Protein AF-D2TX65-F1 (afdb_monomer)

Radius of gyration: 30.86 Å; Cα contacts (8 Å, |Δi|>4): 1411; chains: 1; bounding box: 98×57×90 Å

InterPro domains:
  IPR009093 Bacteriophage P22 tailspike, N-terminal [PF09008] (1-24)
  IPR011050 Pectin lyase fold/virulence factor [SSF51126] (142-449)
  IPR012334 Pectin lyase fold [G3DSA:2.160.20.10] (144-389)

Secondary structure (DSSP, 8-state):
-EEE-TTS-EEEE-S-GGG--TTHHHHHHHHHGGGGTS-SSSS-HHHHHS--SSEEEEETT-SS--EE-STTEEEE-TTS-EEEE-SSSSEE---S-GGG-TTEEE----SSS-TTBGGGGT--TT-S--HHHHHHHHHSS-SEEE--TT-EEEESS-EEPPSSEEEEEEEEEEEE-SPPP-TT-TT-GGGGEEEE-----SS-TTSEEEEEEEEEEEE-TTTSEEEEEESEEEEEEEEEEEE--SS-SEEEES-EEEEEEEEEEES-S-BGGGT--HHHHHHHT--SEE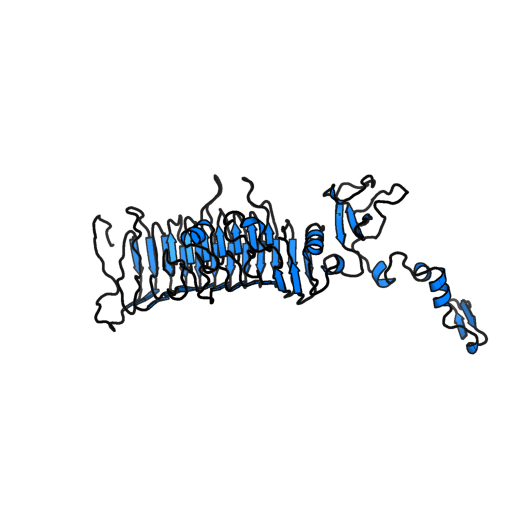EETT-EEEEEEEEEEE---TTB-EEEEEEEE----TTSPPSEEEEEEEEEEESEEEEEEEES-S-EEEES-EEEE-TTS-SS-SS-EEEEEES-SS-EEEES-EEEESSEEEE-TB-EEEEES-EEEE-SS--SB---SSTT---EEEEES-EEEESSS--B--SSEEEEES-EEEE--TTS---S-B----SS-----

Nearest PDB structures (foldseek):
  4yz0-assembly2_B  TM=2.947E-01  e=1.879E-02  Caldicellulosiruptor bescii DSM 6725
  4z03-assembly1_A  TM=2.973E-01  e=3.554E-02  Caldicellulosiruptor bescii DSM 6725
  4yza-assembly2_B  TM=2.815E-01  e=2.962E-02  Caldicellulosiruptor bescii DSM 6725
  4yzq-assembly2_B  TM=2.810E-01  e=5.353E-02  Caldicellulosiruptor bescii DSM 6725
  4z06-assembly2_B  TM=2.932E-01  e=6.422E-02  Caldicellulosiruptor bescii DSM 6725

Organism: NCBI:txid638

pLDDT: mean 83.62, std 15.54, range [31.38, 98.94]

Foldseek 3Di:
DWDADPVRHTPDDDPDVVPDPPCPVVVVCVVPNCVVVDDPQPDHPCLQPVPAQAHAAEELPDPDWDWAADQRYWYAYPVQWTWGAQDDPGGISPDNDCPVPLRIATQANSHSPRSQELVSLVDDAPDQACVVSVQSSQSHPDLEHEYPAQGEHEHAFADAHAASHAYEDNQYEYEHPHDAAPLPCLPPQQRFENYEYDAPPADDQAPHEDEEYDNYEYESVLGGEYYEAHRHEDYEAEQYEYENYQAENYEAASYEQYEYYNYEQELQFHFVVSVQALVSLVVNFREHYEHFAQYANHEAEAYEFDYPDLRGEHAEHYEYEQNYRPPGGGYEHYEHEAYEAELYLEHYEYYQHAEYEYEPYEFEFEPSRHPSNDNNEHYEFELYPYEYEYYQYEYEHQEEHYEAFLGHYEYHLYEYEYRDHYEPYDDDPDPDREYEYEYANYEHEYADDEHEDPRYAYYYHNYHYYYNCVPVHDDSYDDDDPDDDDDHD

Sequence (489 aa):
MAVYDSYGVQQFYFRNILKYDPDQLRQELLSYGDKIVSSSHGGTVYSDYDLSEFIKYAEFLSEEPTTVTLQRQAVKHSDNMWYIWTGALPHKISERSPADDKKWRCVGLLNGFPVRDAQNFGFTDGMEEASPIIIAMMESPFFNMTFPSGSTINIAQTWNLRSDLSINFQGSVIYWKGEQMEILDKSKSATMCIFDTEDYGGGTTGSSRNIHLSNLIINANEYAIGIAMRNVTRFSLINIEINNTQKTGIDISNSHFGDIKNIALTNCAPLTSKGFTSDSIEEHRGDGIIIWYGSTHVAVDNIKVQNADKLRSGRCGIVVDGYAPPNQPDTRIISINNAYAFGYDRPVHTELCGVVIISNSVFEYSSNYDNHKKFKCVAIVWNTLEVTEFINCVFRSDFNFLKPSGGKAIFNGCNITLSHEGEFFTAGNAAGFGGKIEFNNCTLSQRSGNGGMYGADFTFNHCILNSDNDDKKPSVFTIGSESNVHAVR

Solvent-accessible surface area (backbone atoms only — not comparable to full-atom values): 24057 Å² total; per-residue (Å²): 86,72,42,58,50,97,86,69,50,77,75,43,78,37,96,52,62,91,74,54,67,90,55,54,66,55,58,48,37,73,74,60,40,45,58,82,75,42,37,92,79,88,55,52,46,62,55,71,62,48,85,57,87,51,41,91,66,52,50,60,81,51,96,62,88,51,67,47,73,51,66,41,42,20,32,34,44,96,87,62,36,26,28,24,54,71,62,79,74,69,38,69,65,81,57,90,57,60,88,82,41,89,43,43,26,42,53,26,51,75,71,63,48,57,74,46,30,41,57,12,45,70,53,55,76,60,42,84,68,42,38,73,39,50,52,48,56,63,60,19,86,59,44,56,38,37,46,65,72,57,29,43,42,24,25,54,57,56,41,72,57,57,54,52,30,36,39,42,30,49,58,15,37,39,37,54,68,36,78,69,60,58,68,82,57,71,79,66,64,77,77,40,20,50,32,29,32,66,70,81,86,81,82,67,87,33,83,29,35,47,36,35,44,30,31,34,36,39,37,25,71,56,30,24,28,36,40,37,44,28,20,28,31,36,35,34,43,35,45,34,38,38,35,31,12,34,22,28,29,34,41,36,29,32,23,29,51,30,45,36,32,47,35,38,31,36,35,19,16,22,44,42,88,58,69,56,45,47,68,52,29,60,75,65,50,10,20,24,32,39,40,17,45,29,17,30,45,35,39,38,38,40,34,41,30,38,34,85,50,61,57,27,29,13,46,24,21,38,35,40,35,10,57,42,57,92,97,51,60,46,14,24,50,33,39,40,32,43,34,35,19,32,24,15,21,17,9,32,38,38,28,42,14,35,44,32,41,37,29,57,23,41,29,31,22,43,74,85,23,30,75,41,65,79,76,46,19,19,32,37,34,31,44,26,74,31,50,36,38,34,34,47,27,38,38,36,16,42,32,22,38,34,37,47,46,27,10,31,35,38,34,37,49,23,41,39,42,31,52,50,71,16,26,56,32,50,68,56,94,57,88,84,39,55,24,42,40,37,34,34,53,20,39,40,38,33,44,38,51,54,17,38,78,53,62,50,48,58,46,76,43,79,52,48,82,43,59,49,65,87,76,79,62,93,44,66,61,49,90,70,87,86,76,81,94,72,83,90,110

Mean predicted aligned error: 10.95 Å

Structure (mmCIF, N/CA/C/O backbone):
data_AF-D2TX65-F1
#
_entry.id   AF-D2TX65-F1
#
loop_
_atom_site.group_PDB
_atom_site.id
_atom_site.type_symbol
_atom_site.label_atom_id
_atom_site.label_alt_id
_atom_site.label_comp_id
_atom_site.label_asym_id
_atom_site.label_entity_id
_atom_site.label_seq_id
_atom_site.pdbx_PDB_ins_code
_atom_site.Cartn_x
_atom_site.Cartn_y
_atom_site.Cartn_z
_atom_site.occupancy
_atom_site.B_iso_or_equiv
_atom_site.auth_seq_id
_atom_site.auth_comp_id
_atom_site.auth_asym_id
_atom_site.auth_atom_id
_atom_site.pdbx_PDB_model_num
ATOM 1 N N . MET A 1 1 ? 56.472 -23.157 -35.499 1.00 82.06 1 MET A N 1
ATOM 2 C CA . MET A 1 1 ? 55.080 -23.548 -35.198 1.00 82.06 1 MET A CA 1
ATOM 3 C C . MET A 1 1 ? 54.338 -23.665 -36.503 1.00 82.06 1 MET A C 1
ATOM 5 O O . MET A 1 1 ? 54.475 -22.780 -37.332 1.00 82.06 1 MET A O 1
ATOM 9 N N . ALA A 1 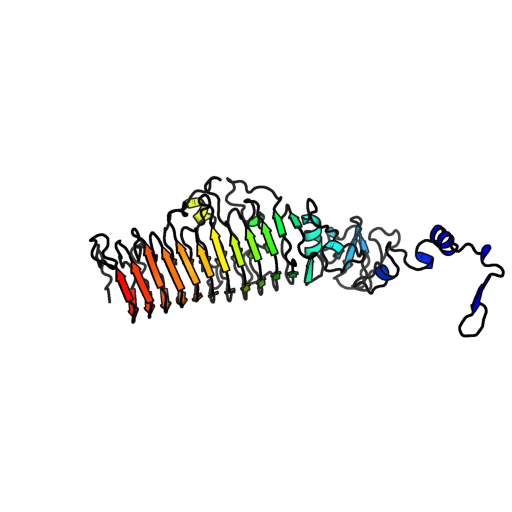2 ? 53.615 -24.755 -36.700 1.00 83.94 2 ALA A N 1
ATOM 10 C CA . ALA A 1 2 ? 52.789 -24.958 -37.876 1.00 83.94 2 ALA A CA 1
ATOM 11 C C . ALA A 1 2 ? 51.399 -25.367 -37.395 1.00 83.94 2 ALA A C 1
ATOM 13 O O . ALA A 1 2 ? 51.304 -26.194 -36.490 1.00 83.94 2 ALA A O 1
ATOM 14 N N . VAL A 1 3 ? 50.358 -24.768 -37.958 1.00 83.31 3 VAL A N 1
ATOM 15 C CA . VAL A 1 3 ? 48.961 -25.087 -37.661 1.00 83.31 3 VAL A CA 1
ATOM 16 C C . VAL A 1 3 ? 48.350 -25.614 -38.944 1.00 83.31 3 VAL A C 1
ATOM 18 O O . VAL A 1 3 ? 48.497 -24.994 -39.997 1.00 83.31 3 VAL A O 1
ATOM 21 N N . TYR A 1 4 ? 47.691 -26.758 -38.849 1.00 90.88 4 TYR A N 1
ATOM 22 C CA . TYR A 1 4 ? 47.015 -27.413 -39.958 1.00 90.88 4 TYR A CA 1
ATOM 23 C C . TYR A 1 4 ? 45.534 -27.523 -39.621 1.00 90.88 4 TYR A C 1
ATOM 25 O O . TYR A 1 4 ? 45.177 -27.626 -38.446 1.00 90.88 4 TYR A O 1
ATOM 33 N N . ASP A 1 5 ? 44.682 -27.492 -40.638 1.00 88.62 5 ASP A N 1
ATOM 34 C CA . ASP A 1 5 ? 43.277 -27.833 -40.452 1.00 88.62 5 ASP A CA 1
ATOM 35 C C . ASP A 1 5 ? 43.076 -29.353 -40.332 1.00 88.62 5 ASP A C 1
ATOM 37 O O . ASP A 1 5 ? 44.011 -30.155 -40.430 1.00 88.62 5 ASP A O 1
ATOM 41 N N . SER A 1 6 ? 41.825 -29.759 -40.122 1.00 77.69 6 SER A N 1
ATOM 42 C CA . SER A 1 6 ? 41.437 -31.166 -40.010 1.00 77.69 6 SER A CA 1
ATOM 43 C C . SER A 1 6 ? 41.655 -31.981 -41.291 1.00 77.69 6 SER A C 1
ATOM 45 O O . SER A 1 6 ? 41.635 -33.208 -41.224 1.00 77.69 6 SER A O 1
ATOM 47 N N . TYR A 1 7 ? 41.877 -31.333 -42.437 1.00 85.12 7 TYR A N 1
ATOM 48 C CA . TYR A 1 7 ? 42.191 -31.975 -43.714 1.00 85.12 7 TYR A CA 1
ATOM 49 C C . TYR A 1 7 ? 43.702 -32.039 -43.982 1.00 85.12 7 TYR A C 1
ATOM 51 O O . TYR A 1 7 ? 44.124 -32.512 -45.037 1.00 85.12 7 TYR A O 1
ATOM 59 N N . GLY A 1 8 ? 44.528 -31.605 -43.025 1.00 84.00 8 GLY A N 1
ATOM 60 C CA . GLY A 1 8 ? 45.984 -31.626 -43.134 1.00 84.00 8 GLY A CA 1
ATOM 61 C C . GLY A 1 8 ? 46.550 -30.511 -44.012 1.00 84.00 8 GLY A C 1
ATOM 62 O O . GLY A 1 8 ? 47.729 -30.562 -44.367 1.00 84.00 8 GLY A O 1
ATOM 63 N N . VAL A 1 9 ? 45.754 -29.494 -44.356 1.00 87.25 9 VAL A N 1
ATOM 64 C CA . VAL A 1 9 ? 46.230 -28.323 -45.099 1.00 87.25 9 VAL A CA 1
ATOM 65 C C . VAL A 1 9 ? 46.847 -27.333 -44.118 1.00 87.25 9 VAL A C 1
ATOM 67 O O . VAL A 1 9 ? 46.276 -27.022 -43.075 1.00 87.25 9 VAL A O 1
ATOM 70 N N . GLN A 1 10 ? 48.047 -26.849 -44.437 1.00 87.38 10 GLN A N 1
ATOM 71 C CA . GLN A 1 10 ? 48.780 -25.917 -43.586 1.00 87.38 10 GLN A CA 1
ATOM 72 C C . GLN A 1 10 ? 48.107 -24.541 -43.601 1.00 87.38 10 GLN A C 1
ATOM 74 O O . GLN A 1 10 ? 48.153 -23.843 -44.610 1.00 87.38 10 GLN A O 1
ATOM 79 N N . GLN A 1 11 ? 47.533 -24.146 -42.469 1.00 83.50 11 GLN A N 1
ATOM 80 C CA . GLN A 1 11 ? 46.872 -22.855 -42.282 1.00 83.50 11 GLN A CA 1
ATOM 81 C C . GLN A 1 11 ? 47.884 -21.770 -41.897 1.00 83.50 11 GLN A C 1
ATOM 83 O O . GLN A 1 11 ? 47.888 -20.682 -42.464 1.00 83.50 11 GLN A O 1
ATOM 88 N N . PHE A 1 12 ? 48.813 -22.092 -40.990 1.00 78.81 12 PHE A N 1
ATOM 89 C CA . PHE A 1 12 ? 49.861 -21.165 -40.557 1.00 78.81 12 PHE A CA 1
ATOM 90 C C . PHE A 1 12 ? 51.209 -21.871 -40.452 1.00 78.81 12 PHE A C 1
ATOM 92 O O . PHE A 1 12 ? 51.285 -23.014 -39.999 1.00 78.81 12 PHE A O 1
ATOM 99 N N . TYR A 1 13 ? 52.293 -21.188 -40.823 1.00 81.19 13 TYR A N 1
ATOM 100 C CA . TYR A 1 13 ? 53.647 -21.705 -40.637 1.00 81.19 13 TYR A CA 1
ATOM 101 C C . TYR A 1 13 ? 54.642 -20.615 -40.269 1.00 81.19 13 TYR A C 1
ATOM 103 O O . TYR A 1 13 ? 55.003 -19.751 -41.063 1.00 81.19 13 TYR A O 1
ATOM 111 N N . PHE A 1 14 ? 55.161 -20.739 -39.056 1.00 78.50 14 PHE A N 1
ATOM 112 C CA . PHE A 1 14 ? 56.190 -19.889 -38.493 1.00 78.50 14 PHE A CA 1
ATOM 113 C C . PHE A 1 14 ? 57.466 -20.706 -38.327 1.00 78.50 14 PHE A C 1
ATOM 115 O O . PHE A 1 14 ? 57.611 -21.490 -37.380 1.00 78.50 14 PHE A O 1
ATOM 122 N N . ARG A 1 15 ? 58.406 -20.516 -39.260 1.00 79.94 15 ARG A N 1
ATOM 123 C CA . ARG A 1 15 ? 59.697 -21.225 -39.291 1.00 79.94 15 ARG A CA 1
ATOM 124 C C . ARG A 1 15 ? 60.544 -20.973 -38.041 1.00 79.94 15 ARG A C 1
ATOM 126 O O . ARG A 1 15 ? 61.275 -21.854 -37.609 1.00 79.94 15 ARG A O 1
ATOM 133 N N . ASN A 1 16 ? 60.438 -19.778 -37.463 1.00 80.94 16 ASN A N 1
ATOM 134 C CA . ASN A 1 16 ? 61.088 -19.405 -36.213 1.00 80.94 16 ASN A CA 1
ATOM 135 C C . ASN A 1 16 ? 60.096 -18.617 -35.356 1.00 80.94 16 ASN A C 1
ATOM 137 O O . ASN A 1 16 ? 59.721 -17.502 -35.712 1.00 80.94 16 ASN A O 1
ATOM 141 N N . ILE A 1 17 ? 59.683 -19.200 -34.232 1.00 73.88 17 ILE A N 1
ATOM 142 C CA . ILE A 1 17 ? 58.656 -18.607 -33.373 1.00 73.88 17 ILE A CA 1
ATOM 143 C C . ILE A 1 17 ? 59.147 -17.363 -32.628 1.00 73.88 17 ILE A C 1
ATOM 145 O O . ILE A 1 17 ? 58.345 -16.534 -32.237 1.00 73.88 17 ILE A O 1
ATOM 149 N N . LEU A 1 18 ? 60.465 -17.183 -32.501 1.00 74.62 18 LEU A N 1
ATOM 150 C CA . LEU A 1 18 ? 61.061 -16.006 -31.860 1.00 74.62 18 LEU A CA 1
ATOM 151 C C . LEU A 1 18 ? 60.944 -14.739 -32.719 1.00 74.62 18 LEU A C 1
ATOM 153 O O . LEU A 1 18 ? 61.246 -13.650 -32.248 1.00 74.62 18 LEU A O 1
ATOM 157 N N . LYS A 1 19 ? 60.559 -14.886 -33.993 1.00 69.06 19 LYS A N 1
ATOM 158 C CA . LYS A 1 19 ? 60.269 -13.777 -34.913 1.00 69.06 19 LYS A CA 1
ATOM 159 C C . LYS A 1 19 ? 58.773 -13.569 -35.138 1.00 69.06 19 LYS A C 1
ATOM 161 O O . LYS A 1 19 ? 58.403 -12.667 -35.881 1.00 69.06 19 LYS A O 1
ATOM 166 N N . TYR A 1 20 ? 57.937 -14.441 -34.579 1.00 65.06 20 TYR A N 1
ATOM 167 C CA . TYR A 1 20 ? 56.497 -14.257 -34.615 1.00 65.06 20 TYR A CA 1
ATOM 168 C C . TYR A 1 20 ? 56.164 -13.135 -33.639 1.00 65.06 20 TYR A C 1
ATOM 170 O O . TYR A 1 20 ? 56.488 -13.252 -32.460 1.00 65.06 20 TYR A O 1
ATOM 178 N N . ASP A 1 21 ? 55.577 -12.051 -34.141 1.00 65.75 21 ASP A N 1
ATOM 179 C CA . ASP A 1 21 ? 54.949 -11.058 -33.279 1.00 65.75 21 ASP A CA 1
ATOM 180 C C . ASP A 1 21 ? 53.641 -11.683 -32.771 1.00 65.75 21 ASP A C 1
ATOM 182 O O . ASP A 1 21 ? 52.718 -11.868 -33.569 1.00 65.75 21 ASP A O 1
ATOM 186 N N . PRO A 1 22 ? 53.543 -12.079 -31.489 1.00 61.16 22 PRO A N 1
ATOM 187 C CA . PRO A 1 22 ? 52.331 -12.700 -30.967 1.00 61.16 22 PRO A CA 1
ATOM 188 C C . PRO A 1 22 ? 51.127 -11.750 -31.011 1.00 61.16 22 PRO A C 1
ATOM 190 O O . PRO A 1 22 ? 49.995 -12.206 -30.873 1.00 61.16 22 PRO A O 1
ATOM 193 N N . ASP A 1 23 ? 51.375 -10.455 -31.228 1.00 60.69 23 ASP A N 1
ATOM 194 C CA . ASP A 1 23 ? 50.412 -9.362 -31.194 1.00 60.69 23 ASP A CA 1
ATOM 195 C C . ASP A 1 23 ? 49.905 -8.963 -32.603 1.00 60.69 23 ASP A C 1
ATOM 197 O O . ASP A 1 23 ? 49.393 -7.863 -32.803 1.00 60.69 23 ASP A O 1
ATOM 201 N N . GLN A 1 24 ? 49.986 -9.847 -33.610 1.00 65.31 24 GLN A N 1
ATOM 202 C CA . GLN A 1 24 ? 49.391 -9.589 -34.939 1.00 65.31 24 GLN A CA 1
ATOM 203 C C . GLN A 1 24 ? 47.880 -9.327 -34.863 1.00 65.31 24 GLN A C 1
ATOM 205 O O . GLN A 1 24 ? 47.385 -8.391 -35.490 1.00 65.31 24 GLN A O 1
ATOM 210 N N . LEU A 1 25 ? 47.172 -10.069 -34.003 1.00 67.62 25 LEU A N 1
ATOM 211 C CA . LEU A 1 25 ? 45.754 -9.832 -33.724 1.00 67.62 25 LEU A CA 1
ATOM 212 C C . LEU A 1 25 ? 45.519 -8.410 -33.190 1.00 67.62 25 LEU A C 1
ATOM 214 O O . LEU A 1 25 ? 44.524 -7.783 -33.533 1.00 67.62 25 LEU A O 1
ATOM 218 N N . ARG A 1 26 ? 46.451 -7.862 -32.398 1.00 60.91 26 ARG A N 1
ATOM 219 C CA . ARG A 1 26 ? 46.374 -6.489 -31.884 1.00 60.91 26 ARG A CA 1
ATOM 220 C C . ARG A 1 26 ? 46.546 -5.454 -32.993 1.00 60.91 26 ARG A C 1
ATOM 222 O O . ARG A 1 26 ? 45.834 -4.457 -32.975 1.00 60.91 26 ARG A O 1
ATOM 229 N N . GLN A 1 27 ? 47.444 -5.667 -33.957 1.00 67.31 27 GLN A N 1
ATOM 230 C CA . GLN A 1 27 ? 47.603 -4.750 -35.097 1.00 67.31 27 GLN A CA 1
ATOM 231 C C . GLN A 1 27 ? 46.394 -4.775 -36.045 1.00 67.31 27 GLN A C 1
ATOM 233 O O . GLN A 1 27 ? 45.978 -3.727 -36.546 1.00 67.31 27 GLN A O 1
ATOM 238 N N . GLU A 1 28 ? 45.792 -5.946 -36.251 1.00 65.94 28 GLU A N 1
ATOM 239 C CA . GLU A 1 28 ? 44.572 -6.085 -37.050 1.00 65.94 28 GLU A CA 1
ATOM 240 C C . GLU A 1 28 ? 43.346 -5.496 -36.327 1.00 65.94 28 GLU A C 1
ATOM 242 O O . GLU A 1 28 ? 42.582 -4.754 -36.947 1.00 65.94 28 GLU A O 1
ATOM 247 N N . LEU A 1 29 ? 43.209 -5.709 -35.009 1.00 59.72 29 LEU A N 1
ATOM 248 C CA . LEU A 1 29 ? 42.201 -5.046 -34.164 1.00 59.72 29 LEU A CA 1
ATOM 249 C C . LEU A 1 29 ? 42.363 -3.517 -34.176 1.00 59.72 29 LEU A C 1
ATOM 251 O O . LEU A 1 29 ? 41.371 -2.799 -34.250 1.00 59.72 29 LEU A O 1
ATOM 255 N N . LEU A 1 30 ? 43.600 -3.007 -34.143 1.00 54.06 30 LEU A N 1
ATOM 256 C CA . LEU A 1 30 ? 43.894 -1.568 -34.227 1.00 54.06 30 LEU A CA 1
ATOM 257 C C . LEU A 1 30 ? 43.495 -0.953 -35.578 1.00 54.06 30 LEU A C 1
ATOM 259 O O . LEU A 1 30 ? 43.205 0.240 -35.633 1.00 54.06 30 LEU A O 1
ATOM 263 N N . SER A 1 31 ? 43.491 -1.746 -36.654 1.00 64.62 31 SER A N 1
ATOM 264 C CA . SER A 1 31 ? 43.233 -1.269 -38.020 1.00 64.62 31 SER A CA 1
ATOM 265 C C . SER A 1 31 ? 41.769 -1.414 -38.448 1.00 64.62 31 SER A C 1
ATOM 267 O O . SER A 1 31 ? 41.261 -0.573 -39.187 1.00 64.62 31 SER A O 1
ATOM 269 N N . TYR A 1 32 ? 41.087 -2.468 -37.996 1.00 57.66 32 TYR A N 1
ATOM 270 C CA . TYR A 1 32 ? 39.744 -2.836 -38.463 1.00 57.66 32 TYR A CA 1
ATOM 271 C C . TYR A 1 32 ? 38.703 -2.957 -37.334 1.00 57.66 32 TYR A C 1
ATOM 273 O O . TYR A 1 32 ? 37.518 -3.124 -37.624 1.00 57.66 32 TYR A O 1
ATOM 281 N N . GLY A 1 33 ? 39.111 -2.814 -36.069 1.00 59.31 33 GLY A N 1
ATOM 282 C CA . GLY A 1 33 ? 38.231 -2.861 -34.901 1.00 59.31 33 GLY A CA 1
ATOM 283 C C . GLY A 1 33 ? 37.735 -4.266 -34.556 1.00 59.31 33 GLY A C 1
ATOM 284 O O . GLY A 1 33 ? 38.278 -5.278 -34.999 1.00 59.31 33 GLY A O 1
ATOM 285 N N . ASP A 1 34 ? 36.658 -4.326 -33.775 1.00 58.28 34 ASP A N 1
ATOM 286 C CA . ASP A 1 34 ? 35.966 -5.558 -33.400 1.00 58.28 34 ASP A CA 1
ATOM 287 C C . ASP A 1 34 ? 35.375 -6.300 -34.611 1.00 58.28 34 ASP A C 1
ATOM 289 O O . ASP A 1 34 ? 35.171 -7.499 -34.524 1.00 58.28 34 ASP A O 1
ATOM 293 N N . LYS A 1 35 ? 35.252 -5.680 -35.794 1.00 60.44 35 LYS A N 1
ATOM 294 C CA . LYS A 1 35 ? 34.781 -6.324 -37.042 1.00 60.44 35 LYS A CA 1
ATOM 295 C C . LYS A 1 35 ? 35.526 -7.596 -37.440 1.00 60.44 35 LYS A C 1
ATOM 297 O O . LYS A 1 35 ? 34.930 -8.452 -38.088 1.00 60.44 35 LYS A O 1
ATOM 302 N N . ILE A 1 36 ? 36.804 -7.731 -37.079 1.00 60.56 36 ILE A N 1
ATOM 303 C CA . ILE A 1 36 ? 37.612 -8.903 -37.468 1.00 60.56 36 ILE A CA 1
ATOM 304 C C . ILE A 1 36 ? 37.348 -10.113 -36.571 1.00 60.56 36 ILE A C 1
ATOM 306 O O . ILE A 1 36 ? 37.575 -11.249 -36.976 1.00 60.56 36 ILE A O 1
ATOM 310 N N . VAL A 1 37 ? 36.869 -9.858 -35.352 1.00 58.62 37 VAL A N 1
ATOM 311 C CA . VAL A 1 37 ? 36.468 -10.874 -34.375 1.00 58.62 37 VAL A CA 1
ATOM 312 C C . VAL A 1 37 ? 34.950 -10.871 -34.140 1.00 58.62 37 VAL A C 1
ATOM 314 O O . VAL A 1 37 ? 34.476 -11.725 -33.406 1.00 58.62 37 VAL A O 1
ATOM 317 N N . SER A 1 38 ? 34.200 -9.995 -34.833 1.00 54.31 38 SER A N 1
ATOM 318 C CA . SER A 1 38 ? 32.887 -9.414 -34.465 1.00 54.31 38 SER A CA 1
ATOM 319 C C . SER A 1 38 ? 32.931 -8.622 -33.134 1.00 54.31 38 SER A C 1
ATOM 321 O O . SER A 1 38 ? 33.622 -9.002 -32.205 1.00 54.31 38 SER A O 1
ATOM 323 N N . SER A 1 39 ? 32.322 -7.451 -32.933 1.00 53.16 39 SER A N 1
ATOM 324 C CA . SER A 1 39 ? 31.080 -6.846 -33.417 1.00 53.16 39 SER A CA 1
ATOM 325 C C . SER A 1 39 ? 31.339 -5.519 -34.163 1.00 53.16 39 SER A C 1
ATOM 327 O O . SER A 1 39 ? 32.385 -5.335 -34.760 1.00 53.16 39 SER A O 1
ATOM 329 N N . SER A 1 40 ? 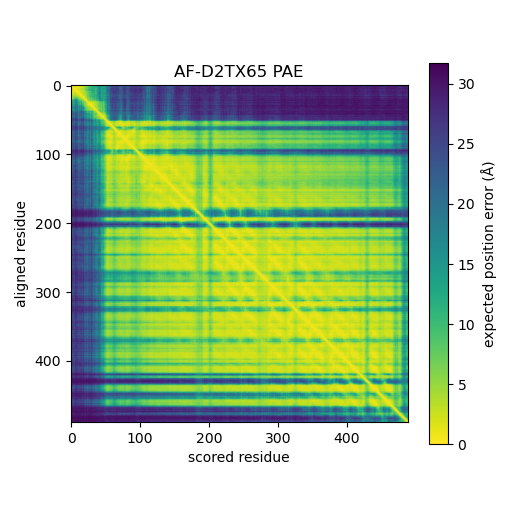30.367 -4.623 -34.277 1.00 57.00 40 SER A N 1
ATOM 330 C CA . SER A 1 40 ? 30.522 -3.231 -34.741 1.00 57.00 40 SER A CA 1
ATOM 331 C C . SER A 1 40 ? 29.682 -2.275 -33.894 1.00 57.00 40 SER A C 1
ATOM 333 O O . SER A 1 40 ? 29.424 -1.141 -34.291 1.00 57.00 40 SER A O 1
ATOM 335 N N . HIS A 1 41 ? 29.197 -2.768 -32.753 1.00 51.59 41 HIS A N 1
ATOM 336 C CA . HIS A 1 41 ? 28.098 -2.186 -31.983 1.00 51.59 41 HIS A CA 1
ATOM 337 C C . HIS A 1 41 ? 28.474 -1.936 -30.515 1.00 51.59 41 HIS A C 1
ATOM 339 O O . HIS A 1 41 ? 27.592 -1.704 -29.681 1.00 51.59 41 HIS A O 1
ATOM 345 N N . GLY A 1 42 ? 29.781 -1.941 -30.225 1.00 51.81 42 GLY A N 1
ATOM 346 C CA . GLY A 1 42 ? 30.357 -1.426 -28.985 1.00 51.81 42 GLY A CA 1
ATOM 347 C C . GLY A 1 42 ? 30.452 -2.413 -27.817 1.00 51.81 42 GLY A C 1
ATOM 348 O O . GLY A 1 42 ? 30.763 -1.965 -26.716 1.00 51.81 42 GLY A O 1
ATOM 349 N N . GLY A 1 43 ? 30.199 -3.713 -28.018 1.00 52.25 43 GLY A N 1
ATOM 350 C CA . GLY A 1 43 ? 30.343 -4.764 -27.001 1.00 52.25 43 GLY A CA 1
ATOM 351 C C . GLY A 1 43 ? 31.375 -5.848 -27.358 1.00 52.25 43 GLY A C 1
ATOM 352 O O . GLY A 1 43 ? 32.055 -5.796 -28.377 1.00 52.25 43 GLY A O 1
ATOM 353 N N . THR A 1 44 ? 31.502 -6.867 -26.503 1.00 57.25 44 THR A N 1
ATOM 354 C CA . THR A 1 44 ? 32.189 -8.128 -26.847 1.00 57.25 44 THR A CA 1
ATOM 355 C C . THR A 1 44 ? 31.357 -8.947 -27.845 1.00 57.25 44 THR A C 1
ATOM 357 O O . THR A 1 44 ? 30.132 -8.827 -27.852 1.00 57.25 44 THR A O 1
ATOM 360 N N . VAL A 1 45 ? 31.982 -9.850 -28.620 1.00 56.12 45 VAL A N 1
ATOM 361 C CA . VAL A 1 45 ? 31.270 -10.857 -29.449 1.00 56.12 45 VAL A CA 1
ATOM 362 C C . VAL A 1 45 ? 30.165 -11.534 -28.653 1.00 56.12 45 VAL A C 1
ATOM 364 O O . VAL A 1 45 ? 29.048 -11.678 -29.124 1.00 56.12 45 VAL A O 1
ATOM 367 N N . TYR A 1 46 ? 30.477 -11.933 -27.423 1.00 48.66 46 TYR A N 1
ATOM 368 C CA . TYR A 1 46 ? 29.520 -12.594 -26.558 1.00 48.66 46 TYR A CA 1
ATOM 369 C C . TYR A 1 46 ? 28.362 -11.655 -26.200 1.00 48.66 46 TYR A C 1
ATOM 371 O O . TYR A 1 46 ? 27.221 -12.023 -26.376 1.00 48.66 46 TYR A O 1
ATOM 379 N N . SER A 1 47 ? 28.605 -10.411 -25.795 1.00 52.41 47 SER A N 1
ATOM 380 C CA . SER A 1 47 ? 27.525 -9.479 -25.422 1.00 52.41 47 SER A CA 1
ATOM 381 C C . SER A 1 47 ? 26.705 -8.933 -26.598 1.00 52.41 47 SER A C 1
ATOM 383 O O . SER A 1 47 ? 25.585 -8.486 -26.380 1.00 52.41 47 SER A O 1
ATOM 385 N N . ASP A 1 48 ? 27.248 -8.931 -27.819 1.00 54.47 48 ASP A N 1
ATOM 386 C CA . ASP A 1 48 ? 26.518 -8.499 -29.019 1.00 54.47 48 ASP A CA 1
ATOM 387 C C . ASP A 1 48 ? 25.826 -9.665 -29.765 1.00 54.47 48 ASP A C 1
ATOM 389 O O . ASP A 1 48 ? 24.958 -9.402 -30.598 1.00 54.47 48 ASP A O 1
ATOM 393 N N . TYR A 1 49 ? 26.170 -10.932 -29.469 1.00 51.88 49 TYR A N 1
ATOM 394 C CA . TYR A 1 49 ? 25.585 -12.137 -30.096 1.00 51.88 49 TYR A CA 1
ATOM 395 C C . TYR A 1 49 ? 25.005 -13.177 -29.123 1.00 51.88 49 TYR A C 1
ATOM 397 O O . TYR A 1 49 ? 24.383 -14.141 -29.579 1.00 51.88 49 TYR A O 1
ATOM 405 N N . ASP A 1 50 ? 25.152 -13.014 -27.807 1.00 50.81 50 ASP A N 1
ATOM 406 C CA . ASP A 1 50 ? 24.218 -13.621 -26.858 1.00 50.81 50 ASP A CA 1
ATOM 407 C C . ASP A 1 50 ? 22.851 -13.070 -27.252 1.00 50.81 50 ASP A C 1
ATOM 409 O O . ASP A 1 50 ? 22.734 -11.867 -27.471 1.00 50.81 50 ASP A O 1
ATOM 413 N N . LEU A 1 51 ? 21.883 -13.953 -27.504 1.00 53.00 51 LEU A N 1
ATOM 414 C CA . LEU A 1 51 ? 20.644 -13.664 -28.234 1.00 53.00 51 LEU A CA 1
ATOM 415 C C . LEU A 1 51 ? 19.839 -12.566 -27.526 1.00 53.00 51 LEU A C 1
ATOM 417 O O . LEU A 1 51 ? 18.863 -12.854 -26.830 1.00 53.00 51 LEU A O 1
ATOM 421 N N . SER A 1 52 ? 20.219 -11.303 -27.709 1.00 64.25 52 SER A N 1
ATOM 422 C CA . SER A 1 52 ? 19.514 -10.182 -27.132 1.00 64.25 52 SER A CA 1
ATOM 423 C C . SER A 1 52 ? 18.100 -10.232 -27.686 1.00 64.25 52 SER A C 1
ATOM 425 O O . SER A 1 52 ? 17.856 -10.494 -28.873 1.00 64.25 52 SER A O 1
ATOM 427 N N . GLU A 1 53 ? 17.124 -10.031 -26.805 1.00 81.38 53 GLU A N 1
ATOM 428 C CA . GLU A 1 53 ? 15.709 -10.052 -27.178 1.00 81.38 53 GLU A CA 1
ATOM 429 C C . GLU A 1 53 ? 15.439 -9.086 -28.351 1.00 81.38 53 GLU A C 1
ATOM 431 O O . GLU A 1 53 ? 14.551 -9.337 -29.162 1.00 81.38 53 GLU A O 1
ATOM 436 N N . PHE A 1 54 ? 16.297 -8.076 -28.541 1.00 89.50 54 PHE A N 1
ATOM 437 C CA . PHE A 1 54 ? 16.252 -7.111 -29.636 1.00 89.50 54 PHE A CA 1
ATOM 438 C C . PHE A 1 54 ? 17.536 -7.067 -30.456 1.00 89.50 54 PHE A C 1
ATOM 440 O O . PHE A 1 54 ? 18.626 -7.283 -29.940 1.00 89.50 54 PHE A O 1
ATOM 447 N N . ILE A 1 55 ? 17.397 -6.744 -31.736 1.00 87.94 55 ILE A N 1
ATOM 448 C CA . ILE A 1 55 ? 18.476 -6.610 -32.711 1.00 87.94 55 ILE A CA 1
ATOM 449 C C . ILE A 1 55 ? 18.750 -5.118 -32.885 1.00 87.94 55 ILE A C 1
ATOM 451 O O . ILE A 1 55 ? 17.860 -4.388 -33.324 1.00 87.94 55 ILE A O 1
ATOM 455 N N . LYS A 1 56 ? 19.972 -4.672 -32.582 1.00 90.56 56 LYS A N 1
ATOM 456 C CA . LYS A 1 56 ? 20.450 -3.323 -32.920 1.00 90.56 56 LYS A CA 1
ATOM 457 C C . LYS A 1 56 ? 20.408 -3.170 -34.446 1.00 90.56 56 LYS A C 1
ATOM 459 O O . LYS A 1 56 ? 21.181 -3.824 -35.139 1.00 90.56 56 LYS A O 1
ATOM 464 N N . TYR A 1 57 ? 19.452 -2.403 -34.972 1.00 89.44 57 TYR A N 1
ATOM 465 C CA . TYR A 1 57 ? 19.124 -2.419 -36.402 1.00 89.44 57 TYR A CA 1
ATOM 466 C C . TYR A 1 57 ? 19.504 -1.132 -37.136 1.00 89.44 57 TYR A C 1
ATOM 468 O O . TYR A 1 57 ? 20.128 -1.200 -38.191 1.00 89.44 57 TYR A O 1
ATOM 476 N N . ALA A 1 58 ? 19.104 0.025 -36.610 1.00 89.25 58 ALA A N 1
ATOM 477 C CA . ALA A 1 58 ? 19.254 1.308 -37.297 1.00 89.25 58 ALA A CA 1
ATOM 478 C C . ALA A 1 58 ? 19.283 2.483 -36.312 1.00 89.25 58 ALA A C 1
ATOM 480 O O . ALA A 1 58 ? 19.177 2.279 -35.105 1.00 89.25 58 ALA A O 1
ATOM 481 N N . GLU A 1 59 ? 19.368 3.710 -36.828 1.00 88.69 59 GLU A N 1
ATOM 482 C CA . GLU A 1 59 ? 19.247 4.953 -36.059 1.00 88.69 59 GLU A CA 1
ATOM 483 C C . GLU A 1 59 ? 18.152 5.844 -36.672 1.00 88.69 59 GLU A C 1
ATOM 485 O O . GLU A 1 59 ? 17.975 5.849 -37.889 1.00 88.69 59 GLU A O 1
ATOM 490 N N . PHE A 1 60 ? 17.422 6.615 -35.856 1.00 84.12 60 PHE A N 1
ATOM 491 C CA . PHE A 1 60 ? 16.334 7.492 -36.337 1.00 84.12 60 PHE A CA 1
ATOM 492 C C . PHE A 1 60 ? 16.803 8.584 -37.318 1.00 84.12 60 PHE A C 1
ATOM 494 O O . PHE A 1 60 ? 16.002 9.104 -38.091 1.00 84.12 60 PHE A O 1
ATOM 501 N N . LEU A 1 61 ? 18.091 8.938 -37.294 1.00 70.50 61 LEU A N 1
ATOM 502 C CA . LEU A 1 61 ? 18.690 10.016 -38.088 1.00 70.50 61 LEU A CA 1
ATOM 503 C C . LEU A 1 61 ? 19.612 9.500 -39.208 1.00 70.50 61 LEU A C 1
ATOM 505 O O . LEU A 1 61 ? 20.504 10.228 -39.643 1.00 70.50 61 LEU A O 1
ATOM 509 N N . SER A 1 62 ? 19.430 8.261 -39.681 1.00 66.31 62 SER A N 1
ATOM 510 C CA . SER A 1 62 ? 20.211 7.758 -40.817 1.00 66.31 62 SER A CA 1
ATOM 511 C C . SER A 1 62 ? 19.888 8.530 -42.103 1.00 66.31 62 SER A C 1
ATOM 513 O O . SER A 1 62 ? 18.723 8.796 -42.393 1.00 66.31 62 SER A O 1
ATOM 515 N N . GLU A 1 63 ? 20.912 8.853 -42.902 1.00 67.19 63 GLU A N 1
ATOM 516 C CA . GLU A 1 63 ? 20.752 9.548 -44.196 1.00 67.19 63 GLU A CA 1
ATOM 517 C C . GLU A 1 63 ? 19.872 8.760 -45.184 1.00 67.19 63 GLU A C 1
ATOM 519 O O . GLU A 1 63 ? 19.209 9.345 -46.040 1.00 67.19 63 GLU A O 1
ATOM 524 N N . GLU A 1 64 ? 19.807 7.436 -45.017 1.00 69.00 64 GLU A N 1
ATOM 525 C CA . GLU A 1 64 ? 18.986 6.538 -45.821 1.00 69.00 64 GLU A CA 1
ATOM 526 C C . GLU A 1 64 ? 17.654 6.194 -45.126 1.00 69.00 64 GLU A C 1
ATOM 528 O O . GLU A 1 64 ? 17.635 5.882 -43.928 1.00 69.00 64 GLU A O 1
ATOM 533 N N . PRO A 1 65 ? 16.520 6.199 -45.856 1.00 70.38 65 PRO A N 1
ATOM 534 C CA . PRO A 1 65 ? 15.222 5.836 -45.305 1.00 70.38 65 PRO A CA 1
ATOM 535 C C . PRO A 1 65 ? 15.195 4.357 -44.908 1.00 70.38 65 PRO A C 1
ATOM 537 O O . PRO A 1 65 ? 15.223 3.465 -45.756 1.00 70.38 65 PRO A O 1
ATOM 540 N N . THR A 1 66 ? 15.052 4.099 -43.611 1.00 84.88 66 THR A N 1
ATOM 541 C CA . THR A 1 66 ? 15.049 2.741 -43.059 1.00 84.88 66 THR A CA 1
ATOM 542 C C . THR A 1 66 ? 13.625 2.250 -42.767 1.00 84.88 66 THR A C 1
ATOM 544 O O . THR A 1 66 ? 12.736 3.025 -42.411 1.00 84.88 66 THR A O 1
ATOM 547 N N . THR A 1 67 ? 13.379 0.948 -42.949 1.00 90.44 67 THR A N 1
ATOM 548 C CA . THR A 1 67 ? 12.074 0.313 -42.700 1.00 90.44 67 THR A CA 1
ATOM 549 C C . THR A 1 67 ? 12.214 -0.812 -41.685 1.00 90.44 67 THR A C 1
ATOM 551 O O . THR A 1 67 ? 12.913 -1.791 -41.928 1.00 90.44 67 THR A O 1
ATOM 554 N N . VAL A 1 68 ? 11.502 -0.702 -40.568 1.00 91.94 68 VAL A N 1
ATOM 555 C CA . VAL A 1 68 ? 11.367 -1.778 -39.587 1.00 91.94 68 VAL A CA 1
ATOM 556 C C . VAL A 1 68 ? 10.410 -2.831 -40.142 1.00 91.94 68 VAL A C 1
ATOM 558 O O . VAL A 1 68 ? 9.283 -2.531 -40.532 1.00 91.94 68 VAL A O 1
ATOM 561 N N . THR A 1 69 ? 10.859 -4.080 -40.191 1.00 94.38 69 THR A N 1
ATOM 562 C CA . THR A 1 69 ? 10.113 -5.229 -40.738 1.00 94.38 69 THR A CA 1
ATOM 563 C C . THR A 1 69 ? 9.833 -6.304 -39.690 1.00 94.38 69 THR A C 1
ATOM 565 O O . THR A 1 69 ? 8.942 -7.127 -39.886 1.00 94.38 69 THR A O 1
ATOM 568 N N . LEU A 1 70 ? 10.545 -6.275 -38.559 1.00 92.25 70 LEU A N 1
ATOM 569 C CA . LEU A 1 70 ? 10.390 -7.202 -37.440 1.00 92.25 70 LEU A CA 1
ATOM 570 C C . LEU A 1 70 ? 10.231 -6.424 -36.130 1.00 92.25 70 LEU A C 1
ATOM 572 O O . LEU A 1 70 ? 10.951 -5.460 -35.897 1.00 92.25 70 LEU A O 1
ATOM 576 N N . GLN A 1 71 ? 9.372 -6.898 -35.223 1.00 89.94 71 GLN A N 1
ATOM 577 C CA . GLN A 1 71 ? 9.158 -6.256 -33.911 1.00 89.94 71 GLN A CA 1
ATOM 578 C C . GLN A 1 71 ? 10.419 -6.230 -33.033 1.00 89.94 71 GLN A C 1
ATOM 580 O O . GLN A 1 71 ? 10.522 -5.429 -32.113 1.00 89.94 71 GLN A O 1
ATOM 585 N N . ARG A 1 72 ? 11.386 -7.112 -33.314 1.00 90.69 72 ARG A N 1
ATOM 586 C CA . ARG A 1 72 ? 12.648 -7.204 -32.572 1.00 90.69 72 ARG A CA 1
ATOM 587 C C . ARG A 1 72 ? 13.727 -6.248 -33.083 1.00 90.69 72 ARG A C 1
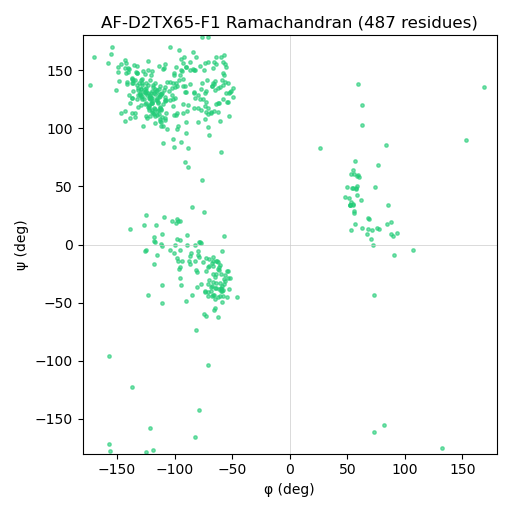ATOM 589 O O . ARG A 1 72 ? 14.784 -6.178 -32.471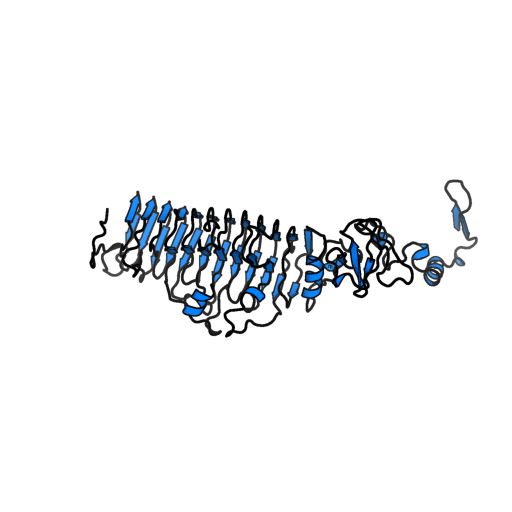 1.00 90.69 72 ARG A O 1
ATOM 596 N N . GLN A 1 73 ? 13.511 -5.554 -34.199 1.00 92.81 73 GLN A N 1
ATOM 597 C CA . GLN A 1 73 ? 14.465 -4.569 -34.708 1.00 92.81 73 GLN A CA 1
ATOM 598 C C . GLN A 1 73 ? 14.355 -3.287 -33.887 1.00 92.81 73 GLN A C 1
ATOM 600 O O . GLN A 1 73 ? 13.318 -2.625 -33.895 1.00 92.81 73 GLN A O 1
ATOM 605 N N . ALA A 1 74 ? 15.434 -2.957 -33.185 1.00 92.81 74 ALA A N 1
ATOM 606 C CA . ALA A 1 74 ? 15.526 -1.766 -32.371 1.00 92.81 74 ALA A CA 1
ATOM 607 C C . ALA A 1 74 ? 16.273 -0.653 -33.110 1.00 92.81 74 ALA A C 1
ATOM 609 O O . ALA A 1 74 ? 17.289 -0.887 -33.771 1.00 92.81 74 ALA A O 1
ATOM 610 N N . VAL A 1 75 ? 15.769 0.566 -32.972 1.00 92.19 75 VAL A N 1
ATOM 611 C CA . VAL A 1 75 ? 16.287 1.774 -33.610 1.00 92.19 75 VAL A CA 1
ATOM 612 C C . VAL A 1 75 ? 16.837 2.697 -32.529 1.00 92.19 75 VAL A C 1
ATOM 614 O O . VAL A 1 75 ? 16.143 2.990 -31.556 1.00 92.19 75 VAL A O 1
ATOM 617 N N . LYS A 1 76 ? 18.084 3.139 -32.681 1.00 91.44 76 LYS A N 1
ATOM 618 C CA . LYS A 1 76 ? 18.746 4.040 -31.742 1.00 91.44 76 LYS A CA 1
ATOM 619 C C . LYS A 1 76 ? 18.258 5.472 -31.931 1.00 91.44 76 LYS A C 1
ATOM 621 O O . LYS A 1 76 ? 18.192 5.971 -33.058 1.00 91.44 76 LYS A O 1
ATOM 626 N N . HIS A 1 77 ? 17.941 6.133 -30.828 1.00 88.69 77 HIS A N 1
ATOM 627 C CA . HIS A 1 77 ? 17.562 7.539 -30.790 1.00 88.69 77 HIS A CA 1
ATOM 628 C C . HIS A 1 77 ? 18.715 8.415 -30.260 1.00 88.69 77 HIS A C 1
ATOM 630 O O . HIS A 1 77 ? 19.738 7.915 -29.787 1.00 88.69 77 HIS A O 1
ATOM 636 N N . SER A 1 78 ? 18.582 9.742 -30.366 1.00 86.75 78 SER A N 1
ATOM 637 C CA . SER A 1 78 ? 19.626 10.702 -29.978 1.00 86.75 78 SER A CA 1
ATOM 638 C C . SER A 1 78 ? 19.901 10.761 -28.471 1.00 86.75 78 SER A C 1
ATOM 640 O O . SER A 1 78 ? 20.934 11.282 -28.063 1.00 86.75 78 SER A O 1
ATOM 642 N N . ASP A 1 79 ? 19.006 10.221 -27.643 1.00 86.62 79 ASP A N 1
ATOM 643 C CA . ASP A 1 79 ? 19.216 10.014 -26.200 1.00 86.62 79 ASP A CA 1
ATOM 644 C C . ASP A 1 79 ? 20.097 8.790 -25.878 1.00 86.62 79 ASP A C 1
ATOM 646 O O . ASP A 1 79 ? 20.363 8.511 -24.712 1.00 86.62 79 ASP A O 1
ATOM 650 N N . ASN A 1 80 ? 20.595 8.093 -26.907 1.00 88.56 80 ASN A N 1
ATOM 651 C CA . ASN A 1 80 ? 21.358 6.843 -26.847 1.00 88.56 80 ASN A CA 1
ATOM 652 C C . ASN A 1 80 ? 20.567 5.595 -26.434 1.00 88.56 80 ASN A C 1
ATOM 654 O O . ASN A 1 80 ? 21.165 4.521 -26.336 1.00 88.56 80 ASN A O 1
ATOM 658 N N . MET A 1 81 ? 19.251 5.698 -26.260 1.00 91.75 81 MET A N 1
ATOM 659 C CA . MET A 1 81 ? 18.381 4.557 -26.006 1.00 91.75 81 MET A CA 1
ATOM 660 C C . MET A 1 81 ? 17.916 3.916 -27.316 1.00 91.75 81 MET A C 1
ATOM 662 O O . MET A 1 81 ? 17.897 4.527 -28.389 1.00 91.75 81 MET A O 1
ATOM 666 N N . TRP A 1 82 ? 17.538 2.648 -27.223 1.00 93.25 82 TRP A N 1
ATOM 667 C CA . TRP A 1 82 ? 17.017 1.850 -28.321 1.00 93.25 82 TRP A CA 1
ATOM 668 C C . TRP A 1 82 ? 15.505 1.699 -28.196 1.00 93.25 82 TRP A C 1
ATOM 670 O O . TRP A 1 82 ? 14.983 1.482 -27.105 1.00 93.25 82 TRP A O 1
ATOM 680 N N . TYR A 1 83 ? 14.802 1.769 -29.325 1.00 93.19 83 TYR A N 1
ATOM 681 C CA . TYR A 1 83 ? 13.341 1.728 -29.384 1.00 93.19 83 TYR A CA 1
ATOM 682 C C . TYR A 1 83 ? 12.851 0.677 -30.370 1.00 93.19 83 TYR A C 1
ATOM 684 O O . TYR A 1 83 ? 13.416 0.527 -31.450 1.00 93.19 83 TYR A O 1
ATOM 692 N N . ILE A 1 84 ? 11.762 -0.012 -30.035 1.00 93.25 84 ILE A N 1
ATOM 693 C CA . ILE A 1 84 ? 11.085 -0.950 -30.939 1.00 93.25 84 ILE A CA 1
ATOM 694 C C . ILE A 1 84 ? 9.730 -0.420 -31.388 1.00 93.25 84 ILE A C 1
ATOM 696 O O . ILE A 1 84 ? 9.055 0.297 -30.647 1.00 93.25 84 ILE A O 1
ATOM 700 N N . TRP A 1 85 ? 9.308 -0.828 -32.583 1.00 92.50 85 TRP A N 1
ATOM 701 C CA . TRP A 1 85 ? 7.981 -0.521 -33.102 1.00 92.50 85 TRP A CA 1
ATOM 702 C C . TRP A 1 85 ? 6.965 -1.583 -32.676 1.00 92.50 85 TRP A C 1
ATOM 704 O O . TRP A 1 85 ? 7.081 -2.755 -33.039 1.00 92.50 85 TRP A O 1
ATOM 714 N N . THR A 1 86 ? 5.933 -1.162 -31.945 1.00 91.12 86 THR A N 1
ATOM 715 C CA . THR A 1 86 ? 4.837 -2.040 -31.488 1.00 91.12 86 THR A CA 1
ATOM 716 C C . THR A 1 86 ? 3.571 -1.947 -32.346 1.00 91.12 86 THR A C 1
ATOM 718 O O . THR A 1 86 ? 2.592 -2.646 -32.090 1.00 91.12 86 THR A O 1
ATOM 721 N N . GLY A 1 87 ? 3.575 -1.099 -33.379 1.00 90.50 87 GLY A N 1
ATOM 722 C CA . GLY A 1 87 ? 2.468 -0.975 -34.326 1.00 90.50 87 GLY A CA 1
ATOM 723 C C . GLY A 1 87 ? 2.476 -2.033 -35.436 1.00 90.50 87 GLY A C 1
ATOM 724 O O . GLY A 1 87 ? 3.198 -3.029 -35.397 1.00 90.50 87 GLY A O 1
ATOM 725 N N . ALA A 1 88 ? 1.671 -1.788 -36.475 1.00 93.00 88 ALA A N 1
ATOM 726 C CA . ALA A 1 88 ? 1.631 -2.635 -37.665 1.00 93.00 88 ALA A CA 1
ATOM 727 C C . ALA A 1 88 ? 2.953 -2.562 -38.447 1.00 93.00 88 ALA A C 1
ATOM 729 O O . ALA A 1 88 ? 3.518 -1.481 -38.611 1.00 93.00 88 ALA A O 1
ATOM 730 N N . LEU A 1 89 ? 3.422 -3.710 -38.934 1.00 93.69 89 LEU A N 1
ATOM 731 C CA . LEU A 1 89 ? 4.640 -3.847 -39.734 1.00 93.69 89 LEU A CA 1
ATOM 732 C C . LEU A 1 89 ? 4.297 -4.177 -41.199 1.00 93.69 89 LEU A C 1
ATOM 734 O O . LEU A 1 89 ? 3.273 -4.823 -41.438 1.00 93.69 89 LEU A O 1
ATOM 738 N N . PRO A 1 90 ? 5.150 -3.800 -42.172 1.00 94.38 90 PRO A N 1
ATOM 739 C CA . PRO A 1 90 ? 6.390 -3.035 -42.009 1.00 94.38 90 PRO A CA 1
ATOM 740 C C . PRO A 1 90 ? 6.125 -1.547 -41.723 1.00 94.38 90 PRO A C 1
ATOM 742 O O . PRO A 1 90 ? 5.129 -0.990 -42.176 1.00 94.38 90 PRO A O 1
ATOM 745 N N . HIS A 1 91 ? 7.026 -0.898 -40.987 1.00 90.75 91 HIS A N 1
ATOM 746 C CA . HIS A 1 91 ? 6.928 0.517 -40.637 1.00 90.75 91 HIS A CA 1
ATOM 747 C C . HIS A 1 91 ? 8.141 1.288 -41.153 1.00 90.75 91 HIS A C 1
ATOM 749 O O . HIS A 1 91 ? 9.285 0.976 -40.820 1.00 90.75 91 HIS A O 1
ATOM 755 N N . LYS A 1 92 ? 7.890 2.299 -41.987 1.00 88.75 92 LYS A N 1
ATOM 756 C CA . LYS A 1 92 ? 8.932 3.188 -42.495 1.00 88.75 92 LYS A CA 1
ATOM 757 C C . LYS A 1 92 ? 9.225 4.255 -41.448 1.00 88.75 92 LYS A C 1
ATOM 759 O O . LYS A 1 92 ? 8.312 4.971 -41.053 1.00 88.75 92 LYS A O 1
ATOM 764 N N . ILE A 1 93 ? 10.489 4.391 -41.061 1.00 85.50 93 ILE A N 1
ATOM 765 C CA . ILE A 1 93 ? 10.924 5.417 -40.114 1.00 85.50 93 ILE A CA 1
ATOM 766 C C . ILE A 1 93 ? 10.847 6.766 -40.839 1.00 85.50 93 ILE A C 1
ATOM 768 O O . ILE A 1 93 ? 11.669 7.073 -41.701 1.00 85.50 93 ILE A O 1
ATOM 772 N N . SER A 1 94 ? 9.792 7.530 -40.565 1.00 73.19 94 SER A N 1
ATOM 773 C CA . SER A 1 94 ? 9.579 8.880 -41.114 1.00 73.19 94 SER A CA 1
ATOM 774 C C . SER A 1 94 ? 9.592 9.973 -40.047 1.00 73.19 94 SER A C 1
ATOM 776 O O . SER A 1 94 ? 9.554 11.158 -40.374 1.00 73.19 94 SER A O 1
ATOM 778 N N . GLU A 1 95 ? 9.607 9.576 -38.780 1.00 65.94 95 GLU A N 1
ATOM 779 C CA . GLU A 1 95 ? 9.547 10.458 -37.621 1.00 65.94 95 GLU A CA 1
ATOM 780 C C . GLU A 1 95 ? 10.958 10.812 -37.158 1.00 65.94 95 GLU A C 1
ATOM 782 O O . GLU A 1 95 ? 11.864 9.982 -37.195 1.00 65.94 95 GLU A O 1
ATOM 787 N N . ARG A 1 96 ? 11.149 12.060 -36.718 1.00 62.75 96 ARG A N 1
ATOM 788 C CA . ARG A 1 96 ? 12.435 12.517 -36.168 1.00 62.75 96 ARG A CA 1
ATOM 789 C C . ARG A 1 96 ? 12.622 12.149 -34.696 1.00 62.75 96 ARG A C 1
ATOM 791 O O . ARG A 1 96 ? 13.734 12.281 -34.202 1.00 62.75 96 ARG A O 1
ATOM 798 N N . SER A 1 97 ? 11.557 11.736 -34.005 1.00 65.94 97 SER A N 1
ATOM 799 C CA . SER A 1 97 ? 11.585 11.432 -32.576 1.00 65.94 97 SER A CA 1
ATOM 800 C C . SER A 1 97 ? 10.542 10.363 -32.223 1.00 65.94 97 SER A C 1
ATOM 802 O O . SER A 1 97 ? 9.386 10.516 -32.616 1.00 65.94 97 SER A O 1
ATOM 804 N N . PRO A 1 98 ? 10.907 9.324 -31.449 1.00 70.88 98 PRO A N 1
ATOM 805 C CA . PRO A 1 98 ? 9.964 8.368 -30.879 1.00 70.88 98 PRO A CA 1
ATOM 806 C C . PRO A 1 98 ? 9.084 8.978 -29.775 1.00 70.88 98 PRO A C 1
ATOM 808 O O . PRO A 1 98 ? 8.107 8.352 -29.380 1.00 70.88 98 PRO A O 1
ATOM 811 N N . ALA A 1 99 ? 9.407 10.176 -29.267 1.00 63.53 99 ALA A N 1
ATOM 812 C CA . ALA A 1 99 ? 8.711 10.782 -28.128 1.00 63.53 99 ALA A CA 1
ATOM 813 C C . ALA A 1 99 ? 7.229 11.107 -28.403 1.00 63.53 99 ALA A C 1
ATOM 815 O O . ALA A 1 99 ? 6.429 11.144 -27.470 1.00 63.53 99 ALA A O 1
ATOM 816 N N . ASP A 1 100 ? 6.858 11.312 -29.670 1.00 67.12 100 ASP A N 1
ATOM 817 C CA . ASP A 1 100 ? 5.503 11.728 -30.048 1.00 67.12 100 ASP A CA 1
ATOM 818 C C . ASP A 1 100 ? 4.587 10.547 -30.432 1.00 67.12 100 ASP A C 1
ATOM 820 O O . ASP A 1 100 ? 3.360 10.683 -30.379 1.00 67.12 100 ASP A O 1
ATOM 824 N N . ASP A 1 101 ? 5.140 9.370 -30.768 1.00 82.44 101 ASP A N 1
ATOM 825 C CA . ASP A 1 101 ? 4.358 8.163 -31.079 1.00 82.44 101 ASP A CA 1
ATOM 826 C C . ASP A 1 101 ? 4.550 7.074 -30.011 1.00 82.44 101 ASP A C 1
ATOM 828 O O . ASP A 1 101 ? 5.548 6.354 -29.966 1.00 82.44 101 ASP A O 1
ATOM 832 N N . LYS A 1 102 ? 3.499 6.873 -29.202 1.00 79.44 102 LYS A N 1
ATOM 833 C CA . LYS A 1 102 ? 3.401 5.845 -28.147 1.00 79.44 102 LYS A CA 1
ATOM 834 C C . LYS A 1 102 ? 3.562 4.396 -28.647 1.00 79.44 102 LYS A C 1
ATOM 836 O O . LYS A 1 102 ? 3.521 3.466 -27.833 1.00 79.44 102 LYS A O 1
ATOM 841 N N . LYS A 1 103 ? 3.664 4.159 -29.958 1.00 88.81 103 LYS A N 1
ATOM 842 C CA . LYS A 1 103 ? 3.994 2.849 -30.541 1.00 88.81 103 LYS A CA 1
ATOM 843 C C . LYS A 1 103 ? 5.490 2.559 -30.532 1.00 88.81 103 LYS A C 1
ATOM 845 O O . LYS A 1 103 ? 5.846 1.377 -30.558 1.00 88.81 103 LYS A O 1
ATOM 850 N N . TRP A 1 104 ? 6.347 3.574 -30.461 1.00 90.81 104 TRP A N 1
ATOM 851 C CA . TRP A 1 104 ? 7.759 3.377 -30.165 1.00 90.81 104 TRP A CA 1
ATOM 852 C C . TRP A 1 104 ? 7.935 3.134 -28.671 1.00 90.81 104 TRP A C 1
ATOM 854 O O . TRP A 1 104 ? 7.462 3.900 -27.835 1.00 90.81 104 TRP A O 1
ATOM 864 N N . ARG A 1 105 ? 8.583 2.024 -28.320 1.00 91.06 105 ARG A N 1
ATOM 865 C CA . ARG A 1 105 ? 8.795 1.623 -26.924 1.00 91.06 105 ARG A CA 1
ATOM 866 C C . ARG A 1 105 ? 10.275 1.465 -26.645 1.00 91.06 105 ARG A C 1
ATOM 868 O O . ARG A 1 105 ? 10.949 0.724 -27.357 1.00 91.06 105 ARG A O 1
ATOM 875 N N . CYS A 1 106 ? 10.758 2.155 -25.616 1.00 92.31 106 CYS A N 1
ATOM 876 C CA . CYS A 1 106 ? 12.148 2.080 -25.187 1.00 92.31 106 CYS A CA 1
ATOM 877 C C . CYS A 1 106 ? 12.472 0.668 -24.678 1.00 92.31 106 CYS A C 1
ATOM 879 O O . CYS A 1 106 ? 11.722 0.098 -23.888 1.00 92.31 106 CYS A O 1
ATOM 881 N N . VAL A 1 107 ? 13.588 0.102 -25.126 1.00 93.81 107 VAL A N 1
ATOM 882 C CA . VAL A 1 107 ? 14.130 -1.190 -24.674 1.00 93.81 107 VAL A CA 1
ATOM 883 C C . VAL A 1 107 ? 15.496 -1.028 -23.994 1.00 93.81 107 VAL A C 1
ATOM 885 O O . VAL A 1 107 ? 16.222 -2.006 -23.822 1.00 93.81 107 VAL A O 1
ATOM 888 N N . GLY A 1 108 ? 15.837 0.200 -23.593 1.00 93.88 108 GLY A N 1
ATOM 889 C CA . GLY A 1 108 ? 17.067 0.559 -22.887 1.00 93.88 108 GLY A CA 1
ATOM 890 C C . GLY A 1 108 ? 18.279 0.746 -23.804 1.00 93.88 108 GLY A C 1
ATOM 891 O O . GLY A 1 108 ? 18.152 1.066 -24.981 1.00 93.88 108 GLY A O 1
ATOM 892 N N . LEU A 1 109 ? 19.471 0.560 -23.248 1.00 93.19 109 LEU A N 1
ATOM 893 C CA . LEU A 1 109 ? 20.777 0.805 -23.860 1.00 93.19 109 LEU A CA 1
ATOM 894 C C . LEU A 1 109 ? 21.293 -0.391 -24.671 1.00 93.19 109 LEU A C 1
ATOM 896 O O . LEU A 1 109 ? 22.213 -0.225 -25.474 1.00 93.19 109 LEU A O 1
ATOM 900 N N . LEU A 1 110 ? 20.727 -1.588 -24.464 1.00 90.69 110 LEU A N 1
ATOM 901 C CA . LEU A 1 110 ? 21.208 -2.851 -25.037 1.00 90.69 110 LEU A CA 1
ATOM 902 C C . LEU A 1 110 ? 22.721 -3.024 -24.799 1.00 90.69 110 LEU A C 1
ATOM 904 O O . LEU A 1 110 ? 23.506 -3.282 -25.718 1.00 90.69 110 LEU A O 1
ATOM 908 N N . ASN A 1 111 ? 23.125 -2.818 -23.545 1.00 87.12 111 ASN A N 1
ATOM 909 C CA . ASN A 1 111 ? 24.513 -2.696 -23.084 1.00 87.12 111 ASN A CA 1
ATOM 910 C C . ASN A 1 111 ? 25.077 -3.993 -22.467 1.00 87.12 111 ASN A C 1
ATOM 912 O O . ASN A 1 111 ? 26.067 -3.953 -21.742 1.00 87.12 111 ASN A O 1
ATOM 916 N N . GLY A 1 112 ? 24.450 -5.139 -22.743 1.00 83.75 112 GLY A N 1
ATOM 917 C CA . GLY A 1 112 ? 24.856 -6.450 -22.225 1.00 83.75 112 GLY A CA 1
ATOM 918 C C . GLY A 1 112 ? 24.195 -6.849 -20.901 1.00 83.75 112 GLY A C 1
ATOM 919 O O . GLY A 1 112 ? 24.297 -8.011 -20.511 1.00 83.75 112 GLY A O 1
ATOM 920 N N . PHE A 1 113 ? 23.472 -5.943 -20.235 1.00 88.44 113 PHE A N 1
ATOM 921 C CA . PHE A 1 113 ? 22.563 -6.320 -19.152 1.00 88.44 113 PHE A CA 1
ATOM 922 C C . PHE A 1 113 ? 21.252 -6.899 -19.710 1.00 88.44 113 PHE A C 1
ATOM 924 O O . PHE A 1 113 ? 20.853 -6.557 -20.829 1.00 88.44 113 PHE A O 1
ATOM 931 N N . PRO A 1 114 ? 20.544 -7.758 -18.950 1.00 89.50 114 PRO A N 1
ATOM 932 C CA . PRO A 1 114 ? 19.222 -8.228 -19.347 1.00 89.50 114 PRO A CA 1
ATOM 933 C C . PRO A 1 114 ? 18.289 -7.052 -19.648 1.00 89.50 114 PRO A C 1
ATOM 935 O O . PRO A 1 114 ? 18.251 -6.078 -18.903 1.00 89.50 114 PRO A O 1
ATOM 938 N N . VAL A 1 115 ? 17.474 -7.159 -20.700 1.00 90.75 115 VAL A N 1
ATOM 939 C CA . VAL A 1 115 ? 16.638 -6.035 -21.173 1.00 90.75 115 VAL A CA 1
ATOM 940 C C . VAL A 1 115 ? 15.617 -5.536 -20.141 1.00 90.75 115 VAL A C 1
ATOM 942 O O . VAL A 1 115 ? 15.138 -4.414 -20.234 1.00 90.75 115 VAL A O 1
ATOM 945 N N . ARG A 1 116 ? 15.313 -6.368 -19.139 1.00 91.56 116 ARG A N 1
ATOM 946 C CA . ARG A 1 116 ? 14.381 -6.108 -18.031 1.00 91.56 116 ARG A CA 1
ATOM 947 C C . ARG A 1 116 ? 15.061 -5.586 -16.762 1.00 91.56 116 ARG A C 1
ATOM 949 O O . ARG A 1 116 ? 14.373 -5.299 -15.785 1.00 91.56 116 ARG A O 1
ATOM 956 N N . ASP A 1 117 ? 16.387 -5.520 -16.758 1.00 92.44 117 ASP A N 1
ATOM 957 C CA . ASP A 1 117 ? 17.184 -5.040 -15.636 1.00 92.44 117 ASP A CA 1
ATOM 958 C C . ASP A 1 117 ? 17.335 -3.518 -15.708 1.00 92.44 117 ASP A C 1
ATOM 960 O O . ASP A 1 117 ? 17.577 -2.962 -16.781 1.00 92.44 117 ASP A O 1
ATOM 964 N N . ALA A 1 118 ? 17.219 -2.831 -14.573 1.00 94.06 118 ALA A N 1
ATOM 965 C CA . ALA A 1 118 ? 17.354 -1.378 -14.511 1.00 94.06 118 ALA A CA 1
ATOM 966 C C . ALA A 1 118 ? 18.714 -0.880 -15.049 1.00 94.06 118 ALA A C 1
ATOM 968 O O . ALA A 1 118 ? 18.786 0.211 -15.618 1.00 94.06 118 ALA A O 1
ATOM 969 N N . GLN A 1 119 ? 19.791 -1.672 -14.947 1.00 93.75 119 GLN A N 1
ATOM 970 C CA . GLN A 1 119 ? 21.114 -1.309 -15.484 1.00 93.75 119 GLN A CA 1
ATOM 971 C C . GLN A 1 119 ? 21.128 -1.238 -17.018 1.00 93.75 119 GLN A C 1
ATOM 973 O O . GLN A 1 119 ? 21.902 -0.471 -17.599 1.00 93.75 119 GLN A O 1
ATOM 978 N N . ASN A 1 120 ? 20.231 -1.965 -17.696 1.00 94.00 120 ASN A N 1
ATOM 979 C CA . ASN A 1 120 ? 20.025 -1.800 -19.135 1.00 94.00 120 ASN A CA 1
ATOM 980 C C . ASN A 1 120 ? 19.425 -0.425 -19.464 1.00 94.00 120 ASN A C 1
ATOM 982 O O . ASN A 1 120 ? 19.554 0.030 -20.588 1.00 94.00 120 ASN A O 1
ATOM 986 N N . PHE A 1 121 ? 18.830 0.283 -18.507 1.00 95.19 121 PHE A N 1
ATOM 987 C CA . PHE A 1 121 ? 18.342 1.649 -18.699 1.00 95.19 121 PHE A CA 1
ATOM 988 C C . PHE A 1 121 ? 19.324 2.715 -18.191 1.00 95.19 121 PHE A C 1
ATOM 990 O O . PHE A 1 121 ? 19.016 3.900 -18.241 1.00 95.19 121 PHE A O 1
ATOM 997 N N . GLY A 1 122 ? 20.514 2.309 -17.735 1.00 93.75 122 GLY A N 1
ATOM 998 C CA . GLY A 1 122 ? 21.542 3.212 -17.213 1.00 93.75 122 GLY A CA 1
ATOM 999 C C . GLY A 1 122 ? 21.501 3.409 -15.698 1.00 93.75 122 GLY A C 1
ATOM 1000 O O . GLY A 1 122 ? 22.205 4.278 -15.192 1.00 93.75 122 GLY A O 1
ATOM 1001 N N . PHE A 1 123 ? 20.707 2.618 -14.965 1.00 96.12 123 PHE A N 1
ATOM 1002 C CA . PHE A 1 123 ? 20.718 2.643 -13.503 1.00 96.12 123 PHE A CA 1
ATOM 1003 C C . PHE A 1 123 ? 22.085 2.228 -12.953 1.00 96.12 123 PHE A C 1
ATOM 1005 O O . PHE A 1 123 ? 22.639 1.202 -13.349 1.00 96.12 123 PHE A O 1
ATOM 1012 N N . THR A 1 124 ? 22.578 2.986 -11.977 1.00 95.31 124 THR A N 1
ATOM 1013 C CA . THR A 1 124 ? 23.711 2.601 -11.134 1.00 95.31 124 THR A CA 1
ATOM 1014 C C . THR A 1 124 ? 23.322 2.755 -9.672 1.00 95.31 124 THR A C 1
ATOM 1016 O O . THR A 1 124 ? 22.694 3.749 -9.303 1.00 95.31 124 THR A O 1
ATOM 1019 N N . ASP A 1 125 ? 23.724 1.793 -8.844 1.00 96.50 125 ASP A N 1
ATOM 1020 C CA . ASP A 1 125 ? 23.453 1.810 -7.407 1.00 96.50 125 ASP A CA 1
ATOM 1021 C C . ASP A 1 125 ? 23.897 3.131 -6.755 1.00 96.50 125 ASP A C 1
ATOM 1023 O O . ASP A 1 125 ? 25.012 3.608 -6.976 1.00 96.50 125 ASP A O 1
ATOM 1027 N N . GLY A 1 126 ? 23.000 3.740 -5.976 1.00 95.94 126 GLY A N 1
ATOM 1028 C CA . GLY A 1 126 ? 23.274 4.970 -5.239 1.00 95.94 126 GLY A CA 1
ATOM 1029 C C . GLY A 1 126 ? 23.398 6.227 -6.101 1.00 95.94 126 GLY A C 1
ATOM 1030 O O . GLY A 1 126 ? 23.830 7.257 -5.581 1.00 95.94 126 GLY A O 1
ATOM 1031 N N . MET A 1 127 ? 23.018 6.183 -7.384 1.00 96.12 127 MET A N 1
ATOM 1032 C CA . MET A 1 127 ? 23.032 7.385 -8.220 1.00 96.12 127 MET A CA 1
ATOM 1033 C C . MET A 1 127 ? 22.161 8.497 -7.640 1.00 96.12 127 MET A C 1
ATOM 1035 O O . MET A 1 127 ? 21.149 8.224 -6.996 1.00 96.12 127 MET A O 1
ATOM 1039 N N . GLU A 1 128 ? 22.563 9.748 -7.865 1.00 94.75 128 GLU A N 1
ATOM 1040 C CA . GLU A 1 128 ? 21.931 10.919 -7.247 1.00 94.75 128 GLU A CA 1
ATOM 1041 C C . GLU A 1 128 ? 20.444 11.029 -7.589 1.00 94.75 128 GLU A C 1
ATOM 1043 O O . GLU A 1 128 ? 19.642 11.323 -6.706 1.00 94.75 128 GLU A O 1
ATOM 1048 N N . GLU A 1 129 ? 20.085 10.735 -8.841 1.00 93.81 129 GLU A N 1
ATOM 1049 C CA . GLU A 1 129 ? 18.707 10.813 -9.300 1.00 93.81 129 GLU A CA 1
ATOM 1050 C C . GLU A 1 129 ? 18.381 9.754 -10.354 1.00 93.81 129 GLU A C 1
ATOM 1052 O O . GLU A 1 129 ? 18.887 9.789 -11.476 1.00 93.81 129 GLU A O 1
ATOM 1057 N N . ALA A 1 130 ? 17.508 8.813 -9.995 1.00 95.50 130 ALA A N 1
ATOM 1058 C CA . ALA A 1 130 ? 17.152 7.668 -10.825 1.00 95.50 130 ALA A CA 1
ATOM 1059 C C . ALA A 1 130 ? 15.813 7.829 -11.567 1.00 95.50 130 ALA A C 1
ATOM 1061 O O . ALA A 1 130 ? 15.490 6.984 -12.405 1.00 95.50 130 ALA A O 1
ATOM 1062 N N . SER A 1 131 ? 15.022 8.884 -11.314 1.00 92.44 131 SER A N 1
ATOM 1063 C CA . SER A 1 131 ? 13.674 8.985 -11.906 1.00 92.44 131 SER A CA 1
ATOM 1064 C C . SER A 1 131 ? 13.653 8.946 -13.438 1.00 92.44 131 SER A C 1
ATOM 1066 O O 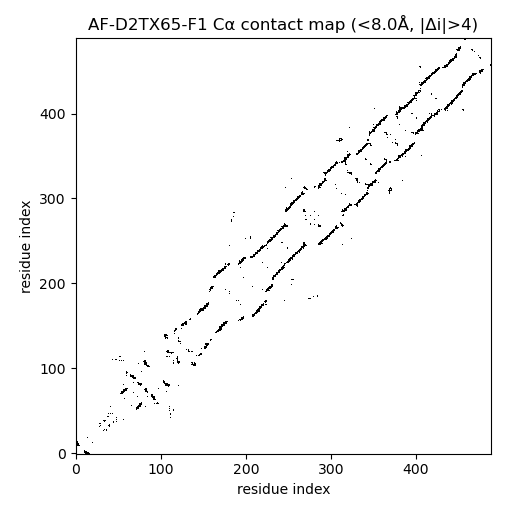. SER A 1 131 ? 12.840 8.190 -13.961 1.00 92.44 131 SER A O 1
ATOM 1068 N N . PRO A 1 132 ? 14.525 9.650 -14.195 1.00 90.44 132 PRO A N 1
ATOM 1069 C CA . PRO A 1 132 ? 14.479 9.603 -15.663 1.00 90.44 132 PRO A CA 1
ATOM 1070 C C . PRO A 1 132 ? 14.667 8.188 -16.231 1.00 90.44 132 PRO A C 1
ATOM 1072 O O . PRO A 1 132 ? 13.987 7.791 -17.176 1.00 90.44 132 PRO A O 1
ATOM 1075 N N . ILE A 1 133 ? 15.556 7.408 -15.614 1.00 91.06 133 ILE A N 1
ATOM 1076 C CA . ILE A 1 133 ? 15.845 6.018 -15.990 1.00 91.06 133 ILE A CA 1
ATOM 1077 C C . ILE A 1 133 ? 14.633 5.139 -15.729 1.00 91.06 133 ILE A C 1
ATOM 1079 O O . ILE A 1 133 ? 14.266 4.303 -16.552 1.00 91.06 133 ILE A O 1
ATOM 1083 N N . ILE A 1 134 ? 13.999 5.341 -14.581 1.00 89.81 134 ILE A N 1
ATOM 1084 C CA . ILE A 1 134 ? 12.904 4.491 -14.144 1.00 89.81 134 ILE A CA 1
ATOM 1085 C C . ILE A 1 134 ? 11.621 4.839 -14.894 1.00 89.81 134 ILE A C 1
ATOM 1087 O O . ILE A 1 134 ? 10.893 3.931 -15.272 1.00 89.81 134 ILE A O 1
ATOM 1091 N N . ILE A 1 135 ? 11.397 6.109 -15.235 1.00 88.50 135 ILE A N 1
ATOM 1092 C CA . ILE A 1 135 ? 10.334 6.524 -16.159 1.00 88.50 135 ILE A CA 1
ATOM 1093 C C . ILE A 1 135 ? 10.523 5.841 -17.522 1.00 88.50 135 ILE A C 1
ATOM 1095 O O . ILE A 1 135 ? 9.599 5.186 -18.003 1.00 88.50 135 ILE A O 1
ATOM 1099 N N . ALA A 1 136 ? 11.730 5.886 -18.099 1.00 88.56 136 ALA A N 1
ATOM 1100 C CA . ALA A 1 136 ? 12.018 5.188 -19.356 1.00 88.56 136 ALA A CA 1
ATOM 1101 C C . ALA A 1 136 ? 11.798 3.666 -19.242 1.00 88.56 136 ALA A C 1
ATOM 1103 O O . ALA A 1 136 ? 11.286 3.027 -20.165 1.00 88.56 136 ALA A O 1
ATOM 1104 N N . MET A 1 137 ? 12.138 3.085 -18.089 1.00 90.31 137 MET A N 1
ATOM 1105 C CA . MET A 1 137 ? 11.885 1.681 -17.781 1.00 90.31 137 MET A CA 1
ATOM 1106 C C . MET A 1 137 ? 10.381 1.381 -17.695 1.00 90.31 137 MET A C 1
ATOM 1108 O O . MET A 1 137 ? 9.933 0.397 -18.280 1.00 90.31 137 MET A O 1
ATOM 1112 N N . MET A 1 138 ? 9.579 2.232 -17.047 1.00 86.75 138 MET A N 1
ATOM 1113 C CA . MET A 1 138 ? 8.121 2.079 -16.944 1.00 86.75 138 MET A CA 1
ATOM 1114 C C . MET A 1 138 ? 7.430 2.168 -18.309 1.00 86.75 138 MET A C 1
ATOM 1116 O O . MET A 1 138 ? 6.447 1.468 -18.552 1.00 86.75 138 MET A O 1
ATOM 1120 N N . GLU A 1 139 ? 7.952 2.973 -19.233 1.00 85.00 139 GLU A N 1
ATOM 1121 C CA . GLU A 1 139 ? 7.413 3.114 -20.592 1.00 85.00 139 GLU A CA 1
ATOM 1122 C C . GLU A 1 139 ? 7.801 1.972 -21.543 1.00 85.00 139 GLU A C 1
ATOM 1124 O O . GLU A 1 139 ? 7.224 1.848 -22.633 1.00 85.00 139 GLU A O 1
ATOM 1129 N N . SER A 1 140 ? 8.744 1.123 -21.123 1.00 89.31 140 SER A N 1
ATOM 1130 C CA . SER A 1 140 ? 9.217 -0.036 -21.879 1.00 89.31 140 SER A CA 1
ATOM 1131 C C . SER A 1 140 ? 8.116 -1.087 -22.088 1.00 89.31 140 SER A C 1
ATOM 1133 O O . SER A 1 140 ? 7.120 -1.101 -21.360 1.00 89.31 140 SER A O 1
ATOM 1135 N N . PRO A 1 141 ? 8.263 -2.015 -23.052 1.00 88.38 141 PRO A N 1
ATOM 1136 C CA . PRO A 1 141 ? 7.250 -3.035 -23.328 1.00 88.38 141 PRO A CA 1
ATOM 1137 C C . PRO A 1 141 ? 7.280 -4.207 -22.327 1.00 88.38 141 PRO A C 1
ATOM 1139 O O . PRO A 1 141 ? 6.533 -5.172 -22.484 1.00 88.38 141 PRO A O 1
ATOM 1142 N N . PHE A 1 142 ? 8.155 -4.176 -21.318 1.00 89.94 142 PHE A N 1
ATOM 1143 C CA . PHE A 1 142 ? 8.407 -5.327 -20.454 1.00 89.94 142 PHE A CA 1
ATOM 1144 C C . PHE A 1 142 ? 7.382 -5.461 -19.335 1.00 89.94 142 PHE A C 1
ATOM 1146 O O . PHE A 1 142 ? 7.140 -4.524 -18.585 1.00 89.94 142 PHE A O 1
ATOM 1153 N N . PHE A 1 143 ? 6.814 -6.654 -19.171 1.00 88.06 143 PHE A N 1
ATOM 1154 C CA . PHE A 1 143 ? 5.935 -6.937 -18.035 1.00 88.06 143 PHE A CA 1
ATOM 1155 C C . PHE A 1 143 ? 6.716 -7.031 -16.720 1.00 88.06 143 PHE A C 1
ATOM 1157 O O . PHE A 1 143 ? 6.304 -6.478 -15.711 1.00 88.06 143 PHE A O 1
ATOM 1164 N N . ASN A 1 144 ? 7.852 -7.732 -16.734 1.00 91.81 144 ASN A N 1
ATOM 1165 C CA . ASN A 1 144 ? 8.679 -7.948 -15.551 1.00 91.81 144 ASN A CA 1
ATOM 1166 C C . ASN A 1 144 ? 9.882 -7.013 -15.554 1.00 91.81 144 ASN A C 1
ATOM 1168 O O . ASN A 1 144 ? 10.530 -6.873 -16.591 1.00 91.81 144 ASN A O 1
ATOM 1172 N N . MET A 1 145 ? 10.204 -6.459 -14.391 1.00 91.88 145 MET A N 1
ATOM 1173 C CA . MET A 1 145 ? 11.312 -5.530 -14.187 1.00 91.88 145 MET A CA 1
ATOM 1174 C C . MET A 1 145 ? 12.086 -5.883 -12.916 1.00 91.88 145 MET A C 1
ATOM 1176 O O . MET A 1 145 ? 11.492 -6.284 -11.910 1.00 91.88 145 MET A O 1
ATOM 1180 N N . THR A 1 146 ? 13.411 -5.746 -12.962 1.00 92.56 146 THR A N 1
ATOM 1181 C CA . THR A 1 146 ? 14.297 -6.053 -11.831 1.00 92.56 146 THR A CA 1
ATOM 1182 C C . THR A 1 146 ? 15.320 -4.955 -11.592 1.00 92.56 146 THR A C 1
ATOM 1184 O O . THR A 1 146 ? 15.802 -4.317 -12.525 1.00 92.56 146 THR A O 1
ATOM 1187 N N . PHE A 1 147 ? 15.682 -4.787 -10.324 1.00 93.62 147 PHE A N 1
ATOM 1188 C CA . PHE A 1 147 ? 16.818 -3.979 -9.892 1.00 93.62 147 PHE A CA 1
ATOM 1189 C C . PHE A 1 147 ? 17.935 -4.899 -9.387 1.00 93.62 147 PHE A C 1
ATOM 1191 O O . PHE A 1 147 ? 17.632 -6.014 -8.940 1.00 93.62 147 PHE A O 1
ATOM 1198 N N . PRO A 1 148 ? 19.203 -4.456 -9.415 1.00 92.56 148 PRO A N 1
ATOM 1199 C CA . PRO A 1 148 ? 20.273 -5.169 -8.733 1.00 92.56 148 PRO A CA 1
ATOM 1200 C C . PRO A 1 148 ? 19.934 -5.338 -7.246 1.00 92.56 148 PRO A C 1
ATOM 1202 O O . PRO A 1 148 ? 19.377 -4.436 -6.615 1.00 92.56 148 PRO A O 1
ATOM 1205 N N . SER A 1 149 ? 20.242 -6.505 -6.686 1.00 94.75 149 SER A N 1
ATOM 1206 C CA . SER A 1 149 ? 19.885 -6.844 -5.305 1.00 94.75 149 SER A CA 1
ATOM 1207 C C . SER A 1 149 ? 20.408 -5.815 -4.301 1.00 94.75 149 SER A C 1
ATOM 1209 O O . SER A 1 149 ? 21.599 -5.518 -4.286 1.00 94.75 149 SER A O 1
ATOM 1211 N N . GLY A 1 150 ? 19.528 -5.340 -3.414 1.00 95.06 150 GLY A N 1
ATOM 1212 C CA . GLY A 1 150 ? 19.890 -4.424 -2.327 1.00 95.06 150 GLY A CA 1
ATOM 1213 C C . GLY A 1 150 ? 20.324 -3.023 -2.769 1.00 95.06 150 GLY A C 1
ATOM 1214 O O . GLY A 1 150 ? 21.029 -2.357 -2.016 1.00 95.06 150 GLY A O 1
ATOM 1215 N N . SER A 1 151 ? 19.925 -2.577 -3.962 1.00 96.81 151 SER A N 1
ATOM 1216 C CA . SER A 1 151 ? 20.308 -1.257 -4.470 1.00 96.81 151 SER A CA 1
ATOM 1217 C C . SER A 1 151 ? 19.695 -0.113 -3.659 1.00 96.81 151 SER A C 1
ATOM 1219 O O . SER A 1 151 ? 18.586 -0.209 -3.136 1.00 96.81 151 SER A O 1
ATOM 1221 N N . THR A 1 152 ? 20.382 1.019 -3.639 1.00 98.12 152 THR A N 1
ATOM 1222 C CA . THR A 1 152 ? 19.879 2.326 -3.228 1.00 98.12 152 THR A CA 1
ATOM 1223 C C . THR A 1 152 ? 19.354 3.076 -4.449 1.00 98.12 152 THR A C 1
ATOM 1225 O O . THR A 1 152 ? 20.093 3.345 -5.396 1.00 98.12 152 THR A O 1
ATOM 1228 N N . ILE A 1 153 ? 18.075 3.444 -4.419 1.00 97.25 153 ILE A N 1
ATOM 1229 C CA . ILE A 1 153 ? 17.367 4.113 -5.510 1.00 97.25 153 ILE A CA 1
ATOM 1230 C C . ILE A 1 153 ? 16.920 5.495 -5.019 1.00 97.25 153 ILE A C 1
ATOM 1232 O O . ILE A 1 153 ? 15.968 5.614 -4.251 1.00 97.25 153 ILE A O 1
ATOM 1236 N N . ASN A 1 154 ? 17.606 6.554 -5.442 1.00 96.62 154 ASN A N 1
ATOM 1237 C CA . ASN A 1 154 ? 17.208 7.928 -5.125 1.00 96.62 154 ASN A CA 1
ATOM 1238 C C . ASN A 1 154 ? 16.263 8.460 -6.206 1.00 96.62 154 ASN A C 1
ATOM 1240 O O . ASN A 1 154 ? 16.567 8.327 -7.390 1.00 96.62 154 ASN A O 1
ATOM 1244 N N . ILE A 1 155 ? 15.133 9.046 -5.808 1.00 93.75 155 ILE A N 1
ATOM 1245 C CA . ILE A 1 155 ? 14.157 9.613 -6.748 1.00 93.75 155 ILE A CA 1
ATOM 1246 C C . ILE A 1 155 ? 13.616 10.955 -6.304 1.00 93.75 155 ILE A C 1
ATOM 1248 O O . ILE A 1 155 ? 13.311 11.143 -5.130 1.00 93.75 155 ILE A O 1
ATOM 1252 N N . ALA A 1 156 ? 13.389 11.844 -7.260 1.00 90.81 156 ALA A N 1
ATOM 1253 C CA . ALA A 1 156 ? 12.735 13.122 -7.041 1.00 90.81 156 ALA A CA 1
ATOM 1254 C C . ALA A 1 156 ? 11.342 13.240 -7.673 1.00 90.81 156 ALA A C 1
ATOM 1256 O O . ALA A 1 156 ? 10.703 14.282 -7.526 1.00 90.81 156 ALA A O 1
ATOM 1257 N N . GLN A 1 157 ? 10.866 12.204 -8.370 1.00 89.00 157 GLN A N 1
ATOM 1258 C CA . GLN A 1 157 ? 9.591 12.231 -9.088 1.00 89.00 157 GLN A CA 1
ATOM 1259 C C . GLN A 1 157 ? 8.746 10.988 -8.805 1.00 89.00 157 GLN A C 1
ATOM 1261 O O . GLN A 1 157 ? 9.267 9.887 -8.627 1.00 89.00 157 GLN A O 1
ATOM 1266 N N . THR A 1 158 ? 7.429 11.186 -8.806 1.00 88.19 158 THR A N 1
ATOM 1267 C CA . THR A 1 158 ? 6.407 10.135 -8.727 1.00 88.19 158 THR A CA 1
ATOM 1268 C C . THR A 1 158 ? 6.551 9.140 -9.872 1.00 88.19 158 THR A C 1
ATOM 1270 O O . THR A 1 158 ? 6.734 9.535 -11.027 1.00 88.19 158 THR A O 1
ATOM 1273 N N . TRP A 1 159 ? 6.415 7.846 -9.580 1.00 89.69 159 TRP A N 1
ATOM 1274 C CA . TRP A 1 159 ? 6.374 6.814 -10.611 1.00 89.69 159 TRP A CA 1
ATOM 1275 C C . TRP A 1 159 ? 4.940 6.406 -10.921 1.00 89.69 159 TRP A C 1
ATOM 1277 O O . TRP A 1 159 ? 4.277 5.745 -10.120 1.00 89.69 159 TRP A O 1
ATOM 1287 N N . ASN A 1 160 ? 4.501 6.756 -12.127 1.00 88.50 160 ASN A N 1
ATOM 1288 C CA . ASN A 1 160 ? 3.204 6.356 -12.654 1.00 88.50 160 ASN A CA 1
ATOM 1289 C C . ASN A 1 160 ? 3.278 4.916 -13.176 1.00 88.50 160 ASN A C 1
ATOM 1291 O O . ASN A 1 160 ? 3.855 4.636 -14.229 1.00 88.50 160 ASN A O 1
ATOM 1295 N N . LEU A 1 161 ? 2.703 3.995 -12.415 1.00 90.50 161 LEU A N 1
ATOM 1296 C CA . LEU A 1 161 ? 2.612 2.584 -12.740 1.00 90.50 161 LEU A CA 1
ATOM 1297 C C . LEU A 1 161 ? 1.570 2.367 -13.838 1.00 90.50 161 LEU A C 1
ATOM 1299 O 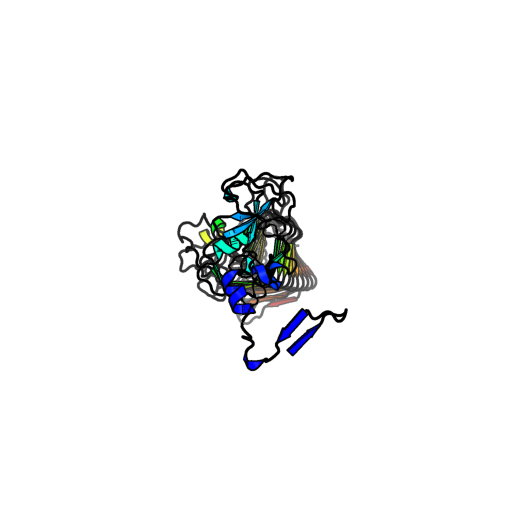O . LEU A 1 161 ? 0.420 2.800 -13.743 1.00 90.50 161 LEU A O 1
ATOM 1303 N N . ARG A 1 162 ? 1.968 1.632 -14.876 1.00 88.62 162 ARG A N 1
ATOM 1304 C CA . ARG A 1 162 ? 1.074 1.210 -15.958 1.00 88.62 162 ARG A CA 1
ATOM 1305 C C . ARG A 1 162 ? 0.532 -0.197 -15.731 1.00 88.62 162 ARG A C 1
ATOM 1307 O O . ARG A 1 162 ? 1.065 -0.968 -14.937 1.00 88.62 162 ARG A O 1
ATOM 1314 N N . SER A 1 163 ? -0.485 -0.551 -16.514 1.00 90.50 163 SER A N 1
ATOM 1315 C CA . SER A 1 163 ? -0.961 -1.932 -16.611 1.00 90.50 163 SER A CA 1
ATOM 1316 C C . SER A 1 163 ? 0.148 -2.901 -16.994 1.00 90.50 163 SER A C 1
ATOM 1318 O O . SER A 1 163 ? 1.060 -2.555 -17.751 1.00 90.50 163 SER A O 1
ATOM 1320 N N . ASP A 1 164 ? -0.040 -4.143 -16.565 1.00 92.00 164 ASP A N 1
ATOM 1321 C CA . ASP A 1 164 ? 0.765 -5.287 -16.944 1.00 92.00 164 ASP A CA 1
ATOM 1322 C C . ASP A 1 164 ? 2.240 -5.051 -16.547 1.00 92.00 164 ASP A C 1
ATOM 1324 O O . ASP A 1 164 ? 3.142 -5.000 -17.390 1.00 92.00 164 ASP A O 1
ATOM 1328 N N . LEU A 1 165 ? 2.451 -4.848 -15.241 1.00 93.00 165 LEU A N 1
ATOM 1329 C CA . LEU A 1 165 ? 3.726 -4.466 -14.641 1.00 93.00 165 LEU A CA 1
ATOM 1330 C C . LEU A 1 165 ? 3.983 -5.256 -13.355 1.00 93.00 165 LEU A C 1
ATOM 1332 O O . LEU A 1 165 ? 3.187 -5.243 -12.422 1.00 93.00 165 LEU A O 1
ATOM 1336 N N . SER A 1 166 ? 5.130 -5.914 -13.286 1.00 95.81 166 SER A N 1
ATOM 1337 C CA . SER A 1 166 ? 5.568 -6.696 -12.141 1.00 95.81 166 SER A CA 1
ATOM 1338 C C . SER A 1 166 ? 7.022 -6.369 -11.828 1.00 95.81 166 SER A C 1
ATOM 1340 O O . SER A 1 166 ? 7.926 -6.666 -12.611 1.00 95.81 166 SER A O 1
ATOM 1342 N N . ILE A 1 167 ? 7.247 -5.741 -10.677 1.00 95.56 167 ILE A N 1
ATOM 1343 C CA . ILE A 1 167 ? 8.564 -5.293 -10.236 1.00 95.56 167 ILE A CA 1
ATOM 1344 C C . ILE A 1 167 ? 8.962 -6.052 -8.976 1.00 95.56 167 ILE A C 1
ATOM 1346 O O . ILE A 1 167 ? 8.273 -6.025 -7.951 1.00 95.56 167 ILE A O 1
ATOM 1350 N N . ASN A 1 168 ? 10.118 -6.703 -9.047 1.00 95.00 168 ASN A N 1
ATOM 1351 C CA . ASN A 1 168 ? 10.805 -7.215 -7.874 1.00 95.00 168 ASN A CA 1
ATOM 1352 C C . ASN A 1 168 ? 12.031 -6.340 -7.611 1.00 95.00 168 ASN A C 1
ATOM 1354 O O . ASN A 1 168 ? 12.985 -6.338 -8.391 1.00 95.00 168 ASN A O 1
ATOM 1358 N N . PHE A 1 169 ? 11.995 -5.614 -6.498 1.00 96.00 169 PHE A N 1
ATOM 1359 C CA . PHE A 1 169 ? 13.062 -4.707 -6.091 1.00 96.00 169 PHE A CA 1
ATOM 1360 C C . PHE A 1 169 ? 14.238 -5.434 -5.434 1.00 96.00 169 PHE A C 1
ATOM 1362 O O . PHE A 1 169 ? 15.251 -4.806 -5.156 1.00 96.00 169 PHE A O 1
ATOM 1369 N N . GLN A 1 170 ? 14.144 -6.748 -5.201 1.00 94.56 170 GLN A N 1
ATOM 1370 C CA . GLN A 1 170 ? 15.225 -7.572 -4.649 1.00 94.56 170 GLN A CA 1
ATOM 1371 C C . GLN A 1 170 ? 15.826 -6.998 -3.351 1.00 94.56 170 GLN A C 1
ATOM 1373 O O . GLN A 1 170 ? 17.040 -6.996 -3.153 1.00 94.56 170 GLN A O 1
ATOM 1378 N N . GLY A 1 171 ? 14.971 -6.467 -2.473 1.00 95.69 171 GLY A N 1
ATOM 1379 C CA . GLY A 1 171 ? 15.379 -5.857 -1.206 1.00 95.69 171 GLY A CA 1
ATOM 1380 C C . GLY A 1 171 ? 15.997 -4.463 -1.345 1.00 95.69 171 GLY A C 1
ATOM 1381 O O . GLY A 1 171 ? 16.628 -3.996 -0.402 1.00 95.69 171 GLY A O 1
ATOM 1382 N N . SER A 1 172 ? 15.852 -3.812 -2.501 1.00 97.50 172 SER A N 1
ATOM 1383 C CA . SER A 1 172 ? 16.329 -2.442 -2.719 1.00 97.50 172 SER A CA 1
ATOM 1384 C C . SER A 1 172 ? 15.575 -1.426 -1.857 1.00 97.50 172 SER A C 1
ATOM 1386 O O . SER A 1 172 ? 14.431 -1.646 -1.444 1.00 97.50 172 SER A O 1
ATOM 1388 N N . VAL A 1 173 ? 16.222 -0.287 -1.623 1.00 98.31 173 VAL A N 1
ATOM 1389 C CA . VAL A 1 173 ? 15.714 0.822 -0.818 1.00 98.31 173 VAL A CA 1
ATOM 1390 C C . VAL A 1 173 ? 15.504 2.043 -1.702 1.00 98.31 173 VAL A C 1
ATOM 1392 O O . VAL A 1 173 ? 16.445 2.540 -2.317 1.00 98.31 173 VAL A O 1
ATOM 1395 N N . ILE A 1 174 ? 14.280 2.561 -1.728 1.00 97.50 174 ILE A N 1
ATOM 1396 C CA . ILE A 1 174 ? 13.947 3.835 -2.363 1.00 97.50 174 ILE A CA 1
ATOM 1397 C C . ILE A 1 174 ? 14.068 4.965 -1.342 1.00 97.50 174 ILE A C 1
ATOM 1399 O O . ILE A 1 174 ? 13.499 4.895 -0.251 1.00 97.50 174 ILE A O 1
ATOM 1403 N N . TYR A 1 175 ? 14.760 6.037 -1.721 1.00 96.75 175 TYR A N 1
ATOM 1404 C CA . TYR A 1 175 ? 14.808 7.294 -0.982 1.00 96.75 175 TYR A CA 1
ATOM 1405 C C . TYR A 1 175 ? 14.152 8.407 -1.789 1.00 96.75 175 TYR A C 1
ATOM 1407 O O . TYR A 1 175 ? 14.610 8.748 -2.880 1.00 96.75 175 TYR A O 1
ATOM 1415 N N . TRP A 1 176 ? 13.128 9.029 -1.210 1.00 93.31 176 TRP A N 1
ATOM 1416 C CA . TRP A 1 176 ? 12.553 10.245 -1.769 1.00 93.31 176 TRP A CA 1
ATOM 1417 C C . TRP A 1 176 ? 13.487 11.444 -1.553 1.00 93.31 176 TRP A C 1
ATOM 1419 O O . TRP A 1 176 ? 13.851 11.788 -0.424 1.00 93.31 176 TRP A O 1
ATOM 1429 N N . LYS A 1 177 ? 13.860 12.081 -2.660 1.00 91.62 177 LYS A N 1
ATOM 1430 C CA . LYS A 1 177 ? 14.655 13.308 -2.801 1.00 91.62 177 LYS A CA 1
ATOM 1431 C C . LYS A 1 177 ? 13.864 14.440 -3.462 1.00 91.62 177 LYS A C 1
ATOM 1433 O O . LYS A 1 177 ? 14.425 15.505 -3.699 1.00 91.62 177 LYS A O 1
ATOM 1438 N N . GLY A 1 178 ? 12.591 14.197 -3.773 1.00 84.31 178 GLY A N 1
ATOM 1439 C CA . GLY A 1 178 ? 11.726 15.167 -4.431 1.00 84.31 178 GLY A CA 1
ATOM 1440 C C . GLY A 1 178 ? 11.347 16.313 -3.511 1.00 84.31 178 GLY A C 1
ATOM 1441 O O . GLY A 1 178 ? 11.727 16.352 -2.336 1.00 84.31 178 GLY A O 1
ATOM 1442 N N . GLU A 1 179 ? 10.579 17.249 -4.059 1.00 80.12 179 GLU A N 1
ATOM 1443 C CA . GLU A 1 179 ? 10.168 18.436 -3.323 1.00 80.12 179 GLU A CA 1
ATOM 1444 C C . GLU A 1 179 ? 9.431 18.078 -2.028 1.00 80.12 179 GLU A C 1
ATOM 1446 O O . GLU A 1 179 ? 8.723 17.069 -1.909 1.00 80.12 179 GLU A O 1
ATOM 1451 N N . GLN A 1 180 ? 9.641 18.926 -1.025 1.00 76.06 180 GLN A N 1
ATOM 1452 C CA . GLN A 1 180 ? 8.903 18.855 0.220 1.00 76.06 180 GLN A CA 1
ATOM 1453 C C . GLN A 1 180 ? 7.438 19.223 -0.043 1.00 76.06 180 GLN A C 1
ATOM 1455 O O . GLN A 1 180 ? 7.167 20.227 -0.698 1.00 76.06 180 GLN A O 1
ATOM 1460 N N . MET A 1 181 ? 6.497 18.462 0.536 1.00 67.44 181 MET A N 1
ATOM 1461 C CA . MET A 1 181 ? 5.079 18.842 0.528 1.00 67.44 181 MET A CA 1
ATOM 1462 C C . MET A 1 181 ? 4.949 20.248 1.100 1.00 67.44 181 MET A C 1
ATOM 1464 O O . MET A 1 181 ? 5.346 20.479 2.250 1.00 67.44 181 MET A O 1
ATOM 1468 N N . GLU A 1 182 ? 4.370 21.177 0.340 1.00 64.00 182 GLU A N 1
ATOM 1469 C CA . GLU A 1 182 ? 3.991 22.456 0.919 1.00 64.00 182 GLU A CA 1
ATOM 1470 C C . GLU A 1 182 ? 2.954 22.205 2.013 1.00 64.00 182 GLU A C 1
ATOM 1472 O O . GLU A 1 182 ? 1.824 21.795 1.768 1.00 64.00 182 GLU A O 1
ATOM 1477 N N . ILE A 1 183 ? 3.360 22.490 3.247 1.00 59.03 183 ILE A N 1
ATOM 1478 C CA . ILE A 1 183 ? 2.573 22.337 4.476 1.00 59.03 183 ILE A CA 1
ATOM 1479 C C . ILE A 1 183 ? 1.190 23.013 4.384 1.00 59.03 183 ILE A C 1
ATOM 1481 O O . ILE A 1 183 ? 0.237 22.600 5.050 1.00 59.03 183 ILE A O 1
ATOM 1485 N N . LEU A 1 184 ? 1.086 24.073 3.578 1.00 55.50 184 LEU A N 1
ATOM 1486 C CA . LEU A 1 184 ? -0.124 24.874 3.408 1.00 55.50 184 LEU A CA 1
ATOM 1487 C C . LEU A 1 184 ? -0.962 24.464 2.187 1.00 55.50 184 LEU A C 1
ATOM 1489 O O . LEU A 1 184 ? -2.163 24.738 2.191 1.00 55.50 184 LEU A O 1
ATOM 1493 N N . ASP A 1 185 ? -0.389 23.776 1.191 1.00 58.28 185 ASP A N 1
ATOM 1494 C CA . ASP A 1 185 ? -1.140 23.240 0.048 1.00 58.28 185 ASP A CA 1
ATOM 1495 C C . ASP A 1 185 ? -1.609 21.816 0.349 1.00 58.28 185 ASP A C 1
ATOM 1497 O O . ASP A 1 185 ? -1.149 20.806 -0.186 1.00 58.28 185 ASP A O 1
ATOM 1501 N N . LYS A 1 186 ? -2.579 21.756 1.258 1.00 56.50 186 LYS A N 1
ATOM 1502 C CA . LYS A 1 186 ? -3.141 20.515 1.790 1.00 56.50 186 LYS A CA 1
ATOM 1503 C C . LYS A 1 186 ? -3.917 19.699 0.737 1.00 56.50 186 LYS A C 1
ATOM 1505 O O . LYS A 1 186 ? -4.276 18.549 0.982 1.00 56.50 186 LYS A O 1
ATOM 1510 N N . SER A 1 187 ? -4.173 20.285 -0.439 1.00 50.97 187 SER A N 1
ATOM 1511 C CA . SER A 1 187 ? -5.039 19.741 -1.492 1.00 50.97 187 SER A CA 1
ATOM 1512 C C . SER A 1 187 ? -4.298 18.955 -2.584 1.00 50.97 187 SER A C 1
ATOM 1514 O O . SER A 1 187 ? -4.855 17.996 -3.116 1.00 50.97 187 SER A O 1
ATOM 1516 N N . LYS A 1 188 ? -3.023 19.263 -2.872 1.00 56.19 188 LYS A N 1
ATOM 1517 C CA . LYS A 1 188 ? -2.234 18.610 -3.943 1.00 56.19 188 LYS A CA 1
ATOM 1518 C C . LYS A 1 188 ? -1.552 17.297 -3.534 1.00 56.19 188 LYS A C 1
ATOM 1520 O O . LYS A 1 188 ? -0.485 16.945 -4.021 1.00 56.19 188 LYS A O 1
ATOM 1525 N N . SER A 1 189 ? -2.171 16.534 -2.638 1.00 55.19 189 SER A N 1
ATOM 1526 C CA . SER A 1 189 ? -1.554 15.314 -2.099 1.00 55.19 189 SER A CA 1
ATOM 1527 C C . SER A 1 189 ? -1.449 14.149 -3.101 1.00 55.19 189 SER A C 1
ATOM 1529 O O . SER A 1 189 ? -0.624 13.268 -2.898 1.00 55.19 189 SER A O 1
ATOM 1531 N N . ALA A 1 190 ? -2.211 14.137 -4.201 1.00 51.00 190 ALA A N 1
ATOM 1532 C CA . ALA A 1 190 ? -2.137 13.055 -5.191 1.00 51.00 190 ALA A CA 1
ATOM 1533 C C . ALA A 1 190 ? -0.797 13.034 -5.957 1.00 51.00 190 ALA A C 1
ATOM 1535 O O . ALA A 1 190 ? -0.243 11.964 -6.186 1.00 51.00 190 ALA A O 1
ATOM 1536 N N . THR A 1 191 ? -0.209 14.202 -6.251 1.00 56.38 191 THR A N 1
ATOM 1537 C CA . THR A 1 191 ? 0.984 14.326 -7.112 1.00 56.38 191 THR A CA 1
ATOM 1538 C C . THR A 1 191 ? 2.306 13.952 -6.441 1.00 56.38 191 THR A C 1
ATOM 1540 O O . THR A 1 191 ? 3.347 14.067 -7.081 1.00 56.38 191 THR A O 1
ATOM 1543 N N . MET A 1 192 ? 2.298 13.518 -5.176 1.00 72.56 192 MET A N 1
ATOM 1544 C CA . MET A 1 192 ? 3.522 13.204 -4.423 1.00 72.56 192 MET A CA 1
ATOM 1545 C C . MET A 1 192 ? 3.558 11.788 -3.842 1.00 72.56 192 MET A C 1
ATOM 1547 O O . MET A 1 192 ? 4.204 11.534 -2.820 1.00 72.56 192 MET A O 1
ATOM 1551 N N . CYS A 1 193 ? 2.819 10.867 -4.453 1.00 86.75 193 CYS A N 1
ATOM 1552 C CA . CYS A 1 193 ? 2.976 9.450 -4.161 1.00 86.75 193 CYS A CA 1
ATOM 1553 C C . CYS A 1 193 ? 4.304 8.969 -4.755 1.00 86.75 193 CYS A C 1
ATOM 1555 O O . CYS A 1 193 ? 4.677 9.371 -5.849 1.00 86.75 193 CYS A O 1
ATOM 1557 N N . ILE A 1 194 ? 5.028 8.097 -4.060 1.00 92.00 194 ILE A N 1
ATOM 1558 C CA . ILE A 1 194 ? 6.241 7.493 -4.630 1.00 92.00 194 ILE A CA 1
ATOM 1559 C C . ILE A 1 194 ? 5.855 6.567 -5.781 1.00 92.00 194 ILE A C 1
ATOM 1561 O O . ILE A 1 194 ? 6.436 6.635 -6.863 1.00 92.00 194 ILE A O 1
ATOM 1565 N N . PHE A 1 195 ? 4.818 5.764 -5.555 1.00 93.38 195 PHE A N 1
ATOM 1566 C CA . PHE A 1 195 ? 4.150 4.987 -6.587 1.00 93.38 195 PHE A CA 1
ATOM 1567 C C . PHE A 1 195 ? 2.718 5.452 -6.725 1.00 93.38 195 PHE A C 1
ATOM 1569 O O . PHE A 1 195 ? 2.008 5.547 -5.722 1.00 93.38 195 PHE A O 1
ATOM 1576 N N . ASP A 1 196 ? 2.301 5.681 -7.960 1.00 91.06 196 ASP A N 1
ATOM 1577 C CA . ASP A 1 196 ? 0.940 6.081 -8.272 1.00 91.06 196 ASP A CA 1
ATOM 1578 C C . ASP A 1 196 ? 0.394 5.307 -9.466 1.00 91.06 196 ASP A C 1
ATOM 1580 O O . ASP A 1 196 ? 1.142 4.860 -10.334 1.00 91.06 196 ASP A O 1
ATOM 1584 N N . THR A 1 197 ? -0.920 5.182 -9.537 1.00 89.69 197 THR A N 1
ATOM 1585 C CA . THR A 1 197 ? -1.638 4.795 -10.751 1.00 89.69 197 THR A CA 1
ATOM 1586 C C . THR A 1 197 ? -2.655 5.876 -11.072 1.00 89.69 197 THR A C 1
ATOM 1588 O O . THR A 1 197 ? -3.056 6.638 -10.199 1.00 89.69 197 THR A O 1
ATOM 1591 N N . GLU A 1 198 ? -3.081 5.950 -12.333 1.00 77.56 198 GLU A N 1
ATOM 1592 C CA . GLU A 1 198 ? -3.997 7.004 -12.774 1.00 77.56 198 GLU A CA 1
ATOM 1593 C C . GLU A 1 198 ? -5.247 7.117 -11.883 1.00 77.56 198 GLU A C 1
ATOM 1595 O O . GLU A 1 198 ? -5.934 6.129 -11.601 1.00 77.56 198 GLU A O 1
ATOM 1600 N N . ASP A 1 199 ? -5.541 8.355 -11.477 1.00 73.44 199 ASP A N 1
ATOM 1601 C CA . ASP A 1 199 ? -6.730 8.707 -10.709 1.00 73.44 199 ASP A CA 1
ATOM 1602 C C . ASP A 1 199 ? -8.025 8.310 -11.432 1.00 73.44 199 ASP A C 1
ATOM 1604 O O . ASP A 1 199 ? -8.115 8.209 -12.661 1.00 73.44 199 ASP A O 1
ATOM 1608 N N . TYR A 1 200 ? -9.092 8.147 -10.651 1.00 63.94 200 TYR A N 1
ATOM 1609 C CA . TYR A 1 200 ? -10.420 7.879 -11.187 1.00 63.94 200 TYR A CA 1
ATOM 1610 C C . TYR A 1 200 ? -10.996 9.117 -11.903 1.00 63.94 200 TYR A C 1
ATOM 1612 O O . TYR A 1 200 ? -11.651 9.964 -11.300 1.00 63.94 200 TYR A O 1
ATOM 1620 N N . GLY A 1 201 ? -10.818 9.192 -13.224 1.00 55.28 201 GLY A N 1
ATOM 1621 C CA . GLY A 1 201 ? -11.404 10.214 -14.105 1.00 55.28 201 GLY A CA 1
ATOM 1622 C C . GLY A 1 201 ? -12.907 10.060 -14.398 1.00 55.28 201 GLY A C 1
ATOM 1623 O O . GLY A 1 201 ? -13.359 10.465 -15.465 1.00 55.28 201 GLY A O 1
ATOM 1624 N N . GLY A 1 202 ? -13.696 9.459 -13.499 1.00 50.56 202 GLY A N 1
ATOM 1625 C CA . GLY A 1 202 ? -15.160 9.456 -13.625 1.00 50.56 202 GLY A CA 1
ATOM 1626 C C . GLY A 1 202 ? -15.804 8.331 -14.446 1.00 50.56 202 GLY A C 1
ATOM 1627 O O . GLY A 1 202 ? -16.971 8.475 -14.805 1.00 50.56 202 GLY A O 1
ATOM 1628 N N . GLY A 1 203 ? -15.136 7.197 -14.696 1.00 50.47 203 GLY A N 1
ATOM 1629 C CA . GLY A 1 203 ? -15.864 5.994 -15.128 1.00 50.47 203 GLY A CA 1
ATOM 1630 C C . GLY A 1 203 ? -15.098 4.986 -15.972 1.00 50.47 203 GLY A C 1
ATOM 1631 O O . GLY A 1 203 ? -15.167 5.035 -17.188 1.00 50.47 203 GLY A O 1
ATOM 1632 N N . THR A 1 204 ? -14.457 4.029 -15.307 1.00 53.06 204 THR A N 1
ATOM 1633 C CA . THR A 1 204 ? -14.578 2.573 -15.524 1.00 53.06 204 THR A CA 1
ATOM 1634 C C . THR A 1 204 ? -13.776 1.901 -14.419 1.00 53.06 204 THR A C 1
ATOM 1636 O O . THR A 1 204 ? -12.670 2.343 -14.116 1.00 53.06 204 THR A O 1
ATOM 1639 N N . THR A 1 205 ? -14.321 0.837 -13.841 1.00 57.75 205 THR A N 1
ATOM 1640 C CA . THR A 1 205 ? -13.626 -0.081 -12.938 1.00 57.75 205 THR A CA 1
ATOM 1641 C C . THR A 1 205 ? -12.345 -0.609 -13.601 1.00 57.75 205 THR A C 1
ATOM 1643 O O . THR A 1 205 ? -12.425 -1.197 -14.679 1.00 57.75 205 THR A O 1
ATOM 1646 N N . GLY A 1 206 ? -11.176 -0.422 -12.979 1.00 57.50 206 GLY A N 1
ATOM 1647 C CA . GLY A 1 206 ? -9.935 -1.087 -13.384 1.00 57.50 206 GLY A CA 1
ATOM 1648 C C . GLY A 1 206 ? -9.275 -0.576 -14.667 1.00 57.50 206 GLY A C 1
ATOM 1649 O O . GLY A 1 206 ? -8.944 -1.400 -15.521 1.00 57.50 206 GLY A O 1
ATOM 1650 N N . SER A 1 207 ? -9.071 0.740 -14.829 1.00 75.56 207 SER A N 1
ATOM 1651 C CA . SER A 1 207 ? -8.306 1.267 -15.981 1.00 75.56 207 SER A CA 1
ATOM 1652 C C . SER A 1 207 ? -6.898 0.671 -16.049 1.00 75.56 207 SER A C 1
ATOM 1654 O O . SER A 1 207 ? -6.397 0.390 -17.140 1.00 75.56 207 SER A O 1
ATOM 1656 N N . SER A 1 208 ? -6.305 0.409 -14.882 1.00 87.88 208 SER A N 1
ATOM 1657 C CA . SER A 1 208 ? -5.060 -0.332 -14.743 1.00 87.88 208 SER A CA 1
ATOM 1658 C C . SER A 1 208 ? -5.307 -1.780 -14.328 1.00 87.88 208 SER A C 1
ATOM 1660 O O . SER A 1 208 ? -6.248 -2.087 -13.595 1.00 87.88 208 SER A O 1
ATOM 1662 N N . ARG A 1 209 ? -4.449 -2.701 -14.774 1.00 91.56 209 ARG A N 1
ATOM 1663 C CA . ARG A 1 209 ? -4.550 -4.122 -14.412 1.00 91.56 209 ARG A CA 1
ATOM 1664 C C . ARG A 1 209 ? -3.204 -4.797 -14.200 1.00 91.56 209 ARG A C 1
ATOM 1666 O O . ARG A 1 209 ? -2.222 -4.389 -14.808 1.00 91.56 209 ARG A O 1
ATOM 1673 N N . ASN A 1 210 ? -3.201 -5.880 -13.426 1.00 94.12 210 ASN A N 1
ATOM 1674 C CA . ASN A 1 210 ? -2.054 -6.775 -13.235 1.00 94.12 210 ASN A CA 1
ATOM 1675 C C . ASN A 1 210 ? -0.782 -6.017 -12.806 1.00 94.12 210 ASN A C 1
ATOM 1677 O O . ASN A 1 210 ? 0.218 -6.016 -13.528 1.00 94.12 210 ASN A O 1
ATOM 1681 N N . ILE A 1 211 ? -0.851 -5.338 -11.656 1.00 96.50 211 ILE A N 1
ATOM 1682 C CA . ILE A 1 211 ? 0.272 -4.572 -11.094 1.00 96.50 211 ILE A CA 1
ATOM 1683 C C . ILE A 1 211 ? 0.808 -5.266 -9.841 1.00 96.50 211 ILE A C 1
ATOM 1685 O O . ILE A 1 211 ? 0.084 -5.442 -8.862 1.00 96.50 211 ILE A O 1
ATOM 1689 N N . HIS A 1 212 ? 2.084 -5.638 -9.848 1.00 97.88 212 HIS A N 1
ATOM 1690 C CA . HIS A 1 212 ? 2.707 -6.411 -8.777 1.00 97.88 212 HIS A CA 1
ATOM 1691 C C . HIS A 1 212 ? 4.003 -5.745 -8.312 1.00 97.88 212 HIS A C 1
ATOM 1693 O O . HIS A 1 212 ? 4.934 -5.588 -9.096 1.00 97.88 212 HIS A O 1
ATOM 1699 N N . LEU A 1 213 ? 4.085 -5.377 -7.034 1.00 98.12 213 LEU A N 1
ATOM 1700 C CA . LEU A 1 213 ? 5.292 -4.815 -6.423 1.00 98.12 213 LEU A CA 1
ATOM 1701 C C . LEU A 1 213 ? 5.762 -5.725 -5.292 1.00 98.12 213 LEU A C 1
ATOM 1703 O O . LEU A 1 213 ? 4.951 -6.184 -4.480 1.00 98.12 213 LEU A O 1
ATOM 1707 N N . SER A 1 214 ? 7.069 -5.993 -5.229 1.00 98.19 214 SER A N 1
ATOM 1708 C CA . SER A 1 214 ? 7.612 -6.854 -4.178 1.00 98.19 214 SER A CA 1
ATOM 1709 C C . SER A 1 214 ? 9.039 -6.545 -3.734 1.00 98.19 214 SER A C 1
ATOM 1711 O O . SER A 1 214 ? 9.861 -6.082 -4.527 1.00 98.19 214 SER A O 1
ATOM 1713 N N . ASN A 1 215 ? 9.328 -6.897 -2.475 1.00 98.12 215 ASN A N 1
ATOM 1714 C CA . ASN A 1 215 ? 10.653 -6.874 -1.840 1.00 98.12 215 ASN A CA 1
ATOM 1715 C C . ASN A 1 215 ? 11.304 -5.487 -1.854 1.00 98.12 215 ASN A C 1
ATOM 1717 O O . ASN A 1 215 ? 12.385 -5.315 -2.418 1.00 98.12 215 ASN A O 1
ATOM 1721 N N . LEU A 1 216 ? 10.629 -4.510 -1.254 1.00 97.44 216 LEU A N 1
ATOM 1722 C CA . LEU A 1 216 ? 10.974 -3.095 -1.351 1.00 97.44 216 LEU A CA 1
ATOM 1723 C C . LEU A 1 216 ? 10.943 -2.411 0.018 1.00 97.44 216 LEU A C 1
ATOM 1725 O O . LEU A 1 216 ? 10.025 -2.632 0.803 1.00 97.44 216 LEU A O 1
ATOM 1729 N N . ILE A 1 217 ? 11.895 -1.511 0.255 1.00 98.50 217 ILE A N 1
ATOM 1730 C CA . ILE A 1 217 ? 11.855 -0.559 1.369 1.00 98.50 217 ILE A CA 1
ATOM 1731 C C . ILE A 1 217 ? 11.708 0.854 0.800 1.00 98.50 217 ILE A C 1
ATOM 1733 O O . ILE A 1 217 ? 12.418 1.227 -0.129 1.00 98.50 217 ILE A O 1
ATOM 1737 N N . ILE A 1 218 ? 10.807 1.655 1.362 1.00 98.06 218 ILE A N 1
ATOM 1738 C CA . ILE A 1 218 ? 10.547 3.035 0.955 1.00 98.06 218 ILE A CA 1
ATOM 1739 C C . ILE A 1 218 ? 10.819 3.980 2.125 1.00 98.06 218 ILE A C 1
ATOM 1741 O O . ILE A 1 218 ? 10.176 3.895 3.168 1.00 98.06 218 ILE A O 1
ATOM 1745 N N . ASN A 1 219 ? 11.708 4.949 1.919 1.00 97.06 219 ASN A N 1
ATOM 1746 C CA . ASN A 1 219 ? 11.958 6.052 2.839 1.00 97.06 219 ASN A CA 1
ATOM 1747 C C . ASN A 1 219 ? 11.434 7.359 2.230 1.00 97.06 219 ASN A C 1
ATOM 1749 O O . ASN A 1 219 ? 12.080 7.968 1.374 1.00 97.06 219 ASN A O 1
ATOM 1753 N N . ALA A 1 220 ? 10.265 7.804 2.696 1.00 92.25 220 ALA A N 1
ATOM 1754 C CA . ALA A 1 220 ? 9.533 8.945 2.133 1.00 92.25 220 ALA A CA 1
ATOM 1755 C C . ALA A 1 220 ? 10.021 10.326 2.613 1.00 92.25 220 ALA A C 1
ATOM 1757 O O . ALA A 1 220 ? 9.488 11.354 2.190 1.00 92.25 220 ALA A O 1
ATOM 1758 N N . ASN A 1 221 ? 11.034 10.346 3.488 1.00 89.19 221 ASN A N 1
ATOM 1759 C CA . ASN A 1 221 ? 11.705 11.551 3.982 1.00 89.19 221 ASN A CA 1
ATOM 1760 C C . ASN A 1 221 ? 10.745 12.620 4.543 1.00 89.19 221 ASN A C 1
ATOM 1762 O O . ASN A 1 221 ? 10.989 13.809 4.398 1.00 89.19 221 ASN A O 1
ATOM 1766 N N . GLU A 1 222 ? 9.639 12.199 5.163 1.00 86.06 222 GLU A N 1
ATOM 1767 C CA . GLU A 1 222 ? 8.604 13.078 5.731 1.00 86.06 222 GLU A CA 1
ATOM 1768 C C . GLU A 1 222 ? 7.870 13.959 4.717 1.00 86.06 222 GLU A C 1
ATOM 1770 O O . GLU A 1 222 ? 7.183 14.894 5.112 1.00 86.06 222 GLU A O 1
ATOM 1775 N N . TYR A 1 223 ? 7.990 13.693 3.418 1.00 80.44 223 TYR A N 1
ATOM 1776 C CA . TYR A 1 223 ? 7.412 14.561 2.391 1.00 80.44 223 TYR A CA 1
ATOM 1777 C C . TYR A 1 223 ? 6.467 13.814 1.472 1.00 80.44 223 TYR A C 1
ATOM 1779 O O . TYR A 1 223 ? 5.376 14.305 1.191 1.00 80.44 223 TYR A O 1
ATOM 1787 N N . ALA A 1 224 ? 6.854 12.617 1.049 1.00 83.06 224 ALA A N 1
ATOM 1788 C CA . ALA A 1 224 ? 6.062 11.853 0.109 1.00 83.06 224 ALA A CA 1
ATOM 1789 C C . ALA A 1 224 ? 4.941 11.052 0.786 1.00 83.06 224 ALA A C 1
ATOM 1791 O O . ALA A 1 224 ? 4.912 10.827 2.005 1.00 83.06 224 ALA A O 1
ATOM 1792 N N . ILE A 1 225 ? 4.023 10.594 -0.054 1.00 87.31 225 ILE A N 1
ATOM 1793 C CA . ILE A 1 225 ? 3.078 9.515 0.231 1.00 87.31 225 ILE A CA 1
ATOM 1794 C C . ILE A 1 225 ? 3.689 8.213 -0.288 1.00 87.31 225 ILE A C 1
ATOM 1796 O O . ILE A 1 225 ? 4.487 8.236 -1.221 1.00 87.31 225 ILE A O 1
ATOM 1800 N N . GLY A 1 226 ? 3.365 7.084 0.344 1.00 92.75 226 GLY A N 1
ATOM 1801 C CA . GLY A 1 226 ? 3.931 5.792 -0.038 1.00 92.75 226 GLY A CA 1
ATOM 1802 C C . GLY A 1 226 ? 3.393 5.292 -1.381 1.00 92.75 226 GLY A C 1
ATOM 1803 O O . GLY A 1 226 ? 3.820 5.740 -2.444 1.00 92.75 226 GLY A O 1
ATOM 1804 N N . ILE A 1 227 ? 2.478 4.329 -1.332 1.00 95.44 227 ILE A N 1
ATOM 1805 C CA . ILE A 1 227 ? 1.942 3.660 -2.523 1.00 95.44 227 ILE A CA 1
ATOM 1806 C C . ILE A 1 227 ? 0.471 4.014 -2.689 1.00 95.44 227 ILE A C 1
ATOM 1808 O O . ILE A 1 227 ? -0.321 3.797 -1.774 1.00 95.44 227 ILE A O 1
ATOM 1812 N N . ALA A 1 228 ? 0.098 4.485 -3.873 1.00 93.00 228 ALA A N 1
ATOM 1813 C CA . ALA A 1 228 ? -1.285 4.649 -4.279 1.00 93.00 228 ALA A CA 1
ATOM 1814 C C . ALA A 1 228 ? -1.634 3.681 -5.418 1.00 93.00 228 ALA A C 1
ATOM 1816 O O . ALA A 1 228 ? -1.068 3.739 -6.505 1.00 93.00 228 ALA A O 1
ATOM 1817 N N . MET A 1 229 ? -2.581 2.781 -5.146 1.00 92.94 229 MET A N 1
ATOM 1818 C CA . MET A 1 229 ? -3.180 1.854 -6.105 1.00 92.94 229 MET A CA 1
ATOM 1819 C C . MET A 1 229 ? -4.626 2.275 -6.354 1.00 92.94 229 MET A C 1
ATOM 1821 O O . MET A 1 229 ? -5.571 1.815 -5.699 1.00 92.94 229 MET A O 1
ATOM 1825 N N . ARG A 1 230 ? -4.781 3.179 -7.313 1.00 89.69 230 ARG A N 1
ATOM 1826 C CA . ARG A 1 230 ? -6.045 3.774 -7.741 1.00 89.69 230 ARG A CA 1
ATOM 1827 C C . ARG A 1 230 ? -6.530 3.136 -9.034 1.00 89.69 230 ARG A C 1
ATOM 1829 O O . ARG A 1 230 ? -5.788 3.046 -10.011 1.00 89.69 230 ARG A O 1
ATOM 1836 N N . ASN A 1 231 ? -7.780 2.695 -9.044 1.00 90.00 231 ASN A N 1
ATOM 1837 C CA . ASN A 1 231 ? -8.428 2.131 -10.222 1.00 90.00 231 ASN A CA 1
ATOM 1838 C C . ASN A 1 231 ? -7.717 0.900 -10.826 1.00 90.00 231 ASN A C 1
ATOM 1840 O O . ASN A 1 231 ? -7.583 0.782 -12.050 1.00 90.00 231 ASN A O 1
ATOM 1844 N N . VAL A 1 232 ? -7.256 -0.028 -9.979 1.00 92.19 232 VAL A N 1
ATOM 1845 C CA . VAL A 1 232 ? -6.474 -1.201 -10.403 1.00 92.19 232 VAL A CA 1
ATOM 1846 C C . VAL A 1 232 ? -7.259 -2.500 -10.240 1.00 92.19 232 VAL A C 1
ATOM 1848 O O . VAL A 1 232 ? -7.776 -2.807 -9.171 1.00 92.19 232 VAL A O 1
ATOM 1851 N N . THR A 1 233 ? -7.301 -3.326 -11.285 1.00 93.56 233 THR A N 1
ATOM 1852 C CA . THR A 1 233 ? -7.837 -4.695 -11.229 1.00 93.56 233 THR A CA 1
ATOM 1853 C C . THR A 1 233 ? -6.715 -5.724 -11.224 1.00 93.56 233 THR A C 1
ATOM 1855 O O . THR A 1 233 ? -5.935 -5.792 -12.168 1.00 93.56 233 THR A O 1
ATOM 1858 N N . ARG A 1 234 ? -6.694 -6.595 -10.211 1.00 95.88 234 ARG A N 1
ATOM 1859 C CA . ARG A 1 234 ? -5.622 -7.560 -9.927 1.00 95.88 234 ARG A CA 1
ATOM 1860 C C . ARG A 1 234 ? -4.307 -6.862 -9.619 1.00 95.88 234 ARG A C 1
ATOM 1862 O O . ARG A 1 234 ? -3.597 -6.407 -10.514 1.00 95.88 234 ARG A O 1
ATOM 1869 N N . PHE A 1 235 ? -3.971 -6.813 -8.341 1.00 97.94 235 PHE A N 1
ATOM 1870 C CA . PHE A 1 235 ? -2.704 -6.258 -7.896 1.00 97.94 235 PHE A CA 1
ATOM 1871 C C . PHE A 1 235 ? -2.144 -7.030 -6.710 1.00 97.94 235 PHE A C 1
ATOM 1873 O O . PHE A 1 235 ? -2.888 -7.699 -5.992 1.00 97.94 235 PHE A O 1
ATOM 1880 N N . SER A 1 236 ? -0.835 -6.927 -6.490 1.00 98.69 236 SER A N 1
ATOM 1881 C CA . SER A 1 236 ? -0.233 -7.423 -5.256 1.00 98.69 236 SER A CA 1
ATOM 1882 C C . SER A 1 236 ? 0.875 -6.527 -4.728 1.00 98.69 236 SER A C 1
ATOM 1884 O O . SER A 1 236 ? 1.721 -6.069 -5.496 1.00 98.69 236 SER A O 1
ATOM 1886 N N . LEU A 1 237 ? 0.905 -6.360 -3.409 1.00 98.81 237 LEU A N 1
ATOM 1887 C CA . LEU A 1 237 ? 1.954 -5.660 -2.669 1.00 98.81 237 LEU A CA 1
ATOM 1888 C C . LEU A 1 237 ? 2.544 -6.649 -1.660 1.00 98.81 237 LEU A C 1
ATOM 1890 O O . LEU A 1 237 ? 1.839 -7.058 -0.742 1.00 98.81 237 LEU A O 1
ATOM 1894 N N . ILE A 1 238 ? 3.790 -7.090 -1.853 1.00 98.81 238 ILE A N 1
ATOM 1895 C CA . ILE A 1 238 ? 4.360 -8.210 -1.080 1.00 98.81 238 ILE A CA 1
ATOM 1896 C C . ILE A 1 238 ? 5.733 -7.851 -0.509 1.00 98.81 238 ILE A C 1
ATOM 1898 O O . ILE A 1 238 ? 6.631 -7.487 -1.262 1.00 98.81 238 ILE A O 1
ATOM 1902 N N . ASN A 1 239 ? 5.938 -8.045 0.796 1.00 98.75 239 ASN A N 1
ATOM 1903 C CA . ASN A 1 239 ? 7.212 -7.764 1.475 1.00 98.75 239 ASN A CA 1
ATOM 1904 C C . ASN A 1 239 ? 7.647 -6.303 1.261 1.00 98.75 239 ASN A C 1
ATOM 1906 O O . ASN A 1 239 ? 8.681 -6.039 0.637 1.00 98.75 239 ASN A O 1
ATOM 1910 N N . ILE A 1 240 ? 6.820 -5.361 1.720 1.00 98.81 240 ILE A N 1
ATOM 1911 C CA . ILE A 1 240 ? 7.070 -3.925 1.556 1.00 98.81 240 ILE A CA 1
ATOM 1912 C C . ILE A 1 240 ? 7.149 -3.242 2.918 1.00 98.81 240 ILE A C 1
ATOM 1914 O O . ILE A 1 240 ? 6.249 -3.378 3.749 1.00 98.81 240 ILE A O 1
ATOM 1918 N N . GLU A 1 241 ? 8.207 -2.464 3.112 1.00 98.69 241 GLU A N 1
ATOM 1919 C CA . GLU A 1 241 ? 8.364 -1.556 4.243 1.00 98.69 241 GLU A CA 1
ATOM 1920 C C . GLU A 1 241 ? 8.248 -0.106 3.765 1.00 98.69 241 GLU A C 1
ATOM 1922 O O . GLU A 1 241 ? 8.865 0.273 2.772 1.00 98.69 241 GLU A O 1
ATOM 1927 N N . ILE A 1 242 ? 7.460 0.716 4.459 1.00 98.31 242 ILE A N 1
ATOM 1928 C CA . ILE A 1 242 ? 7.315 2.145 4.173 1.00 98.31 242 ILE A CA 1
ATOM 1929 C C . ILE A 1 242 ? 7.529 2.931 5.460 1.00 98.31 242 ILE A C 1
ATOM 1931 O O . ILE A 1 242 ? 6.864 2.696 6.471 1.00 98.31 242 ILE A O 1
ATOM 1935 N N . ASN A 1 243 ? 8.440 3.897 5.396 1.00 96.88 243 ASN A N 1
ATOM 1936 C CA . ASN A 1 243 ? 8.882 4.679 6.536 1.00 96.88 243 ASN A CA 1
ATOM 1937 C C . ASN A 1 243 ? 8.682 6.177 6.307 1.00 96.88 243 ASN A C 1
ATOM 1939 O O . ASN A 1 243 ? 9.064 6.726 5.268 1.00 96.88 243 ASN A O 1
ATOM 1943 N N . ASN A 1 244 ? 8.186 6.848 7.349 1.00 93.00 244 ASN A N 1
ATOM 1944 C CA . ASN A 1 244 ? 8.174 8.306 7.486 1.00 93.00 244 ASN A CA 1
ATOM 1945 C C . ASN A 1 244 ? 7.450 9.026 6.337 1.00 93.00 244 ASN A C 1
ATOM 1947 O O . ASN A 1 244 ? 7.981 9.987 5.780 1.00 93.00 244 ASN A O 1
ATOM 1951 N N . THR A 1 245 ? 6.250 8.581 5.960 1.00 90.38 245 THR A N 1
ATOM 1952 C CA . THR A 1 245 ? 5.416 9.341 5.013 1.00 90.38 245 THR A CA 1
ATOM 1953 C C . THR A 1 245 ? 4.829 10.575 5.694 1.00 90.38 245 THR A C 1
ATOM 1955 O O . THR A 1 245 ? 4.689 10.622 6.917 1.00 90.38 245 THR A O 1
ATOM 1958 N N . GLN A 1 246 ? 4.481 11.601 4.918 1.00 83.81 246 GLN A N 1
ATOM 1959 C CA . GLN A 1 246 ? 3.836 12.802 5.469 1.00 83.81 246 GLN A CA 1
ATOM 1960 C C . GLN A 1 246 ? 2.336 12.605 5.717 1.00 83.81 246 GLN A C 1
ATOM 1962 O O . GLN A 1 246 ? 1.672 13.476 6.276 1.00 83.81 246 GLN A O 1
ATOM 1967 N N . LYS A 1 247 ? 1.773 11.490 5.249 1.00 82.06 247 LYS A N 1
ATOM 1968 C CA . LYS A 1 247 ? 0.333 11.269 5.229 1.00 82.06 247 LYS A CA 1
ATOM 1969 C C . LYS A 1 247 ? 0.014 9.781 5.198 1.00 82.06 247 LYS A C 1
ATOM 1971 O O . LYS A 1 247 ? -0.021 9.171 6.255 1.00 82.06 247 LYS A O 1
ATOM 1976 N N . THR A 1 248 ? -0.213 9.224 4.009 1.00 88.44 248 THR A N 1
ATOM 1977 C CA . THR A 1 248 ? -0.694 7.856 3.838 1.00 88.44 248 THR A CA 1
ATOM 1978 C C . THR A 1 248 ? 0.457 6.925 3.501 1.00 88.44 248 THR A C 1
ATOM 1980 O O . THR A 1 248 ? 1.324 7.268 2.693 1.00 88.44 248 THR A O 1
ATOM 1983 N N . GLY A 1 249 ? 0.499 5.758 4.144 1.00 94.44 249 GLY A N 1
ATOM 1984 C CA . GLY A 1 249 ? 1.424 4.690 3.773 1.00 94.44 249 GLY A CA 1
ATOM 1985 C C . GLY A 1 249 ? 0.968 4.008 2.486 1.00 94.44 249 GLY A C 1
ATOM 1986 O O . GLY A 1 249 ? 1.683 4.030 1.487 1.00 94.44 249 GLY A O 1
ATOM 1987 N N . ILE A 1 250 ? -0.242 3.442 2.507 1.00 96.44 250 ILE A N 1
ATOM 1988 C CA . ILE A 1 250 ? -0.847 2.752 1.359 1.00 96.44 250 ILE A CA 1
ATOM 1989 C C . ILE A 1 250 ? -2.290 3.226 1.139 1.00 96.44 250 ILE A C 1
ATOM 1991 O O . ILE A 1 250 ? -3.110 3.199 2.055 1.00 96.44 250 ILE A O 1
ATOM 1995 N N . ASP A 1 251 ? -2.606 3.622 -0.090 1.00 94.25 251 ASP A N 1
ATOM 1996 C CA . ASP A 1 251 ? -3.939 4.019 -0.547 1.00 94.25 251 ASP A CA 1
ATOM 1997 C C . ASP A 1 251 ? -4.435 3.032 -1.610 1.00 94.25 251 ASP A C 1
ATOM 1999 O O . ASP A 1 251 ? -3.852 2.930 -2.687 1.00 94.25 251 ASP A O 1
ATOM 2003 N N . ILE A 1 252 ? -5.500 2.291 -1.304 1.00 94.50 252 ILE A N 1
ATOM 2004 C CA . ILE A 1 252 ? -6.185 1.391 -2.232 1.00 94.50 252 ILE A CA 1
ATOM 2005 C C . ILE A 1 252 ? -7.568 1.977 -2.521 1.00 94.50 252 ILE A C 1
ATOM 2007 O O . ILE A 1 252 ? -8.470 1.889 -1.685 1.00 94.50 252 ILE A O 1
ATOM 2011 N N . SER A 1 253 ? -7.754 2.556 -3.705 1.00 90.69 253 SER A N 1
ATOM 2012 C CA . SER A 1 253 ? -9.007 3.220 -4.083 1.00 90.69 253 SER A CA 1
ATOM 2013 C C . SER A 1 253 ? -9.567 2.678 -5.391 1.00 90.69 253 SER A C 1
ATOM 2015 O O . SER A 1 253 ? -8.849 2.553 -6.382 1.00 90.69 253 SER A O 1
ATOM 2017 N N . ASN A 1 254 ? -10.863 2.346 -5.399 1.00 90.25 254 ASN A N 1
ATOM 2018 C CA . ASN A 1 254 ? -11.555 1.759 -6.554 1.00 90.25 254 ASN A CA 1
ATOM 2019 C C . ASN A 1 254 ? -10.780 0.584 -7.190 1.00 90.25 254 ASN A C 1
ATOM 2021 O O . ASN A 1 254 ? -10.637 0.496 -8.410 1.00 90.25 254 ASN A O 1
ATOM 2025 N N . SER A 1 255 ? -10.200 -0.275 -6.350 1.00 92.56 255 SER A N 1
ATOM 2026 C CA . SER A 1 255 ? -9.295 -1.341 -6.775 1.00 92.56 255 SER A CA 1
ATOM 2027 C C . SER A 1 255 ? -9.828 -2.713 -6.363 1.00 92.56 255 SER A C 1
ATOM 2029 O O . SER A 1 255 ? -10.467 -2.876 -5.321 1.00 92.56 255 SER A O 1
ATOM 2031 N N . HIS A 1 256 ? -9.583 -3.724 -7.199 1.00 93.31 256 HIS A N 1
ATOM 2032 C CA . HIS A 1 256 ? -10.255 -5.019 -7.100 1.00 93.31 256 HIS A CA 1
ATOM 2033 C C . HIS A 1 256 ? -9.291 -6.195 -7.194 1.00 93.31 256 HIS A C 1
ATOM 2035 O O . HIS A 1 256 ? -8.328 -6.148 -7.960 1.00 93.31 256 HIS A O 1
ATOM 2041 N N . PHE A 1 257 ? -9.606 -7.286 -6.490 1.00 96.94 257 PHE A N 1
ATOM 2042 C CA . PHE A 1 257 ? -8.832 -8.537 -6.520 1.00 96.94 257 PHE A CA 1
ATOM 2043 C C . PHE A 1 257 ? -7.368 -8.322 -6.101 1.00 96.94 257 PHE A C 1
ATOM 2045 O O . PHE A 1 257 ? -6.439 -8.683 -6.825 1.00 96.94 257 PHE A O 1
ATOM 2052 N N . GLY A 1 258 ? -7.183 -7.663 -4.958 1.00 98.12 258 GLY A N 1
ATOM 2053 C CA . GLY A 1 258 ? -5.877 -7.295 -4.414 1.00 98.12 258 GLY A CA 1
ATOM 2054 C C . GLY A 1 258 ? -5.352 -8.290 -3.386 1.00 98.12 258 GLY A C 1
ATOM 2055 O O . GLY A 1 258 ? -6.122 -8.771 -2.557 1.00 98.12 258 GLY A O 1
ATOM 2056 N N . ASP A 1 259 ? -4.045 -8.548 -3.405 1.00 98.69 259 ASP A N 1
ATOM 2057 C CA . ASP A 1 259 ? -3.346 -9.362 -2.402 1.00 98.69 259 ASP A CA 1
ATOM 2058 C C . ASP A 1 259 ? -2.189 -8.570 -1.769 1.00 98.69 259 ASP A C 1
ATOM 2060 O O . ASP A 1 259 ? -1.180 -8.282 -2.415 1.00 98.69 259 ASP A O 1
AT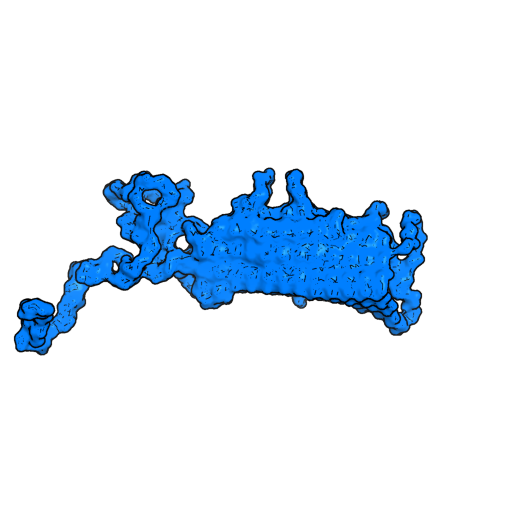OM 2064 N N . ILE A 1 260 ? -2.345 -8.175 -0.508 1.00 98.88 260 ILE A N 1
ATOM 2065 C CA . ILE A 1 260 ? -1.394 -7.345 0.237 1.00 98.88 260 ILE A CA 1
ATOM 2066 C C . ILE A 1 260 ? -0.802 -8.191 1.363 1.00 98.88 260 ILE A C 1
ATOM 2068 O O . ILE A 1 260 ? -1.529 -8.611 2.261 1.00 98.88 260 ILE A O 1
ATOM 2072 N N . LYS A 1 261 ? 0.510 -8.450 1.330 1.00 98.81 261 LYS A N 1
ATOM 2073 C CA . LYS A 1 261 ? 1.167 -9.396 2.241 1.00 98.81 261 LYS A CA 1
ATOM 2074 C C . LYS A 1 261 ? 2.473 -8.878 2.810 1.00 98.81 261 LYS A C 1
ATOM 2076 O O . LYS A 1 261 ? 3.304 -8.356 2.070 1.00 98.81 261 LYS A O 1
ATOM 2081 N N . ASN A 1 262 ? 2.701 -9.136 4.096 1.00 98.81 262 ASN A N 1
ATOM 2082 C CA . ASN A 1 262 ? 3.961 -8.830 4.783 1.00 98.81 262 ASN A CA 1
ATOM 2083 C C . ASN A 1 262 ? 4.337 -7.350 4.635 1.00 98.81 262 ASN A C 1
ATOM 2085 O O . ASN A 1 262 ? 5.332 -6.998 3.997 1.00 98.81 262 ASN A O 1
ATOM 2089 N N . ILE A 1 263 ? 3.497 -6.487 5.196 1.00 98.81 263 ILE A N 1
ATOM 2090 C CA . ILE A 1 263 ? 3.651 -5.037 5.101 1.00 98.81 263 ILE A CA 1
ATOM 2091 C C . ILE A 1 263 ? 4.075 -4.462 6.449 1.00 98.81 263 ILE A C 1
ATOM 2093 O O . ILE A 1 263 ? 3.481 -4.782 7.478 1.00 98.81 263 ILE A O 1
ATOM 2097 N N . ALA A 1 264 ? 5.052 -3.559 6.438 1.00 98.69 264 ALA A N 1
ATOM 2098 C CA . ALA A 1 264 ? 5.430 -2.756 7.595 1.00 98.69 264 ALA A CA 1
ATOM 2099 C C . ALA A 1 264 ? 5.310 -1.263 7.263 1.00 98.69 264 ALA A C 1
ATOM 2101 O O . ALA A 1 264 ? 6.004 -0.756 6.389 1.00 98.69 264 ALA A O 1
ATOM 2102 N N . LEU A 1 265 ? 4.428 -0.551 7.962 1.00 98.31 265 LEU A N 1
ATOM 2103 C CA . LEU A 1 265 ? 4.239 0.892 7.844 1.00 98.31 265 LEU A CA 1
ATOM 2104 C C . LEU A 1 265 ? 4.689 1.546 9.148 1.00 98.31 265 LEU A C 1
ATOM 2106 O O . LEU A 1 265 ? 3.994 1.450 10.164 1.00 98.31 265 LEU A O 1
ATOM 2110 N N . THR A 1 266 ? 5.840 2.213 9.127 1.00 96.56 266 THR A N 1
ATOM 2111 C CA . THR A 1 266 ? 6.391 2.893 10.303 1.00 96.56 266 THR A CA 1
ATOM 2112 C C . THR A 1 266 ? 6.283 4.397 10.128 1.00 96.56 266 THR A C 1
ATOM 2114 O O . THR A 1 266 ? 6.750 4.952 9.132 1.00 96.56 266 THR A O 1
ATOM 2117 N N . ASN A 1 267 ? 5.693 5.079 11.110 1.00 93.94 267 ASN A N 1
ATOM 2118 C CA . ASN A 1 267 ? 5.582 6.537 11.125 1.00 93.94 267 ASN A CA 1
ATOM 2119 C C . ASN A 1 267 ? 4.908 7.097 9.852 1.00 93.94 267 ASN A C 1
ATOM 2121 O O . ASN A 1 267 ? 5.279 8.159 9.354 1.00 93.94 267 ASN A O 1
ATOM 2125 N N . CYS A 1 268 ? 3.933 6.365 9.311 1.00 92.94 268 CYS A N 1
ATOM 2126 C CA . CYS A 1 268 ? 3.169 6.739 8.122 1.00 92.94 268 CYS A CA 1
ATOM 2127 C C . CYS A 1 268 ? 1.952 7.583 8.512 1.00 92.94 268 CYS A C 1
ATOM 2129 O O . CYS A 1 268 ? 0.814 7.129 8.440 1.00 92.94 268 CYS A O 1
ATOM 2131 N N . ALA A 1 269 ? 2.217 8.788 9.011 1.00 88.44 269 ALA A N 1
ATOM 2132 C CA . ALA A 1 269 ? 1.194 9.728 9.445 1.00 88.44 269 ALA A CA 1
ATOM 2133 C C . ALA A 1 269 ? 1.729 11.165 9.453 1.00 88.44 269 ALA A C 1
ATOM 2135 O O . ALA A 1 269 ? 2.937 11.357 9.641 1.00 88.44 269 ALA A O 1
ATOM 2136 N N . PRO A 1 270 ? 0.850 12.179 9.341 1.00 83.94 270 PRO A N 1
ATOM 2137 C CA . PRO A 1 270 ? 1.258 13.575 9.390 1.00 83.94 270 PRO A CA 1
ATOM 2138 C C . PRO A 1 270 ? 1.975 13.969 10.679 1.00 83.94 270 PRO A C 1
ATOM 2140 O O . PRO A 1 270 ? 1.595 13.579 11.786 1.00 83.94 270 PRO A O 1
ATOM 2143 N N . LEU A 1 271 ? 2.994 14.812 10.524 1.00 80.25 271 LEU A N 1
ATOM 2144 C CA . LEU A 1 271 ? 3.663 15.497 11.626 1.00 80.25 271 LEU A CA 1
ATOM 2145 C C . LEU A 1 271 ? 2.840 16.706 12.075 1.00 80.25 271 LEU A C 1
ATOM 2147 O O . LEU A 1 271 ? 2.685 17.676 11.329 1.00 80.25 271 LEU A O 1
ATOM 2151 N N . THR A 1 272 ? 2.371 16.700 13.321 1.00 69.56 272 THR A N 1
ATOM 2152 C CA . THR A 1 272 ? 1.629 17.842 13.882 1.00 69.56 272 THR A CA 1
ATOM 2153 C C . THR A 1 272 ? 2.519 19.075 14.032 1.00 69.56 272 THR A C 1
ATOM 2155 O O . THR A 1 272 ? 2.074 20.198 13.799 1.00 69.56 272 THR A O 1
ATOM 2158 N N . SER A 1 273 ? 3.813 18.872 14.311 1.00 72.12 273 SER A N 1
ATOM 2159 C CA . SER A 1 273 ? 4.838 19.927 14.349 1.00 72.12 273 SER A CA 1
ATOM 2160 C C . SER A 1 273 ? 5.013 20.660 13.015 1.00 72.12 273 SER A C 1
ATOM 2162 O O . SER A 1 273 ? 5.546 21.767 12.984 1.00 72.12 273 SER A O 1
ATOM 2164 N N . LYS A 1 274 ? 4.536 20.072 11.914 1.00 74.00 274 LYS A N 1
ATOM 2165 C CA . LYS A 1 274 ? 4.551 20.660 10.575 1.00 74.00 274 LYS A CA 1
ATOM 2166 C C . LYS A 1 274 ? 3.218 21.332 10.225 1.00 74.00 274 LYS A C 1
ATOM 2168 O O . LYS A 1 274 ? 2.955 21.522 9.054 1.00 74.00 274 LYS A O 1
ATOM 2173 N N . GLY A 1 275 ? 2.367 21.689 11.194 1.00 73.94 275 GLY A N 1
ATOM 2174 C CA . GLY A 1 275 ? 1.177 22.530 10.967 1.00 73.94 275 GLY A CA 1
ATOM 2175 C C . GLY A 1 275 ? -0.120 21.794 10.604 1.00 73.94 275 GLY A C 1
ATOM 2176 O O . GLY A 1 275 ? -1.125 22.445 10.308 1.00 73.94 275 GLY A O 1
ATOM 2177 N N . PHE A 1 276 ? -0.135 20.459 10.657 1.00 76.25 276 PHE A N 1
ATOM 2178 C CA . PHE A 1 276 ? -1.355 19.667 10.482 1.00 76.25 276 PHE A CA 1
ATOM 2179 C C . PHE A 1 276 ? -2.259 19.800 11.716 1.00 76.25 276 PHE A C 1
ATOM 2181 O O . PHE A 1 276 ? -1.912 19.357 12.811 1.00 76.25 276 PHE A O 1
ATOM 2188 N N . THR A 1 277 ? -3.426 20.421 11.536 1.00 78.81 277 THR A N 1
ATOM 2189 C CA . THR A 1 277 ? -4.495 20.495 12.544 1.00 78.81 277 THR A CA 1
ATOM 2190 C C . THR A 1 277 ? -5.327 19.218 12.536 1.00 78.81 277 THR A C 1
ATOM 2192 O O . THR A 1 277 ? -5.360 18.518 11.520 1.00 78.81 277 THR A O 1
ATOM 2195 N N . SER A 1 278 ? -6.070 18.952 13.615 1.00 78.94 278 SER A N 1
ATOM 2196 C CA . SER A 1 278 ? -6.972 17.797 13.663 1.00 78.94 278 SER A CA 1
ATOM 2197 C C . SER A 1 278 ? -7.963 17.781 12.496 1.00 78.94 278 SER A C 1
ATOM 2199 O O . SER A 1 278 ? -8.078 16.782 11.797 1.00 78.94 278 SER A O 1
ATOM 2201 N N . ASP A 1 279 ? -8.583 18.921 12.188 1.00 80.19 279 ASP A N 1
ATOM 2202 C CA . ASP A 1 279 ? -9.510 19.022 11.054 1.00 80.19 279 ASP A CA 1
ATOM 2203 C C . ASP A 1 279 ? -8.836 18.715 9.709 1.00 80.19 279 ASP A C 1
ATOM 2205 O O . ASP A 1 279 ? -9.411 18.031 8.868 1.00 80.19 279 ASP A O 1
ATOM 2209 N N . SER A 1 280 ? -7.587 19.148 9.518 1.00 76.75 280 SER A N 1
ATOM 2210 C CA . SER A 1 280 ? -6.854 18.849 8.283 1.00 76.75 280 SER A CA 1
ATOM 2211 C C . SER A 1 280 ? -6.446 17.378 8.177 1.00 76.75 280 SER A C 1
ATOM 2213 O O . SER A 1 280 ? -6.448 16.812 7.089 1.00 76.75 280 SER A O 1
ATOM 2215 N N . ILE A 1 281 ? -6.129 16.724 9.296 1.00 79.94 281 ILE A N 1
ATOM 2216 C CA . ILE A 1 281 ? -5.810 15.290 9.321 1.00 79.94 281 ILE A CA 1
ATOM 2217 C C . ILE A 1 281 ? -7.048 14.469 8.928 1.00 79.94 281 ILE A C 1
ATOM 2219 O O . ILE A 1 281 ? -6.931 13.490 8.182 1.00 79.94 281 ILE A O 1
ATOM 2223 N N . GLU A 1 282 ? -8.232 14.902 9.365 1.00 82.44 282 GLU A N 1
ATOM 2224 C CA . GLU A 1 282 ? -9.516 14.317 8.972 1.00 82.44 282 GLU A CA 1
ATOM 2225 C C . GLU A 1 282 ? -9.819 14.488 7.496 1.00 82.44 282 GLU A C 1
ATOM 2227 O O . GLU A 1 282 ? -10.122 13.508 6.812 1.00 82.44 282 GLU A O 1
ATOM 2232 N N . GLU A 1 283 ? -9.774 15.734 7.026 1.00 76.81 283 GLU A N 1
ATOM 2233 C CA . GLU A 1 283 ? -10.123 16.102 5.659 1.00 76.81 283 GLU A CA 1
ATOM 2234 C C . GLU A 1 283 ? -9.181 15.426 4.672 1.00 76.81 283 GLU A C 1
ATOM 2236 O O . GLU A 1 283 ? -9.624 14.817 3.699 1.00 76.81 283 GLU A O 1
ATOM 2241 N N . HIS A 1 284 ? -7.883 15.458 4.969 1.00 72.38 284 HIS A N 1
ATOM 2242 C CA . HIS A 1 284 ? -6.894 14.980 4.030 1.00 72.38 284 HIS A CA 1
ATOM 2243 C C . HIS A 1 284 ? -6.622 13.493 4.146 1.00 72.38 284 HIS A C 1
ATOM 2245 O O . HIS A 1 284 ? -6.140 12.979 3.158 1.00 72.38 284 HIS A O 1
ATOM 2251 N N . ARG A 1 285 ? -7.017 12.763 5.201 1.00 76.81 285 ARG A N 1
ATOM 2252 C CA . ARG A 1 285 ? -6.815 11.296 5.345 1.00 76.81 285 ARG A CA 1
ATOM 2253 C C . ARG A 1 285 ? -5.379 10.902 5.721 1.00 76.81 285 ARG A C 1
ATOM 2255 O O . ARG A 1 285 ? -4.652 10.301 4.935 1.00 76.81 285 ARG A O 1
ATOM 2262 N N . GLY A 1 286 ? -4.952 11.233 6.940 1.00 83.19 286 GLY A N 1
ATOM 2263 C CA . GLY A 1 286 ? -3.669 10.782 7.510 1.00 83.19 286 GLY A CA 1
ATOM 2264 C C . GLY A 1 286 ? -3.685 9.321 7.978 1.00 83.19 286 GLY A C 1
ATOM 2265 O O . GLY A 1 286 ? -3.464 9.074 9.163 1.00 83.19 286 GLY A O 1
ATOM 2266 N N . ASP A 1 287 ? -4.032 8.386 7.094 1.00 91.56 287 ASP A N 1
ATOM 2267 C CA . ASP A 1 287 ? -4.232 6.972 7.435 1.00 91.56 287 ASP A CA 1
ATOM 2268 C C . ASP A 1 287 ? -2.979 6.125 7.172 1.00 91.56 287 ASP A C 1
ATOM 2270 O O . ASP A 1 287 ? -2.287 6.354 6.188 1.00 91.56 287 ASP A O 1
ATOM 2274 N N . GLY A 1 288 ? -2.702 5.103 7.984 1.00 95.19 288 GLY A N 1
ATOM 2275 C CA . GLY A 1 288 ? -1.615 4.165 7.688 1.00 95.19 288 GLY A CA 1
ATOM 2276 C C . GLY A 1 288 ? -1.874 3.424 6.372 1.00 95.19 288 GLY A C 1
ATOM 2277 O O . GLY A 1 288 ? -1.140 3.593 5.394 1.00 95.19 288 GLY A O 1
ATOM 2278 N N . ILE A 1 289 ? -2.967 2.660 6.338 1.00 97.12 289 ILE A N 1
ATOM 2279 C CA . ILE A 1 289 ? -3.543 2.075 5.123 1.00 97.12 289 ILE A CA 1
ATOM 2280 C C . ILE A 1 289 ? -5.036 2.399 5.026 1.00 97.12 289 ILE A C 1
ATOM 2282 O O . ILE A 1 289 ? -5.772 2.291 6.011 1.00 97.12 289 ILE A O 1
ATOM 2286 N N . ILE A 1 290 ? -5.486 2.753 3.823 1.00 95.69 290 ILE A N 1
ATOM 2287 C CA . ILE A 1 290 ? -6.899 2.954 3.502 1.00 95.69 290 ILE A CA 1
ATOM 2288 C C . ILE A 1 290 ? -7.310 2.081 2.313 1.00 95.69 290 ILE A C 1
ATOM 2290 O O . ILE A 1 290 ? -6.630 2.050 1.290 1.00 95.69 290 ILE A O 1
ATOM 2294 N N . ILE A 1 291 ? -8.432 1.374 2.456 1.00 96.69 291 ILE A N 1
ATOM 2295 C CA . ILE A 1 291 ? -9.095 0.622 1.388 1.00 96.69 291 ILE A CA 1
ATOM 2296 C C . ILE A 1 291 ? -10.484 1.215 1.203 1.00 96.69 291 ILE A C 1
ATOM 2298 O O . ILE A 1 291 ? -11.309 1.151 2.115 1.00 96.69 291 ILE A O 1
ATOM 2302 N N . TRP A 1 292 ? -10.735 1.833 0.053 1.00 93.56 292 TRP A N 1
ATOM 2303 C CA . TRP A 1 292 ? -11.931 2.651 -0.109 1.00 93.56 292 TRP A CA 1
ATOM 2304 C C . TRP A 1 292 ? -12.388 2.833 -1.556 1.00 93.56 292 TRP A C 1
ATOM 2306 O O . TRP A 1 292 ? -11.884 2.192 -2.483 1.00 93.56 292 TRP A O 1
ATOM 2316 N N . TYR A 1 293 ? -13.365 3.721 -1.741 1.00 90.06 293 TYR A N 1
ATOM 2317 C CA . TYR A 1 293 ? -13.818 4.206 -3.042 1.00 90.06 293 TYR A CA 1
ATOM 2318 C C . TYR A 1 293 ? -14.381 3.109 -3.955 1.00 90.06 293 TYR A C 1
ATOM 2320 O O . TYR A 1 293 ? -14.135 3.118 -5.156 1.00 90.06 293 TYR A O 1
ATOM 2328 N N . GLY A 1 294 ? -15.111 2.145 -3.383 1.00 90.31 294 GLY A N 1
ATOM 2329 C CA . GLY A 1 294 ? -15.695 1.016 -4.117 1.00 90.31 294 GLY A CA 1
ATOM 2330 C C . GLY A 1 294 ? -14.744 -0.166 -4.335 1.00 90.31 294 GLY A C 1
ATOM 2331 O O . GLY A 1 294 ? -14.993 -1.007 -5.196 1.00 90.31 294 GLY A O 1
ATOM 2332 N N . SER A 1 295 ? -13.647 -0.255 -3.576 1.00 93.06 295 SER A N 1
ATOM 2333 C CA . SER A 1 295 ? -12.698 -1.373 -3.683 1.00 93.06 295 SER A CA 1
ATOM 2334 C C . SER A 1 295 ? -13.331 -2.707 -3.267 1.00 93.06 295 SER A C 1
ATOM 2336 O O . SER A 1 295 ? -14.068 -2.776 -2.284 1.00 93.06 295 SER A O 1
ATOM 2338 N N . THR A 1 296 ? -13.029 -3.804 -3.971 1.00 94.94 296 THR A N 1
ATOM 2339 C CA . THR A 1 296 ? -13.625 -5.115 -3.639 1.00 94.94 296 THR A CA 1
ATOM 2340 C C . THR A 1 296 ? -12.664 -6.285 -3.732 1.00 94.94 296 THR A C 1
ATOM 2342 O O . THR A 1 296 ? -11.830 -6.309 -4.633 1.00 94.94 296 THR A O 1
ATOM 2345 N N . HIS A 1 297 ? -12.873 -7.335 -2.936 1.00 97.44 297 HIS A N 1
ATOM 2346 C CA . HIS A 1 297 ? -12.046 -8.549 -2.984 1.00 97.44 297 HIS A CA 1
ATOM 2347 C C . HIS A 1 297 ? -10.565 -8.229 -2.732 1.00 97.44 297 HIS A C 1
ATOM 2349 O O . HIS A 1 297 ? -9.694 -8.614 -3.511 1.00 97.44 297 HIS A O 1
ATOM 2355 N N . VAL A 1 298 ? -10.286 -7.465 -1.676 1.00 98.56 298 VAL A N 1
ATOM 2356 C CA . VAL A 1 298 ? -8.916 -7.139 -1.259 1.00 98.56 298 VAL A CA 1
ATOM 2357 C C . VAL A 1 298 ? -8.601 -7.913 0.013 1.00 98.56 298 VAL A C 1
ATOM 2359 O O . VAL A 1 298 ? -9.320 -7.806 1.008 1.00 98.56 298 VAL A O 1
ATOM 2362 N N . ALA A 1 299 ? -7.524 -8.691 -0.033 1.00 98.88 299 ALA A N 1
ATOM 2363 C CA . ALA A 1 299 ? -6.989 -9.406 1.111 1.00 98.88 299 ALA A CA 1
ATOM 2364 C C . ALA A 1 299 ? -5.726 -8.708 1.623 1.00 98.88 299 ALA A C 1
ATOM 2366 O O . ALA A 1 299 ? -4.831 -8.381 0.846 1.00 98.88 299 ALA A O 1
ATOM 2367 N N . VAL A 1 300 ? -5.659 -8.500 2.936 1.00 98.94 300 VAL A N 1
ATOM 2368 C CA . VAL A 1 300 ? -4.485 -8.010 3.654 1.00 98.94 300 VAL A CA 1
ATOM 2369 C C . VAL A 1 300 ? -4.076 -9.075 4.661 1.00 98.94 300 VAL A C 1
ATOM 2371 O O . VAL A 1 300 ? -4.869 -9.438 5.524 1.00 98.94 300 VAL A O 1
ATOM 2374 N N . ASP A 1 301 ? -2.852 -9.575 4.568 1.00 98.81 301 ASP A N 1
ATOM 2375 C CA . ASP A 1 301 ? -2.322 -10.599 5.466 1.00 98.81 301 ASP A CA 1
ATOM 2376 C C . ASP A 1 301 ? -0.954 -10.181 6.011 1.00 98.81 301 ASP A C 1
ATOM 2378 O O . ASP A 1 301 ? -0.059 -9.794 5.260 1.00 98.81 301 ASP A O 1
ATOM 2382 N N . ASN A 1 302 ? -0.789 -10.260 7.332 1.00 98.81 302 ASN A N 1
ATOM 2383 C CA . ASN A 1 302 ? 0.439 -9.877 8.027 1.00 98.81 302 ASN A CA 1
ATOM 2384 C C . ASN A 1 302 ? 0.857 -8.417 7.750 1.00 98.81 302 ASN A C 1
ATOM 2386 O O . ASN A 1 302 ? 1.828 -8.144 7.038 1.00 98.81 302 ASN A O 1
ATOM 2390 N N . ILE A 1 303 ? 0.113 -7.468 8.323 1.00 98.81 303 ILE A N 1
ATOM 2391 C CA . ILE A 1 303 ? 0.412 -6.032 8.238 1.00 98.81 303 ILE A CA 1
ATOM 2392 C C . ILE A 1 303 ? 0.711 -5.451 9.618 1.00 98.81 303 ILE A C 1
ATOM 2394 O O . ILE A 1 303 ? -0.035 -5.655 10.571 1.00 98.81 303 ILE A O 1
ATOM 2398 N N . LYS A 1 304 ? 1.778 -4.662 9.722 1.00 98.75 304 LYS A N 1
ATOM 2399 C CA . LYS A 1 304 ? 2.116 -3.898 10.920 1.00 98.75 304 LYS A CA 1
ATOM 2400 C C . LYS A 1 304 ? 2.085 -2.406 10.609 1.00 98.75 304 LYS A C 1
ATOM 2402 O O . LYS A 1 304 ? 2.901 -1.929 9.832 1.00 98.75 304 LYS A O 1
ATOM 2407 N N . VAL A 1 305 ? 1.187 -1.666 11.250 1.00 98.06 305 VAL A N 1
ATOM 2408 C CA . VAL A 1 305 ? 1.061 -0.208 11.140 1.00 98.06 305 VAL A CA 1
ATOM 2409 C C . VAL A 1 305 ? 1.411 0.423 12.484 1.00 98.06 305 VAL A C 1
ATOM 2411 O O . VAL A 1 305 ? 0.703 0.244 13.471 1.00 98.06 305 VAL A O 1
ATOM 2414 N N . GLN A 1 306 ? 2.518 1.152 12.566 1.00 95.38 306 GLN A N 1
ATOM 2415 C CA . GLN A 1 306 ? 2.999 1.680 13.839 1.00 95.38 306 GLN A CA 1
ATOM 2416 C C . GLN A 1 306 ? 3.521 3.105 13.703 1.00 95.38 306 GLN A C 1
ATOM 2418 O O . GLN A 1 306 ? 4.508 3.346 13.017 1.00 95.38 306 GLN A O 1
ATOM 2423 N N . ASN A 1 307 ? 2.933 4.030 14.459 1.00 91.81 307 ASN A N 1
ATOM 2424 C CA . ASN A 1 307 ? 3.562 5.316 14.744 1.00 91.81 307 ASN A CA 1
ATOM 2425 C C . ASN A 1 307 ? 4.183 5.261 16.139 1.00 91.81 307 ASN A C 1
ATOM 2427 O O . ASN A 1 307 ? 3.479 5.168 17.142 1.00 91.81 307 ASN A O 1
ATOM 2431 N N . ALA A 1 308 ? 5.513 5.275 16.195 1.00 87.00 308 ALA A N 1
ATOM 2432 C CA . ALA A 1 308 ? 6.260 5.323 17.453 1.00 87.00 308 ALA A CA 1
ATOM 2433 C C . ALA A 1 308 ? 6.700 6.753 17.810 1.00 87.00 308 ALA A C 1
ATOM 2435 O O . ALA A 1 308 ? 7.089 7.020 18.947 1.00 87.00 308 ALA A O 1
ATOM 2436 N N . ASP A 1 309 ? 6.629 7.676 16.851 1.00 87.69 309 ASP A N 1
ATOM 2437 C CA . ASP A 1 309 ? 6.891 9.092 17.068 1.00 87.69 309 ASP A CA 1
ATOM 2438 C C . ASP A 1 309 ? 5.648 9.800 17.626 1.00 87.69 309 ASP A C 1
ATOM 2440 O O . ASP A 1 309 ? 4.620 9.898 16.960 1.00 87.69 309 ASP A O 1
ATOM 2444 N N . LYS A 1 310 ? 5.761 10.343 18.843 1.00 83.69 310 LYS A N 1
ATOM 2445 C CA . LYS A 1 310 ? 4.687 11.087 19.525 1.00 83.69 310 LYS A CA 1
ATOM 2446 C C . LYS A 1 310 ? 4.329 12.409 18.845 1.00 83.69 310 LYS A C 1
ATOM 2448 O O . LYS A 1 310 ? 3.319 13.012 19.197 1.00 83.69 310 LYS A O 1
ATOM 2453 N N . LEU A 1 311 ? 5.160 12.900 17.928 1.00 82.44 311 LEU A N 1
ATOM 2454 C CA . LEU A 1 311 ? 4.880 14.096 17.132 1.00 82.44 311 LEU A CA 1
ATOM 2455 C C . LEU A 1 311 ? 4.073 13.777 15.870 1.00 82.44 311 LEU A C 1
ATOM 2457 O O . LEU A 1 311 ? 3.586 14.693 15.202 1.00 82.44 311 LEU A O 1
ATOM 2461 N N . ARG A 1 312 ? 3.906 12.493 15.543 1.00 84.06 312 ARG A N 1
ATOM 2462 C CA . ARG A 1 312 ? 3.060 12.049 14.440 1.00 84.06 312 ARG A CA 1
ATOM 2463 C C . ARG A 1 312 ? 1.675 11.739 14.953 1.00 84.06 312 ARG A C 1
ATOM 2465 O O . ARG A 1 312 ? 1.512 11.117 15.996 1.00 84.06 312 ARG A O 1
ATOM 2472 N N . SER A 1 313 ? 0.674 12.191 14.211 1.00 74.56 313 SER A N 1
ATOM 2473 C CA . SER A 1 313 ? -0.711 11.902 14.537 1.00 74.56 313 SER A CA 1
ATOM 2474 C C . SER A 1 313 ? -1.482 11.584 13.279 1.00 74.56 313 SER A C 1
ATOM 2476 O O . SER A 1 313 ? -1.752 12.456 12.457 1.00 74.56 313 SER A O 1
ATOM 2478 N N . GLY A 1 314 ? -1.828 10.311 13.138 1.00 84.38 314 GLY A N 1
ATOM 2479 C CA . GLY A 1 314 ? -2.661 9.851 12.043 1.00 84.38 314 GLY A CA 1
ATOM 2480 C C . GLY A 1 314 ? -4.136 9.829 12.424 1.00 84.38 314 GLY A C 1
ATOM 2481 O O . GLY A 1 314 ? -4.497 9.712 13.599 1.00 84.38 314 GLY A O 1
ATOM 2482 N N . ARG A 1 315 ? -4.978 9.904 11.396 1.00 89.81 315 ARG A N 1
ATOM 2483 C CA . ARG A 1 315 ? -6.429 9.759 11.490 1.00 89.81 315 ARG A CA 1
ATOM 2484 C C . ARG A 1 315 ? -6.791 8.335 11.909 1.00 89.81 315 ARG A C 1
ATOM 2486 O O . ARG A 1 315 ? -7.450 8.151 12.932 1.00 89.81 315 ARG A O 1
ATOM 2493 N N . CYS A 1 316 ? -6.335 7.343 11.141 1.00 93.56 316 CYS A N 1
ATOM 2494 C CA . CYS A 1 316 ? -6.558 5.930 11.425 1.00 93.56 316 CYS A CA 1
ATOM 2495 C C . CYS A 1 316 ? -5.357 5.048 11.070 1.00 93.56 316 CYS A C 1
ATOM 2497 O O . CYS A 1 316 ? -4.633 5.336 10.124 1.00 93.56 316 CYS A O 1
ATOM 2499 N N . GLY A 1 317 ? -5.185 3.925 11.767 1.00 96.25 317 GLY A N 1
ATOM 2500 C CA . GLY A 1 317 ? -4.164 2.937 11.402 1.00 96.25 317 GLY A CA 1
ATOM 2501 C C . GLY A 1 317 ? -4.554 2.163 10.142 1.00 96.25 317 GLY A C 1
ATOM 2502 O O . GLY A 1 317 ? -3.871 2.234 9.121 1.00 96.25 317 GLY A O 1
ATOM 2503 N N . ILE A 1 318 ? -5.675 1.445 10.225 1.00 98.19 318 ILE A N 1
ATOM 2504 C CA . ILE A 1 318 ? -6.242 0.626 9.150 1.00 98.19 318 ILE A CA 1
ATOM 2505 C C . ILE A 1 318 ? -7.697 1.039 8.925 1.00 98.19 318 ILE A C 1
ATOM 2507 O O . ILE A 1 318 ? -8.499 1.021 9.862 1.00 98.19 318 ILE A O 1
ATOM 2511 N N . VAL A 1 319 ? -8.039 1.394 7.686 1.00 97.12 319 VAL A N 1
ATOM 2512 C CA . VAL A 1 319 ? -9.383 1.863 7.317 1.00 97.12 319 VAL A CA 1
ATOM 2513 C C . VAL A 1 319 ? -9.970 1.047 6.182 1.00 97.12 319 VAL A C 1
ATOM 2515 O O . VAL A 1 319 ? -9.319 0.848 5.157 1.00 97.12 319 VAL A O 1
ATOM 2518 N N . VAL A 1 320 ? -11.238 0.673 6.341 1.00 97.94 320 VAL A N 1
ATOM 2519 C CA . VAL A 1 320 ? -12.108 0.258 5.241 1.00 97.94 320 VAL A CA 1
ATOM 2520 C C . VAL A 1 320 ? -13.281 1.230 5.159 1.00 97.94 320 VAL A C 1
ATOM 2522 O O . VAL A 1 320 ? -14.107 1.281 6.067 1.00 97.94 320 VAL A O 1
ATOM 2525 N N . ASP A 1 321 ? -13.342 2.014 4.086 1.00 94.56 321 ASP A N 1
ATOM 2526 C CA . ASP A 1 321 ? -14.361 3.051 3.885 1.00 94.56 321 ASP A CA 1
ATOM 2527 C C . ASP A 1 321 ? -15.161 2.749 2.613 1.00 94.56 321 ASP A C 1
ATOM 2529 O O . ASP A 1 321 ? -14.614 2.594 1.522 1.00 94.56 321 ASP A O 1
ATOM 2533 N N . GLY A 1 322 ? -16.471 2.602 2.752 1.00 87.25 322 GLY A N 1
ATOM 2534 C CA . GLY A 1 322 ? -17.382 2.212 1.689 1.00 87.25 322 GLY A CA 1
ATOM 2535 C C . GLY A 1 322 ? -17.963 3.352 0.876 1.00 87.25 322 GLY A C 1
ATOM 2536 O O . GLY A 1 322 ? -18.818 3.080 0.034 1.00 87.25 322 GLY A O 1
ATOM 2537 N N . TYR A 1 323 ? -17.492 4.594 1.055 1.00 85.94 323 TYR A N 1
ATOM 2538 C CA . TYR A 1 323 ? -17.768 5.643 0.077 1.00 85.94 323 TYR A CA 1
ATOM 2539 C C . TYR A 1 323 ? -17.443 5.124 -1.329 1.00 85.94 323 TYR A C 1
ATOM 2541 O O . TYR A 1 323 ? -16.403 4.501 -1.529 1.00 85.94 323 TYR A O 1
ATOM 2549 N N . ALA A 1 324 ? -18.323 5.364 -2.298 1.00 80.50 324 ALA A N 1
ATOM 2550 C CA . ALA A 1 324 ? -18.169 4.883 -3.665 1.00 80.50 324 ALA A CA 1
ATOM 2551 C C . ALA A 1 324 ? -18.614 5.951 -4.676 1.00 80.50 324 ALA A C 1
ATOM 2553 O O . ALA A 1 324 ? -19.489 6.768 -4.365 1.00 80.50 324 ALA A O 1
ATOM 2554 N N . PRO A 1 325 ? -18.046 5.953 -5.898 1.00 70.31 325 PRO A N 1
ATOM 2555 C CA . PRO A 1 325 ? -18.569 6.752 -6.998 1.00 70.31 325 PRO A CA 1
ATOM 2556 C C . PRO A 1 325 ? -20.049 6.448 -7.286 1.00 70.31 325 PRO A C 1
ATOM 2558 O O . PRO A 1 325 ? -20.506 5.324 -7.056 1.00 70.31 325 PRO A O 1
ATOM 2561 N N . PRO A 1 326 ? -20.801 7.390 -7.884 1.00 74.25 326 PRO A N 1
ATOM 2562 C CA . PRO A 1 326 ? -22.151 7.115 -8.364 1.00 74.25 326 PRO A CA 1
ATOM 2563 C C . PRO A 1 326 ? -22.199 5.858 -9.249 1.00 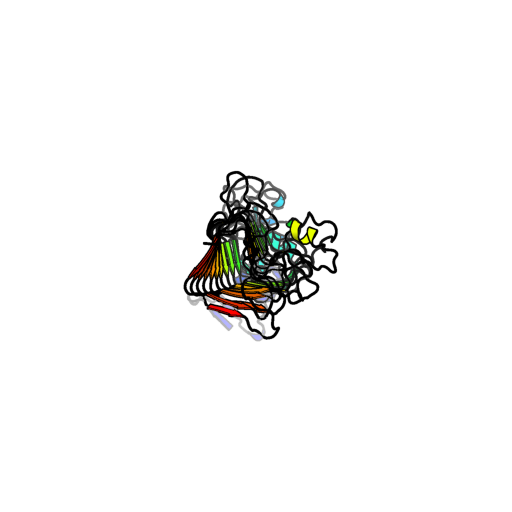74.25 326 PRO A C 1
ATOM 2565 O O . PRO A 1 326 ? -21.408 5.722 -10.182 1.00 74.25 326 PRO A O 1
ATOM 2568 N N . ASN A 1 327 ? -23.160 4.969 -8.984 1.00 72.62 327 ASN A N 1
ATOM 2569 C CA . ASN A 1 327 ? -23.385 3.698 -9.693 1.00 72.62 327 ASN A CA 1
ATOM 2570 C C . ASN A 1 327 ? -22.301 2.614 -9.521 1.00 72.62 327 ASN A C 1
ATOM 2572 O O . ASN A 1 327 ? -22.366 1.601 -10.216 1.00 72.62 327 ASN A O 1
ATOM 2576 N N . GLN A 1 328 ? -21.335 2.789 -8.619 1.00 72.00 328 GLN A N 1
ATOM 2577 C CA . GLN A 1 328 ? -20.398 1.731 -8.228 1.00 72.00 328 GLN A CA 1
ATOM 2578 C C . GLN A 1 328 ? -20.848 1.076 -6.912 1.00 72.00 328 GLN A C 1
ATOM 2580 O O . GLN A 1 328 ? -21.539 1.723 -6.119 1.00 72.00 328 GLN A O 1
ATOM 2585 N N . PRO A 1 329 ? -20.503 -0.204 -6.672 1.00 82.25 329 PRO A N 1
ATOM 2586 C CA . PRO A 1 329 ? -20.737 -0.819 -5.373 1.00 82.25 329 PRO A CA 1
ATOM 2587 C C . PRO A 1 329 ? -19.903 -0.126 -4.289 1.00 82.25 329 PRO A C 1
ATOM 2589 O O . PRO A 1 329 ? -18.848 0.445 -4.564 1.00 82.25 329 PRO A O 1
ATOM 2592 N N . ASP A 1 330 ? -20.370 -0.220 -3.048 1.00 91.38 330 ASP A N 1
ATOM 2593 C CA . ASP A 1 330 ? -19.594 0.120 -1.858 1.00 91.38 330 ASP A CA 1
ATOM 2594 C C . ASP A 1 330 ? -18.318 -0.730 -1.749 1.00 91.38 330 ASP A C 1
ATOM 2596 O O . ASP A 1 330 ? -18.206 -1.805 -2.344 1.00 91.38 330 ASP A O 1
ATOM 2600 N N . THR A 1 331 ? -17.359 -0.272 -0.943 1.00 95.25 331 THR A N 1
ATOM 2601 C CA . THR A 1 331 ? -16.183 -1.082 -0.598 1.00 95.25 331 THR A CA 1
ATOM 2602 C C . THR A 1 331 ? -16.620 -2.320 0.185 1.00 95.25 331 THR A C 1
ATOM 2604 O O . THR A 1 331 ? -17.227 -2.197 1.250 1.00 95.25 331 THR A O 1
ATOM 2607 N N . ARG A 1 332 ? -16.316 -3.520 -0.322 1.00 95.44 332 ARG A N 1
ATOM 2608 C CA . ARG A 1 332 ? -16.824 -4.783 0.245 1.00 95.44 332 ARG A CA 1
ATOM 2609 C C . ARG A 1 332 ? -15.959 -5.993 -0.058 1.00 95.44 332 ARG A C 1
ATOM 2611 O O . ARG A 1 332 ? -15.182 -5.999 -1.005 1.00 95.44 332 ARG A O 1
ATOM 2618 N N . ILE A 1 333 ? -16.179 -7.069 0.694 1.00 97.25 333 ILE A N 1
ATOM 2619 C CA . ILE A 1 333 ? -15.439 -8.330 0.561 1.00 97.25 333 ILE A CA 1
ATOM 2620 C C . ILE A 1 333 ? -13.956 -8.050 0.821 1.00 97.25 333 ILE A C 1
ATOM 2622 O O . ILE A 1 333 ? -13.094 -8.220 -0.041 1.00 97.25 333 ILE A O 1
ATOM 2626 N N . ILE A 1 334 ? -13.693 -7.522 2.015 1.00 98.69 334 ILE A N 1
ATOM 2627 C CA . ILE A 1 334 ? -12.353 -7.182 2.485 1.00 98.69 334 ILE A CA 1
ATOM 2628 C C . ILE A 1 334 ? -11.993 -8.139 3.616 1.00 98.69 334 ILE A C 1
ATOM 2630 O O . ILE A 1 334 ? -12.775 -8.309 4.552 1.00 98.69 334 ILE A O 1
ATOM 2634 N N . SER A 1 335 ? -10.818 -8.760 3.541 1.00 98.81 335 SER A N 1
ATOM 2635 C CA . SER A 1 335 ? -10.305 -9.623 4.608 1.00 98.81 335 SER A CA 1
ATOM 2636 C C . SER A 1 335 ? -8.971 -9.096 5.116 1.00 98.81 335 SER A C 1
ATOM 2638 O O . SER A 1 335 ? -8.056 -8.904 4.320 1.00 98.81 335 SER A O 1
ATOM 2640 N N . ILE A 1 336 ? -8.845 -8.899 6.425 1.00 98.94 336 ILE A N 1
ATOM 2641 C CA . ILE A 1 336 ? -7.620 -8.444 7.085 1.00 98.94 336 ILE A CA 1
ATOM 2642 C C . ILE A 1 336 ? -7.232 -9.495 8.122 1.00 98.94 336 ILE A C 1
ATOM 2644 O O . ILE A 1 336 ? -7.959 -9.715 9.084 1.00 98.94 336 ILE A O 1
ATOM 2648 N N . ASN A 1 337 ? -6.093 -10.152 7.948 1.00 98.94 337 ASN A N 1
ATOM 2649 C CA . ASN A 1 337 ? -5.616 -11.186 8.856 1.00 98.94 337 ASN A CA 1
ATOM 2650 C C . ASN A 1 337 ? -4.243 -10.831 9.429 1.00 98.94 337 ASN A C 1
ATOM 2652 O O . ASN A 1 337 ? -3.379 -10.315 8.721 1.00 98.94 337 ASN A O 1
ATOM 2656 N N . ASN A 1 338 ? -4.035 -11.150 10.709 1.00 98.81 338 ASN A N 1
ATOM 2657 C CA . ASN A 1 338 ? -2.755 -10.959 11.391 1.00 98.81 338 ASN A CA 1
ATOM 2658 C C . ASN A 1 338 ? -2.241 -9.508 11.285 1.00 98.81 338 ASN A C 1
ATOM 2660 O O . ASN A 1 338 ? -1.102 -9.253 10.897 1.00 98.81 338 ASN A O 1
ATOM 2664 N N . ALA A 1 339 ? -3.114 -8.541 11.572 1.00 98.88 339 ALA A N 1
ATOM 2665 C CA . ALA A 1 339 ? -2.772 -7.127 11.559 1.00 98.88 339 ALA A CA 1
ATOM 2666 C C . ALA A 1 339 ? -2.350 -6.624 12.946 1.00 98.88 339 ALA A C 1
ATOM 2668 O O . ALA A 1 339 ? -2.867 -7.071 13.967 1.00 98.88 339 ALA A O 1
ATOM 2669 N N . TYR A 1 340 ? -1.463 -5.636 12.981 1.00 98.81 340 TYR A N 1
ATOM 2670 C CA . TYR A 1 340 ? -1.148 -4.837 14.161 1.00 98.81 340 TYR A CA 1
ATOM 2671 C C . TYR A 1 340 ? -1.304 -3.354 13.827 1.00 98.81 340 TYR A C 1
ATOM 2673 O O . TYR A 1 340 ? -0.736 -2.911 12.828 1.00 98.81 340 TYR A O 1
ATOM 2681 N N . ALA A 1 341 ? -2.007 -2.575 14.655 1.00 98.19 341 ALA A N 1
ATOM 2682 C CA . ALA A 1 341 ? -2.044 -1.118 14.508 1.00 98.19 341 ALA A CA 1
ATOM 2683 C C . ALA A 1 341 ? -1.903 -0.365 15.842 1.00 98.19 341 ALA A C 1
ATOM 2685 O O . ALA A 1 341 ? -2.603 -0.672 16.807 1.00 98.19 341 ALA A O 1
ATOM 2686 N N . PHE A 1 342 ? -1.023 0.645 15.871 1.00 95.81 342 PHE A N 1
ATOM 2687 C CA . PHE A 1 342 ? -0.744 1.491 17.040 1.00 95.81 342 PHE A CA 1
ATOM 2688 C C . PHE A 1 342 ? -0.338 2.924 16.660 1.00 95.81 342 PHE A C 1
ATOM 2690 O O . PHE A 1 342 ? 0.342 3.137 15.653 1.00 95.81 342 PHE A O 1
ATOM 2697 N N . GLY A 1 343 ? -0.684 3.895 17.515 1.00 92.19 343 GLY A N 1
ATOM 2698 C CA . GLY A 1 343 ? -0.248 5.295 17.391 1.00 92.19 343 GLY A CA 1
ATOM 2699 C C . GLY A 1 343 ? -1.124 6.145 16.462 1.00 92.19 343 GLY A C 1
ATOM 2700 O O . GLY A 1 343 ? -0.631 7.011 15.740 1.00 92.19 343 GLY A O 1
ATOM 2701 N N . TYR A 1 344 ? -2.426 5.858 16.444 1.00 93.19 344 TYR A N 1
ATOM 2702 C CA . TYR A 1 344 ? -3.436 6.583 15.672 1.00 93.19 344 TYR A CA 1
ATOM 2703 C C . TYR A 1 344 ? -4.634 6.902 16.568 1.00 93.19 344 TYR A C 1
ATOM 2705 O O . TYR A 1 344 ? -4.919 6.144 17.494 1.00 93.19 344 TYR A O 1
ATOM 2713 N N . ASP A 1 345 ? -5.369 7.970 16.246 1.00 91.31 345 ASP A N 1
ATOM 2714 C CA . ASP A 1 345 ? -6.630 8.343 16.918 1.00 91.31 345 ASP A CA 1
ATOM 2715 C C . ASP A 1 345 ? -7.668 7.214 16.890 1.00 91.31 345 ASP A C 1
ATOM 2717 O O . ASP A 1 345 ? -8.450 7.053 17.829 1.00 91.31 345 ASP A O 1
ATOM 2721 N N . ARG A 1 346 ? -7.632 6.402 15.823 1.00 93.38 346 ARG A N 1
ATOM 2722 C CA . ARG A 1 346 ? -8.310 5.106 15.762 1.00 93.38 346 ARG A CA 1
ATOM 2723 C C . ARG A 1 346 ? -7.504 4.042 14.994 1.00 93.38 346 ARG A C 1
ATOM 2725 O O . ARG A 1 346 ? -7.388 4.089 13.771 1.00 93.38 346 ARG A O 1
ATOM 2732 N N . PRO A 1 347 ? -6.906 3.064 15.681 1.00 97.00 347 PRO A N 1
ATOM 2733 C CA . PRO A 1 347 ? -6.167 1.966 15.065 1.00 97.00 347 PRO A CA 1
ATOM 2734 C C . PRO A 1 347 ? -6.940 1.197 13.988 1.00 97.00 347 PRO A C 1
ATOM 2736 O O . PRO A 1 347 ? -6.342 0.858 12.969 1.00 97.00 347 PRO A O 1
ATOM 2739 N N . VAL A 1 348 ? -8.247 0.969 14.170 1.00 98.25 348 VAL A N 1
ATOM 2740 C CA . VAL A 1 348 ? -9.103 0.341 13.151 1.00 98.25 348 VAL A CA 1
ATOM 2741 C C . VAL A 1 348 ? -10.413 1.094 12.948 1.00 98.25 348 VAL A C 1
ATOM 2743 O O . VAL A 1 348 ? -11.068 1.511 13.905 1.00 98.25 348 VAL A O 1
ATOM 2746 N N . HIS A 1 349 ? -10.801 1.259 11.685 1.00 97.25 349 HIS A N 1
ATOM 2747 C CA . HIS A 1 349 ? -12.026 1.940 11.287 1.00 97.25 349 HIS A CA 1
ATOM 2748 C C . HIS A 1 349 ? -12.710 1.207 10.131 1.00 97.25 349 HIS A C 1
ATOM 2750 O O . HIS A 1 349 ? -12.090 0.943 9.103 1.00 97.25 349 HIS A O 1
ATOM 2756 N N . THR A 1 350 ? -14.001 0.921 10.293 1.00 97.31 350 THR A N 1
ATOM 2757 C CA . THR A 1 350 ? -14.889 0.512 9.200 1.00 97.31 350 THR A CA 1
ATOM 2758 C C . THR A 1 350 ? -16.057 1.481 9.093 1.00 97.31 350 THR A C 1
ATOM 2760 O O . THR A 1 350 ? -16.710 1.763 10.100 1.00 97.31 350 THR A O 1
ATOM 2763 N N . GLU A 1 351 ? -16.302 2.004 7.895 1.00 94.62 351 GLU A N 1
ATOM 2764 C CA . GLU A 1 351 ? -17.380 2.958 7.635 1.00 94.62 351 GLU A CA 1
ATOM 2765 C C . GLU A 1 351 ? -18.044 2.693 6.289 1.00 94.62 351 GLU A C 1
ATOM 2767 O O . GLU A 1 351 ? -17.347 2.410 5.325 1.00 94.62 351 GLU A O 1
ATOM 2772 N N . LEU A 1 352 ? -19.381 2.768 6.212 1.00 93.88 352 LEU A N 1
ATOM 2773 C CA . LEU A 1 352 ? -20.166 2.673 4.961 1.00 93.88 352 LEU A CA 1
ATOM 2774 C C . LEU A 1 352 ? -19.893 1.435 4.082 1.00 93.88 352 LEU A C 1
ATOM 2776 O O . LEU A 1 352 ? -20.321 1.388 2.934 1.00 93.88 352 LEU A O 1
ATOM 2780 N N . CYS A 1 353 ? -19.194 0.430 4.599 1.00 95.50 353 CYS A N 1
ATOM 2781 C CA . CYS A 1 353 ? -18.714 -0.718 3.843 1.00 95.50 353 CYS A CA 1
ATOM 2782 C C . CYS A 1 353 ? -19.669 -1.914 3.917 1.00 95.50 353 CYS A C 1
ATOM 2784 O O . CYS A 1 353 ? -20.494 -2.029 4.833 1.00 95.50 353 CYS A O 1
ATOM 2786 N N . GLY A 1 354 ? -19.529 -2.823 2.955 1.00 95.69 354 GLY A N 1
ATOM 2787 C CA . GLY A 1 354 ? -20.158 -4.139 2.958 1.00 95.69 354 GLY A CA 1
ATOM 2788 C C . GLY A 1 354 ? -19.408 -5.120 3.862 1.00 95.69 354 GLY A C 1
ATOM 2789 O O . GLY A 1 354 ? -18.932 -4.757 4.934 1.00 95.69 354 GLY A O 1
ATOM 2790 N N . VAL A 1 355 ? -19.307 -6.384 3.438 1.00 96.19 355 VAL A N 1
ATOM 2791 C CA . VAL A 1 355 ? -18.663 -7.446 4.232 1.00 96.19 355 VAL A CA 1
ATOM 2792 C C . VAL A 1 355 ? -17.183 -7.139 4.475 1.00 96.19 355 VAL A C 1
ATOM 2794 O O . VAL A 1 355 ? -16.406 -7.037 3.520 1.00 96.19 355 VAL A O 1
ATOM 2797 N N . VAL A 1 356 ? -16.794 -7.071 5.748 1.00 98.69 356 VAL A N 1
ATOM 2798 C CA . VAL A 1 356 ? -15.399 -6.951 6.193 1.00 98.69 356 VAL A CA 1
ATOM 2799 C C . VAL A 1 356 ? -15.129 -8.006 7.260 1.00 98.69 356 VAL A C 1
ATOM 2801 O O . VAL A 1 356 ? -15.882 -8.110 8.223 1.00 98.69 356 VAL A O 1
ATOM 2804 N N . ILE A 1 357 ? -14.053 -8.777 7.106 1.00 98.88 357 ILE A N 1
ATOM 2805 C CA . ILE A 1 357 ? -13.617 -9.780 8.087 1.00 98.88 357 ILE A CA 1
ATOM 2806 C C . ILE A 1 357 ? -12.214 -9.418 8.557 1.00 98.88 357 ILE A C 1
ATOM 2808 O O . ILE A 1 357 ? -11.302 -9.267 7.746 1.00 98.88 357 ILE A O 1
ATOM 2812 N N . ILE A 1 358 ? -12.031 -9.298 9.866 1.00 98.88 358 ILE A N 1
ATOM 2813 C CA . ILE A 1 358 ? -10.760 -8.978 10.506 1.00 98.88 358 ILE A CA 1
ATOM 2814 C C . ILE A 1 358 ? -10.428 -10.096 11.490 1.00 98.88 358 ILE A C 1
ATOM 2816 O O . ILE A 1 358 ? -11.174 -10.324 12.436 1.00 98.88 358 ILE A O 1
ATOM 2820 N N . SER A 1 359 ? -9.319 -10.805 11.294 1.00 98.88 359 SER A N 1
ATOM 2821 C CA . SER A 1 359 ? -8.964 -11.976 12.100 1.00 98.88 359 SER A CA 1
ATOM 2822 C C . SER A 1 359 ? -7.561 -11.909 12.690 1.00 98.88 359 SER A C 1
ATOM 2824 O O . SER A 1 359 ? -6.646 -11.334 12.099 1.00 98.88 359 SER A O 1
ATOM 2826 N N . ASN A 1 360 ? -7.374 -12.520 13.863 1.00 98.88 360 ASN A N 1
ATOM 2827 C CA . ASN A 1 360 ? -6.075 -12.729 14.516 1.00 98.88 360 ASN A CA 1
ATOM 2828 C C . ASN A 1 360 ? -5.244 -11.439 14.660 1.00 98.88 360 ASN A C 1
ATOM 2830 O O . ASN A 1 360 ? -4.027 -11.456 14.504 1.00 98.88 360 ASN A O 1
ATOM 2834 N N . SER A 1 361 ? -5.911 -10.305 14.879 1.00 98.88 361 SER A N 1
ATOM 2835 C CA . SER A 1 361 ? -5.302 -8.972 14.791 1.00 98.88 361 SER A CA 1
ATOM 2836 C C . SER A 1 361 ? -5.250 -8.267 16.145 1.00 98.88 361 SER A C 1
ATOM 2838 O O . SER A 1 361 ? -6.078 -8.530 17.015 1.00 98.88 361 SER A O 1
ATOM 2840 N N . VAL A 1 362 ? -4.297 -7.355 16.320 1.00 98.88 362 VAL A N 1
ATOM 2841 C CA . VAL A 1 362 ? -4.071 -6.588 17.548 1.00 98.88 362 VAL A CA 1
ATOM 2842 C C . VAL A 1 362 ? -4.185 -5.093 17.260 1.00 98.88 362 VAL A C 1
ATOM 2844 O O . VAL A 1 362 ? -3.483 -4.550 16.411 1.00 98.88 362 VAL A O 1
ATOM 2847 N N . PHE A 1 363 ? -5.043 -4.409 18.003 1.00 98.62 363 PHE A N 1
ATOM 2848 C CA . PHE A 1 363 ? -5.272 -2.976 17.866 1.00 98.62 363 PHE A CA 1
ATOM 2849 C C . PHE A 1 363 ? -5.031 -2.290 19.203 1.00 98.62 363 PHE A C 1
ATOM 2851 O O . PHE A 1 363 ? -5.573 -2.710 20.228 1.00 98.62 363 PHE A O 1
ATOM 2858 N N . GLU A 1 364 ? -4.212 -1.242 19.195 1.00 96.69 364 GLU A N 1
ATOM 2859 C CA . GLU A 1 364 ? -3.789 -0.559 20.411 1.00 96.69 364 GLU A CA 1
ATOM 2860 C C . GLU A 1 364 ? -3.934 0.954 20.278 1.00 96.69 364 GLU A C 1
ATOM 2862 O O . GLU A 1 364 ? -3.293 1.593 19.442 1.00 96.69 364 GLU A O 1
ATOM 2867 N N . TYR A 1 365 ? -4.768 1.538 21.131 1.00 94.44 365 TYR A N 1
ATOM 2868 C CA . TYR A 1 365 ? -4.882 2.981 21.275 1.00 94.44 365 TYR A CA 1
ATOM 2869 C C . TYR A 1 365 ? -4.143 3.435 22.536 1.00 94.44 365 TYR A C 1
ATOM 2871 O O . TYR A 1 365 ? -4.299 2.848 23.608 1.00 94.44 365 TYR A O 1
ATOM 2879 N N . SER A 1 366 ? -3.363 4.510 22.411 1.00 91.50 366 SER A N 1
ATOM 2880 C CA . SER A 1 366 ? -2.852 5.236 23.568 1.00 91.50 366 SER A CA 1
ATOM 2881 C C . SER A 1 366 ? -2.952 6.738 23.361 1.00 91.50 366 SER A C 1
ATOM 2883 O O . SER A 1 366 ? -2.379 7.297 22.424 1.00 91.50 366 SER A O 1
ATOM 2885 N N . SER A 1 367 ? -3.597 7.395 24.318 1.00 88.19 367 SER A N 1
ATOM 2886 C CA . SER A 1 367 ? -3.715 8.847 24.443 1.00 88.19 367 SER A CA 1
ATOM 2887 C C . SER A 1 367 ? -2.368 9.586 24.437 1.00 88.19 367 SER A C 1
ATOM 2889 O O . SER A 1 367 ? -2.309 10.761 24.077 1.00 88.19 367 SER A O 1
ATOM 2891 N N . ASN A 1 368 ? -1.271 8.902 24.783 1.00 87.00 368 ASN A N 1
ATOM 2892 C CA . ASN A 1 368 ? 0.086 9.456 24.776 1.00 87.00 368 ASN A CA 1
ATOM 2893 C C . ASN A 1 368 ? 0.695 9.608 23.373 1.00 87.00 368 ASN A C 1
ATOM 2895 O O . ASN A 1 368 ? 1.727 10.269 23.234 1.00 87.00 368 ASN A O 1
ATOM 2899 N N . TYR A 1 369 ? 0.103 8.962 22.369 1.00 83.38 369 TYR A N 1
ATOM 2900 C CA . TYR A 1 369 ? 0.570 8.949 20.980 1.00 83.38 369 TYR A CA 1
ATOM 2901 C C . TYR A 1 369 ? -0.455 9.560 20.015 1.00 83.38 369 TYR A C 1
ATOM 2903 O O . TYR A 1 369 ? -0.220 9.583 18.813 1.00 83.38 369 TYR A O 1
ATOM 2911 N N . ASP A 1 370 ? -1.577 10.069 20.529 1.00 79.69 370 ASP A N 1
ATOM 2912 C CA . ASP A 1 370 ? -2.621 10.709 19.736 1.00 79.69 370 ASP A CA 1
ATOM 2913 C C . ASP A 1 370 ? -2.679 12.220 20.014 1.00 79.69 370 ASP A C 1
ATOM 2915 O O . ASP A 1 370 ? -3.115 12.672 21.077 1.00 79.69 370 ASP A O 1
ATOM 2919 N N . ASN A 1 371 ? -2.262 13.021 19.030 1.00 76.94 371 ASN A N 1
ATOM 2920 C CA . ASN A 1 371 ? -2.447 14.476 19.040 1.00 76.94 371 ASN A CA 1
ATOM 2921 C C . ASN A 1 371 ? -3.668 14.932 18.228 1.00 76.94 371 ASN A C 1
ATOM 2923 O O . ASN A 1 371 ? -4.069 16.087 18.342 1.00 76.94 371 ASN A O 1
ATOM 2927 N N . HIS A 1 372 ? -4.264 14.044 17.436 1.00 80.56 372 HIS A N 1
ATOM 2928 C CA . HIS A 1 372 ? -5.426 14.295 16.603 1.00 80.56 372 HIS A CA 1
ATOM 2929 C C . HIS A 1 372 ? -6.676 14.402 17.484 1.00 80.56 372 HIS A C 1
ATOM 2931 O O . HIS A 1 372 ? -7.453 15.347 17.323 1.00 80.56 372 HIS A O 1
ATOM 2937 N N . LYS A 1 373 ? -6.793 13.535 18.503 1.00 78.56 373 LYS A N 1
ATOM 2938 C CA . LYS A 1 373 ? -7.694 13.677 19.660 1.00 78.56 373 LYS A CA 1
ATOM 2939 C C . LYS A 1 373 ? -9.173 13.853 19.300 1.00 78.56 373 LYS A C 1
ATOM 2941 O O . LYS A 1 373 ? -9.912 14.468 20.075 1.00 78.56 373 LYS A O 1
ATOM 2946 N N . LYS A 1 374 ? -9.625 13.337 18.156 1.00 85.00 374 LYS A N 1
ATOM 2947 C CA . LYS A 1 374 ? -11.003 13.550 17.693 1.00 85.00 374 LYS A CA 1
ATOM 2948 C C . LYS A 1 374 ? -11.953 12.471 18.191 1.00 85.00 374 LYS A C 1
ATOM 2950 O O . LYS A 1 374 ? -13.017 12.804 18.707 1.00 85.00 374 LYS A O 1
ATOM 2955 N N . PHE A 1 375 ? -11.585 11.200 18.053 1.00 86.19 375 PHE A N 1
ATOM 2956 C CA . PHE A 1 375 ? -12.432 10.070 18.443 1.00 86.19 375 PHE A CA 1
ATOM 2957 C C . PHE A 1 375 ? -11.885 9.313 19.644 1.00 86.19 375 PHE A C 1
ATOM 2959 O O . PHE A 1 375 ? -12.675 8.895 20.493 1.00 86.19 375 PHE A O 1
ATOM 2966 N N . LYS A 1 376 ? -10.557 9.209 19.757 1.00 89.44 376 LYS A N 1
ATOM 2967 C CA . LYS A 1 376 ? -9.862 8.651 20.915 1.00 89.44 376 LYS A CA 1
ATOM 2968 C C . LYS A 1 376 ? -10.338 7.240 21.268 1.00 89.44 376 LYS A C 1
ATOM 2970 O O . LYS A 1 376 ? -10.704 6.972 22.412 1.00 89.44 376 LYS A O 1
ATOM 2975 N N . CYS A 1 377 ? -10.427 6.348 20.291 1.00 91.19 377 CYS A N 1
ATOM 2976 C CA . CYS A 1 377 ? -10.951 4.999 20.507 1.00 91.19 377 CYS A CA 1
ATOM 2977 C C . CYS A 1 377 ? -10.157 3.966 19.718 1.00 91.19 377 CYS A C 1
ATOM 2979 O O . CYS A 1 377 ? -9.691 4.253 18.621 1.00 91.19 377 CYS A O 1
ATOM 2981 N N . VAL A 1 378 ? -10.041 2.739 20.229 1.00 95.25 378 VAL A N 1
ATOM 2982 C CA . VAL A 1 378 ? -9.282 1.701 19.517 1.00 95.25 378 VAL A CA 1
ATOM 2983 C C . VAL A 1 378 ? -9.981 1.220 18.238 1.00 95.25 378 VAL A C 1
ATOM 2985 O O . VAL A 1 378 ? -9.304 0.873 17.270 1.00 95.25 378 VAL A O 1
ATOM 2988 N N . ALA A 1 379 ? -11.318 1.241 18.207 1.00 95.94 379 ALA A N 1
ATOM 2989 C CA . ALA A 1 379 ? -12.115 0.779 17.077 1.00 95.94 379 ALA A CA 1
ATOM 2990 C C . ALA A 1 379 ? -13.294 1.710 16.745 1.00 95.94 379 ALA A C 1
ATOM 2992 O O . ALA A 1 379 ? -14.032 2.155 17.628 1.00 95.94 379 ALA A O 1
ATOM 2993 N N . ILE A 1 380 ? -13.524 1.933 15.449 1.00 94.38 380 ILE A N 1
ATOM 2994 C CA . ILE A 1 380 ? -14.755 2.540 14.930 1.00 94.38 380 ILE A CA 1
ATOM 2995 C C . ILE A 1 380 ? -15.461 1.576 13.980 1.00 94.38 380 ILE A C 1
ATOM 2997 O O . ILE A 1 380 ? -14.858 1.046 13.045 1.00 94.38 380 ILE A O 1
ATOM 3001 N N . VAL A 1 381 ? -16.765 1.416 14.198 1.00 93.88 381 VAL A N 1
ATOM 3002 C CA . VAL A 1 381 ? -17.690 0.767 13.265 1.00 93.88 381 VAL A CA 1
ATOM 3003 C C . VAL A 1 381 ? -18.843 1.737 13.042 1.00 93.88 381 VAL A C 1
ATOM 3005 O O . VAL A 1 381 ? -19.703 1.889 13.911 1.00 93.88 381 VAL A O 1
ATOM 3008 N N . TRP A 1 382 ? -18.835 2.426 11.903 1.00 91.44 382 TRP A N 1
ATOM 3009 C CA . TRP A 1 382 ? -19.739 3.543 11.645 1.00 91.44 382 TRP A CA 1
ATOM 3010 C C . TRP A 1 382 ? -20.590 3.311 10.396 1.00 91.44 382 TRP A C 1
ATOM 3012 O O . TRP A 1 382 ? -20.071 3.197 9.296 1.00 91.44 382 TRP A O 1
ATOM 3022 N N . ASN A 1 383 ? -21.918 3.280 10.533 1.00 90.62 383 ASN A N 1
ATOM 3023 C CA . ASN A 1 383 ? -22.849 3.222 9.395 1.00 90.62 383 ASN A CA 1
ATOM 3024 C C . ASN A 1 383 ? -22.531 2.084 8.403 1.00 90.62 383 ASN A C 1
ATOM 3026 O O . ASN A 1 383 ? -22.694 2.250 7.193 1.00 90.62 383 ASN A O 1
ATOM 3030 N N . THR A 1 384 ? -22.032 0.943 8.883 1.00 93.06 384 THR A N 1
ATOM 3031 C CA . THR A 1 384 ? -21.675 -0.164 7.992 1.00 93.06 384 THR A CA 1
ATOM 3032 C C . THR A 1 384 ? -22.934 -0.748 7.352 1.00 93.06 384 THR A C 1
ATOM 3034 O O . THR A 1 384 ? -23.981 -0.929 7.989 1.00 93.06 384 THR A O 1
ATOM 3037 N N . LEU A 1 385 ? -22.855 -1.017 6.051 1.00 93.38 385 LEU A N 1
ATOM 3038 C CA . LEU A 1 385 ? -23.985 -1.521 5.275 1.00 93.38 385 LEU A CA 1
ATOM 3039 C C . LEU A 1 385 ? -24.244 -2.987 5.618 1.00 93.38 385 LEU A C 1
ATOM 3041 O O . LEU A 1 385 ? -25.396 -3.397 5.803 1.00 93.38 385 LEU A O 1
ATOM 3045 N N . GLU A 1 386 ? -23.168 -3.749 5.790 1.00 95.19 386 GLU A N 1
ATOM 3046 C CA . GLU A 1 386 ? -23.176 -5.138 6.238 1.00 95.19 386 GLU A CA 1
ATOM 3047 C C . GLU A 1 386 ? -22.280 -5.307 7.478 1.00 95.19 386 GLU A C 1
ATOM 3049 O O . GLU A 1 386 ? -21.785 -4.334 8.050 1.00 95.19 386 GLU A O 1
ATOM 3054 N N . VAL A 1 387 ? -22.174 -6.538 7.976 1.00 95.44 387 VAL A N 1
ATOM 3055 C CA . VAL A 1 387 ? -21.446 -6.833 9.214 1.00 95.44 387 VAL A CA 1
ATOM 3056 C C . VAL A 1 387 ? -19.935 -6.714 8.997 1.00 95.44 387 VAL A C 1
ATOM 3058 O O . VAL A 1 387 ? -19.390 -7.315 8.070 1.00 95.44 387 VAL A O 1
ATOM 3061 N N . THR A 1 388 ? -19.271 -6.008 9.915 1.00 98.25 388 THR A N 1
ATOM 3062 C CA . THR A 1 388 ? -17.831 -6.143 10.165 1.00 98.25 388 THR A CA 1
ATOM 3063 C C . THR A 1 388 ? -17.611 -7.236 11.212 1.00 98.25 388 THR A C 1
ATOM 3065 O O . THR A 1 388 ? -18.021 -7.093 12.364 1.00 98.25 388 THR A O 1
ATOM 3068 N N . GLU A 1 389 ? -16.968 -8.335 10.836 1.00 98.75 389 GLU A N 1
ATOM 3069 C CA . GLU A 1 389 ? -16.675 -9.445 11.743 1.00 98.75 389 GLU A CA 1
ATOM 3070 C C . GLU A 1 389 ? -15.230 -9.373 12.245 1.00 98.75 389 GLU A C 1
ATOM 3072 O O . GLU A 1 389 ? -14.291 -9.326 11.455 1.00 98.75 389 GLU A O 1
ATOM 3077 N N . PHE A 1 390 ? -15.045 -9.395 13.561 1.00 98.88 390 PHE A N 1
ATOM 3078 C CA . PHE A 1 390 ? -13.753 -9.487 14.232 1.00 98.88 390 PHE A CA 1
ATOM 3079 C C . PHE A 1 390 ? -13.602 -10.878 14.852 1.00 98.88 390 PHE A C 1
ATOM 3081 O O . PHE A 1 390 ? -14.432 -11.271 15.667 1.00 98.88 390 PHE A O 1
ATOM 3088 N N . ILE A 1 391 ? -12.546 -11.615 14.513 1.00 98.88 391 ILE A N 1
ATOM 3089 C CA . ILE A 1 391 ? -12.332 -13.005 14.944 1.00 98.88 391 ILE A CA 1
ATOM 3090 C C . ILE A 1 391 ? -10.975 -13.129 15.637 1.00 98.88 391 ILE A C 1
ATOM 3092 O O . ILE A 1 391 ? -9.937 -12.870 15.031 1.00 98.88 391 ILE A O 1
ATOM 3096 N N . ASN A 1 392 ? -10.952 -13.575 16.894 1.00 98.81 392 ASN A N 1
ATOM 3097 C CA . ASN A 1 392 ? -9.729 -13.759 17.687 1.00 98.81 392 ASN A CA 1
ATOM 3098 C C . ASN A 1 392 ? -8.843 -12.496 17.733 1.00 98.81 392 ASN A C 1
ATOM 3100 O O . ASN A 1 392 ? -7.614 -12.578 17.673 1.00 98.81 392 ASN A O 1
ATOM 3104 N N . CYS A 1 393 ? -9.459 -11.314 17.790 1.00 98.88 393 CYS A N 1
ATOM 3105 C CA . CYS A 1 393 ? -8.742 -10.043 17.849 1.00 98.88 393 CYS A CA 1
ATOM 3106 C C . CYS A 1 393 ? -8.454 -9.613 19.294 1.00 98.88 393 CYS A C 1
ATOM 3108 O O . CYS A 1 393 ? -9.208 -9.916 20.219 1.00 98.88 393 CYS A O 1
ATOM 3110 N N . VAL A 1 394 ? -7.381 -8.846 19.480 1.00 98.81 394 VAL A N 1
ATOM 3111 C CA . VAL A 1 394 ? -7.020 -8.218 20.753 1.00 98.81 394 VAL A CA 1
ATOM 3112 C C . VAL A 1 394 ? -7.132 -6.707 20.619 1.00 98.81 394 VAL A C 1
ATOM 3114 O O . VAL A 1 394 ? -6.561 -6.114 19.709 1.00 98.81 394 VAL A O 1
ATOM 3117 N N . PHE A 1 395 ? -7.829 -6.077 21.555 1.00 98.25 395 PHE A N 1
ATOM 3118 C CA . PHE A 1 395 ? -7.999 -4.633 21.620 1.00 98.25 395 PHE A CA 1
ATOM 3119 C C . PHE A 1 395 ? -7.471 -4.119 22.953 1.00 98.25 395 PHE A C 1
ATOM 3121 O O . PHE A 1 395 ? -7.877 -4.599 24.014 1.00 98.25 395 PHE A O 1
ATOM 3128 N N . ARG A 1 396 ? -6.576 -3.133 22.906 1.00 95.75 396 ARG A N 1
ATOM 3129 C CA . ARG A 1 396 ? -6.041 -2.458 24.093 1.00 95.75 396 ARG A CA 1
ATOM 3130 C C . ARG A 1 396 ? -6.250 -0.962 23.948 1.00 95.75 396 ARG A C 1
ATOM 3132 O O . ARG A 1 396 ? -5.973 -0.400 22.892 1.00 95.75 396 ARG A O 1
ATOM 3139 N N . SER A 1 397 ? -6.743 -0.317 24.992 1.00 93.19 397 SER A N 1
ATOM 3140 C CA . SER A 1 397 ? -6.917 1.134 24.988 1.00 93.19 397 SER A CA 1
ATOM 3141 C C . SER A 1 397 ? -6.727 1.699 26.387 1.00 93.19 397 SER A C 1
ATOM 3143 O O . SER A 1 397 ? -7.173 1.103 27.366 1.00 93.19 397 SER A O 1
ATOM 3145 N N . ASP A 1 398 ? -6.076 2.856 26.487 1.00 89.81 398 ASP A N 1
ATOM 3146 C CA . ASP A 1 398 ? -6.060 3.668 27.712 1.00 89.81 398 ASP A CA 1
ATOM 3147 C C . ASP A 1 398 ? -7.218 4.675 27.788 1.00 89.81 398 ASP A C 1
ATOM 3149 O O . ASP A 1 398 ? -7.363 5.388 28.778 1.00 89.81 398 ASP A O 1
ATOM 3153 N N . PHE A 1 399 ? -8.061 4.700 26.757 1.00 88.81 399 PHE A N 1
ATOM 3154 C CA . PHE A 1 399 ? -9.242 5.543 26.662 1.00 88.81 399 PHE A CA 1
ATOM 3155 C C . PHE A 1 399 ? -10.384 4.690 26.100 1.00 88.81 399 PHE A C 1
ATOM 3157 O O . PHE A 1 399 ? -10.691 3.647 26.666 1.00 88.81 399 PHE A O 1
ATOM 3164 N N . ASN A 1 400 ? -11.020 5.041 24.985 1.00 89.00 400 ASN A N 1
ATOM 3165 C CA . ASN A 1 400 ? -12.235 4.334 24.583 1.00 89.00 400 ASN A CA 1
ATOM 3166 C C . ASN A 1 400 ? -11.965 3.032 23.817 1.00 89.00 400 ASN A C 1
ATOM 3168 O O . ASN A 1 400 ? -10.977 2.925 23.079 1.00 89.00 400 ASN A O 1
ATOM 3172 N N . PHE A 1 401 ? -12.867 2.053 23.944 1.00 91.75 401 PHE A N 1
ATOM 3173 C CA . PHE A 1 401 ? -12.849 0.865 23.089 1.00 91.75 401 PHE A CA 1
ATOM 3174 C C . PHE A 1 401 ? -13.524 1.150 21.737 1.00 91.75 401 PHE A C 1
ATOM 3176 O O . PHE A 1 401 ? -12.839 1.304 20.727 1.00 91.75 401 PHE A O 1
ATOM 3183 N N . LEU A 1 402 ? -14.853 1.249 21.706 1.00 91.44 402 LEU A N 1
ATOM 3184 C CA . LEU A 1 402 ? -15.619 1.228 20.461 1.00 91.44 402 LEU A CA 1
ATOM 3185 C C . LEU A 1 402 ? -16.521 2.456 20.304 1.00 91.44 402 LEU A C 1
ATOM 3187 O O . LEU A 1 402 ? -17.221 2.876 21.230 1.00 91.44 402 LEU A O 1
ATOM 3191 N N . LYS A 1 403 ? -16.569 2.982 19.078 1.00 89.50 403 LYS A N 1
ATOM 3192 C CA . LYS A 1 403 ? -17.630 3.881 18.612 1.00 89.50 403 LYS A CA 1
ATOM 3193 C C . LYS A 1 403 ? -18.534 3.159 17.595 1.00 89.50 403 LYS A C 1
ATOM 3195 O O . LYS A 1 403 ? -18.082 2.945 16.470 1.00 89.50 403 LYS A O 1
ATOM 3200 N N . PRO A 1 404 ? -19.780 2.789 17.964 1.00 86.19 404 PRO A N 1
ATOM 3201 C CA . PRO A 1 404 ? -20.641 1.922 17.146 1.00 86.19 404 PRO A CA 1
ATOM 3202 C C . PRO A 1 404 ? -21.758 2.642 16.356 1.00 86.19 404 PRO A C 1
ATOM 3204 O O . PRO A 1 404 ? -22.756 2.019 16.002 1.00 86.19 404 PRO A O 1
ATOM 3207 N N . SER A 1 405 ? -21.662 3.953 16.113 1.00 85.00 405 SER A N 1
ATOM 3208 C CA . SER A 1 405 ? -22.732 4.763 15.495 1.00 85.00 405 SER A CA 1
ATOM 3209 C C . SER A 1 405 ? -23.254 4.186 14.171 1.00 85.00 405 SER A C 1
ATOM 3211 O O . SER A 1 405 ? -22.542 4.218 13.176 1.00 85.00 405 SER A O 1
ATOM 3213 N N . GLY A 1 406 ? -24.491 3.677 14.109 1.00 84.56 406 GLY A N 1
ATOM 3214 C CA . GLY A 1 406 ? -25.011 3.098 12.858 1.00 84.56 406 GLY A CA 1
ATOM 3215 C C . GLY A 1 406 ? -24.401 1.743 12.466 1.00 84.56 406 GLY A C 1
ATOM 3216 O O . GLY A 1 406 ? -24.712 1.214 11.400 1.00 84.56 406 GLY A O 1
ATOM 3217 N N . GLY A 1 407 ? -23.467 1.221 13.265 1.00 87.81 407 GLY A N 1
ATOM 3218 C CA . GLY A 1 407 ? -22.589 0.116 12.902 1.00 87.81 407 GLY A CA 1
ATOM 3219 C C . GLY A 1 407 ? -23.204 -1.262 13.120 1.00 87.81 407 GLY A C 1
ATOM 3220 O O . GLY A 1 407 ? -24.019 -1.472 14.022 1.00 87.81 407 GLY A O 1
ATOM 3221 N N . LYS A 1 408 ? -22.771 -2.227 12.308 1.00 93.88 408 LYS A N 1
ATOM 3222 C CA . LYS A 1 408 ? -23.068 -3.655 12.456 1.00 93.88 408 LYS A CA 1
ATOM 3223 C C . LYS A 1 408 ? -21.753 -4.401 12.639 1.00 93.88 408 LYS A C 1
ATOM 3225 O O . LYS A 1 408 ? -20.947 -4.434 11.711 1.00 93.88 408 LYS A O 1
ATOM 3230 N N . ALA A 1 409 ? -21.534 -4.995 13.806 1.00 96.50 409 ALA A N 1
ATOM 3231 C CA . ALA A 1 409 ? -20.317 -5.751 14.076 1.00 96.50 409 ALA A CA 1
ATOM 3232 C C . ALA A 1 409 ? -20.562 -7.003 14.912 1.00 96.50 409 ALA A C 1
ATOM 3234 O O . ALA A 1 409 ? -21.420 -7.017 15.792 1.00 96.50 409 ALA A O 1
ATOM 3235 N N . ILE A 1 410 ? -19.758 -8.032 14.653 1.00 98.31 410 ILE A N 1
ATOM 3236 C CA . ILE A 1 410 ? -19.697 -9.253 15.456 1.00 98.31 410 ILE A CA 1
ATOM 3237 C C . ILE A 1 410 ? -18.255 -9.433 15.921 1.00 98.31 410 ILE A C 1
ATOM 3239 O O . ILE A 1 410 ? -17.333 -9.371 15.116 1.00 98.31 410 ILE A O 1
ATOM 3243 N N . PHE A 1 411 ? -18.056 -9.664 17.211 1.00 98.69 411 PHE A N 1
ATOM 3244 C CA . PHE A 1 411 ? -16.771 -9.975 17.821 1.00 98.69 411 PHE A CA 1
ATOM 3245 C C . PHE A 1 411 ? -16.807 -11.424 18.306 1.00 98.69 411 PHE A C 1
ATOM 3247 O O . PHE A 1 411 ? -17.583 -11.754 19.196 1.00 98.69 411 PHE A O 1
ATOM 3254 N N . ASN A 1 412 ? -15.959 -12.281 17.746 1.00 98.75 412 ASN A N 1
ATOM 3255 C CA . ASN A 1 412 ? -15.896 -13.713 18.016 1.00 98.75 412 ASN A CA 1
ATOM 3256 C C . ASN A 1 412 ? -14.547 -14.059 18.663 1.00 98.75 412 ASN A C 1
ATOM 3258 O O . ASN A 1 412 ? -13.508 -13.970 18.014 1.00 98.75 412 ASN A O 1
ATOM 3262 N N . GLY A 1 413 ? -14.543 -14.455 19.938 1.00 98.44 413 GLY A N 1
ATOM 3263 C CA . GLY A 1 413 ? -13.321 -14.868 20.644 1.00 98.44 413 GLY A CA 1
ATOM 3264 C C . GLY A 1 413 ? -12.326 -13.731 20.909 1.00 98.44 413 GLY A C 1
ATOM 3265 O O . GLY A 1 413 ? -11.132 -13.978 21.069 1.00 98.44 413 GLY A O 1
ATOM 3266 N N . CYS A 1 414 ? -12.785 -12.478 20.914 1.00 98.69 414 CYS A N 1
ATOM 3267 C CA . CYS A 1 414 ? -11.923 -11.308 21.071 1.00 98.69 414 CYS A CA 1
ATOM 3268 C C . CYS A 1 414 ? -11.589 -11.016 22.543 1.00 98.69 414 CYS A C 1
ATOM 3270 O O . CYS A 1 414 ? -12.395 -11.255 23.446 1.00 98.69 414 CYS A O 1
ATOM 3272 N N . ASN A 1 415 ? -10.414 -10.431 22.783 1.00 97.81 415 ASN A N 1
ATOM 3273 C CA . ASN A 1 415 ? -9.993 -9.942 24.095 1.00 97.81 415 ASN A CA 1
ATOM 3274 C C . ASN A 1 415 ? -9.886 -8.413 24.082 1.00 97.81 415 ASN A C 1
ATOM 3276 O O . ASN A 1 415 ? -9.083 -7.858 23.335 1.00 97.81 415 ASN A O 1
ATOM 3280 N N . ILE A 1 416 ? -10.679 -7.736 24.907 1.00 95.38 416 ILE A N 1
ATOM 3281 C CA . ILE A 1 416 ? -10.732 -6.278 25.005 1.00 95.38 416 ILE A CA 1
ATOM 3282 C C . ILE A 1 416 ? -10.284 -5.850 26.401 1.00 95.38 416 ILE A C 1
ATOM 3284 O O . ILE A 1 416 ? -10.844 -6.294 27.401 1.00 95.38 416 ILE A O 1
ATOM 3288 N N . THR A 1 417 ? -9.278 -4.979 26.475 1.00 91.81 417 THR A N 1
ATOM 3289 C CA . THR A 1 417 ? -8.711 -4.478 27.735 1.00 91.81 417 THR A CA 1
ATOM 3290 C C . THR A 1 417 ? -8.652 -2.950 27.756 1.00 91.81 417 THR A C 1
ATOM 3292 O O . THR A 1 417 ? -8.070 -2.344 26.854 1.00 91.81 417 THR A O 1
ATOM 3295 N N . LEU A 1 418 ? -9.201 -2.338 28.812 1.00 88.62 418 LEU A N 1
ATOM 3296 C CA . LEU A 1 418 ? -9.174 -0.891 29.051 1.00 88.62 418 LEU A CA 1
ATOM 3297 C C . LEU A 1 418 ? -8.381 -0.513 30.311 1.00 88.62 418 LEU A C 1
ATOM 3299 O O . LEU A 1 418 ? -8.692 -0.982 31.412 1.00 88.62 418 LEU A O 1
ATOM 3303 N N . SER A 1 419 ? -7.397 0.382 30.172 1.00 77.19 419 SER A N 1
ATOM 3304 C CA . SER A 1 419 ? -6.598 0.890 31.291 1.00 77.19 419 SER A CA 1
ATOM 3305 C C . SER A 1 419 ? -7.108 2.250 31.797 1.00 77.19 419 SER A C 1
ATOM 3307 O O . SER A 1 419 ? -6.762 3.297 31.268 1.00 77.19 419 SER A O 1
ATOM 3309 N N . HIS A 1 420 ? -7.880 2.203 32.884 1.00 69.62 420 HIS A N 1
ATOM 3310 C CA . HIS A 1 420 ? -8.176 3.271 33.858 1.00 69.62 420 HIS A CA 1
ATOM 3311 C C . HIS A 1 420 ? -9.119 4.439 33.484 1.00 69.62 420 HIS A C 1
ATOM 3313 O O . HIS A 1 420 ? -9.953 4.795 34.312 1.00 69.62 420 HIS A O 1
ATOM 3319 N N . GLU A 1 421 ? -9.037 5.050 32.297 1.00 68.56 421 GLU A N 1
ATOM 3320 C CA . GLU A 1 421 ? -9.792 6.303 32.022 1.00 68.56 421 GLU A CA 1
ATOM 3321 C C . GLU A 1 421 ? -10.821 6.211 30.886 1.00 68.56 421 GLU A C 1
ATOM 3323 O O . GLU A 1 421 ? -11.439 7.201 30.499 1.00 68.56 421 GLU A O 1
ATOM 3328 N N . GLY A 1 422 ? -11.017 5.008 30.363 1.00 73.88 422 GLY A N 1
ATOM 3329 C CA . GLY A 1 422 ? -11.805 4.742 29.171 1.00 73.88 422 GLY A CA 1
ATOM 3330 C C . GLY A 1 422 ? -13.277 4.417 29.364 1.00 73.88 422 GLY A C 1
ATOM 3331 O O . GLY A 1 422 ? -13.685 3.936 30.422 1.00 73.88 422 GLY A O 1
ATOM 3332 N N . GLU A 1 423 ? -14.048 4.555 28.284 1.00 79.62 423 GLU A N 1
ATOM 3333 C CA . GLU A 1 423 ? -15.368 3.939 28.141 1.00 79.62 423 GLU A CA 1
ATOM 3334 C C . GLU A 1 423 ? -15.320 2.756 27.163 1.00 79.62 423 GLU A C 1
ATOM 3336 O O . GLU A 1 423 ? -14.681 2.820 26.107 1.00 79.62 423 GLU A O 1
ATOM 3341 N N . PHE A 1 424 ? -16.031 1.663 27.465 1.00 81.69 424 PHE A N 1
ATOM 3342 C CA . PHE A 1 424 ? -16.176 0.564 26.497 1.00 81.69 424 PHE A CA 1
ATOM 3343 C C . PHE A 1 424 ? -16.862 1.025 25.213 1.00 81.69 424 PHE A C 1
ATOM 3345 O O . PHE A 1 424 ? -16.427 0.700 24.108 1.00 81.69 424 PHE A O 1
ATOM 3352 N N . PHE A 1 425 ? -17.926 1.801 25.361 1.00 83.56 425 PHE A N 1
ATOM 3353 C CA . PHE A 1 425 ? -18.733 2.265 24.250 1.00 83.56 425 PHE A CA 1
ATOM 3354 C C . PHE A 1 425 ? -18.954 3.757 24.422 1.00 83.56 425 PHE A C 1
ATOM 3356 O O . PHE A 1 425 ? -19.405 4.203 25.472 1.00 83.56 425 PHE A O 1
ATOM 3363 N N . THR A 1 426 ? -18.608 4.521 23.393 1.00 75.19 426 THR A N 1
ATOM 3364 C CA . THR A 1 426 ? -18.818 5.971 23.402 1.00 75.19 426 THR A CA 1
ATOM 3365 C C . THR A 1 426 ? -20.177 6.299 22.804 1.00 75.19 426 THR A C 1
ATOM 3367 O O . THR A 1 426 ? -20.555 5.752 21.763 1.00 75.19 426 THR A O 1
ATOM 3370 N N . ALA A 1 427 ? -20.915 7.212 23.443 1.00 60.53 427 ALA A N 1
ATOM 3371 C CA . ALA A 1 427 ? -22.160 7.724 22.889 1.00 60.53 427 ALA A CA 1
ATOM 3372 C C . ALA A 1 427 ? -21.879 8.434 21.556 1.00 60.53 427 ALA A C 1
ATOM 3374 O O . ALA A 1 427 ? -21.119 9.403 21.473 1.00 60.53 427 ALA A O 1
ATOM 3375 N N . GLY A 1 428 ? -22.516 7.970 20.483 1.00 54.50 428 GLY A N 1
ATOM 3376 C CA . GLY A 1 428 ? -22.637 8.790 19.290 1.00 54.50 428 GLY A CA 1
ATOM 3377 C C . GLY A 1 428 ? -23.561 9.959 19.612 1.00 54.50 428 GLY A C 1
ATOM 3378 O O . GLY A 1 428 ? -24.749 9.743 19.801 1.00 54.50 428 GLY A O 1
ATOM 3379 N N . ASN A 1 429 ? -23.051 11.192 19.626 1.00 46.88 429 ASN A N 1
ATOM 3380 C CA . ASN A 1 429 ? -23.839 12.433 19.768 1.00 46.88 429 ASN A CA 1
ATOM 3381 C C . ASN A 1 429 ? -24.942 12.633 18.697 1.00 46.88 429 ASN A C 1
ATOM 3383 O O . ASN A 1 429 ? -25.545 13.700 18.622 1.00 46.88 429 ASN A O 1
ATOM 3387 N N . ALA A 1 430 ? -25.210 11.646 17.843 1.00 51.56 430 ALA A N 1
ATOM 3388 C CA . ALA A 1 430 ? -26.224 11.709 16.810 1.00 51.56 430 ALA A CA 1
ATOM 3389 C C . ALA A 1 430 ? -27.419 10.839 17.218 1.00 51.56 430 ALA A C 1
ATOM 3391 O O . ALA A 1 430 ? -27.405 9.618 17.060 1.00 51.56 430 ALA A O 1
ATOM 3392 N N . ALA A 1 431 ? -28.458 11.485 17.745 1.00 43.06 431 ALA A N 1
ATOM 3393 C CA . ALA A 1 431 ? -29.760 10.865 17.945 1.00 43.06 431 ALA A CA 1
ATOM 3394 C C . ALA A 1 431 ? -30.217 10.153 16.653 1.00 43.06 431 ALA A C 1
ATOM 3396 O O . ALA A 1 431 ? -30.247 10.769 15.588 1.00 43.06 431 ALA A O 1
ATOM 3397 N N . GLY A 1 432 ? -30.581 8.869 16.748 1.00 51.78 432 GLY A N 1
ATOM 3398 C CA . GLY A 1 432 ? -31.310 8.152 15.692 1.00 51.78 432 GLY A CA 1
ATOM 3399 C C . GLY A 1 432 ? -30.542 7.113 14.866 1.00 51.78 432 GLY A C 1
ATOM 3400 O O . GLY A 1 432 ? -31.179 6.411 14.084 1.00 51.78 432 GLY A O 1
ATOM 3401 N N . PHE A 1 433 ? -29.228 6.944 15.037 1.00 57.25 433 PHE A N 1
ATOM 3402 C CA . PHE A 1 433 ? -28.487 5.889 14.328 1.00 57.25 433 PHE A CA 1
ATOM 3403 C C . PHE A 1 433 ? -28.376 4.631 15.191 1.00 57.25 433 PHE A C 1
ATOM 3405 O O . PHE A 1 433 ? -27.409 4.483 15.931 1.00 57.25 433 PHE A O 1
ATOM 3412 N N . GLY A 1 434 ? -29.376 3.745 15.093 1.00 71.00 434 GLY A N 1
ATOM 3413 C CA . GLY A 1 434 ? -29.327 2.400 15.682 1.00 71.00 434 GLY A CA 1
ATOM 3414 C C . GLY A 1 434 ? -28.124 1.589 15.181 1.00 71.00 434 GLY A C 1
ATOM 3415 O O . GLY A 1 434 ? -27.547 1.907 14.153 1.00 71.00 434 GLY A O 1
ATOM 3416 N N . GLY A 1 435 ? -27.754 0.509 15.856 1.00 80.69 435 GLY A N 1
ATOM 3417 C CA . GLY A 1 435 ? -26.643 -0.365 15.464 1.00 80.69 435 GLY A CA 1
ATOM 3418 C C . GLY A 1 435 ? -26.851 -1.767 16.020 1.00 80.69 435 GLY A C 1
ATOM 3419 O O . GLY A 1 435 ? -27.760 -1.967 16.821 1.00 80.69 435 GLY A O 1
ATOM 3420 N N . LYS A 1 436 ? -26.050 -2.741 15.589 1.00 90.69 436 LYS A N 1
ATOM 3421 C CA . LYS A 1 436 ? -26.097 -4.117 16.107 1.00 90.69 436 LYS A CA 1
ATOM 3422 C C . LYS A 1 436 ? -24.692 -4.612 16.380 1.00 90.69 436 LYS A C 1
ATOM 3424 O O . LYS A 1 436 ? -23.933 -4.836 15.439 1.00 90.69 436 LYS A O 1
ATOM 3429 N N . ILE A 1 437 ? -24.363 -4.767 17.654 1.00 93.12 437 ILE A N 1
ATOM 3430 C CA . ILE A 1 437 ? -23.041 -5.178 18.107 1.00 93.12 437 ILE A CA 1
ATOM 3431 C C . ILE A 1 437 ? -23.173 -6.479 18.893 1.00 93.12 437 ILE A C 1
ATOM 3433 O O . ILE A 1 437 ? -23.795 -6.523 19.951 1.00 93.12 437 ILE A O 1
ATOM 3437 N N . GLU A 1 438 ? -22.578 -7.545 18.383 1.00 95.94 438 GLU A N 1
ATOM 3438 C CA . GLU A 1 438 ? -22.618 -8.865 19.004 1.00 95.94 438 GLU A CA 1
ATOM 3439 C C . GLU A 1 438 ? -21.229 -9.265 19.498 1.00 95.94 438 GLU A C 1
ATOM 3441 O O . GLU A 1 438 ? -20.235 -9.086 18.800 1.00 95.94 438 GLU A O 1
ATOM 3446 N N . PHE A 1 439 ? -21.157 -9.826 20.699 1.00 97.12 439 PHE A N 1
ATOM 3447 C CA . PHE A 1 439 ? -19.955 -10.402 21.282 1.00 97.12 439 PHE A CA 1
ATOM 3448 C C . PHE A 1 439 ? -20.211 -11.873 21.593 1.00 97.12 439 PHE A C 1
ATOM 3450 O O . PHE A 1 439 ? -21.137 -12.198 22.332 1.00 97.12 439 PHE A O 1
ATOM 3457 N N . ASN A 1 440 ? -19.360 -12.756 21.083 1.00 98.19 440 ASN A N 1
ATOM 3458 C CA . ASN A 1 440 ? -19.449 -14.198 21.261 1.00 98.19 440 ASN A CA 1
ATOM 3459 C C . ASN A 1 440 ? -18.130 -14.729 21.814 1.00 98.19 440 ASN A C 1
ATOM 3461 O O . ASN A 1 440 ? -17.088 -14.602 21.173 1.00 98.19 440 ASN A O 1
ATOM 3465 N N . ASN A 1 441 ? -18.165 -15.368 22.984 1.00 98.12 441 ASN A N 1
ATOM 3466 C CA . ASN A 1 441 ? -16.981 -15.947 23.634 1.00 98.12 441 ASN A CA 1
ATOM 3467 C C . ASN A 1 441 ? -15.844 -14.927 23.861 1.00 98.12 441 ASN A C 1
ATOM 3469 O O . ASN A 1 441 ? -14.666 -15.280 23.839 1.00 98.12 441 ASN A O 1
ATOM 3473 N N . CYS A 1 442 ? -16.189 -13.649 24.031 1.00 97.38 442 CYS A N 1
ATOM 3474 C CA . CYS A 1 442 ? -15.224 -12.569 24.241 1.00 97.38 442 CYS A CA 1
ATOM 3475 C C . CYS A 1 442 ? -14.918 -12.346 25.725 1.00 97.38 442 CYS A C 1
ATOM 3477 O O . CYS A 1 442 ? -15.780 -12.539 26.583 1.00 97.38 442 CYS A O 1
ATOM 3479 N N . THR A 1 443 ? -13.723 -11.831 26.005 1.00 94.69 443 THR A N 1
ATOM 3480 C CA . THR A 1 443 ? -13.353 -11.300 27.324 1.00 94.69 443 THR A CA 1
ATOM 3481 C C . THR A 1 443 ? -13.266 -9.785 27.241 1.00 94.69 443 THR A C 1
ATOM 3483 O O . THR A 1 443 ? -12.524 -9.254 26.418 1.00 94.69 443 THR A O 1
ATOM 3486 N N . LEU A 1 444 ? -14.008 -9.084 28.094 1.00 91.56 444 LEU A N 1
ATOM 3487 C CA . LEU A 1 444 ? -13.969 -7.632 28.228 1.00 91.56 444 LEU A CA 1
ATOM 3488 C C . LEU A 1 444 ? -13.500 -7.310 29.646 1.00 91.56 444 LEU A C 1
ATOM 3490 O O . LEU A 1 444 ? -14.155 -7.688 30.614 1.00 91.56 444 LEU A O 1
ATOM 3494 N N . SER A 1 445 ? -12.351 -6.650 29.774 1.00 87.25 445 SER A N 1
ATOM 3495 C CA . SER A 1 445 ? -11.741 -6.307 31.062 1.00 87.25 445 SER A CA 1
ATOM 3496 C C . SER A 1 445 ? -11.476 -4.808 31.163 1.00 87.25 445 SER A C 1
ATOM 3498 O O . SER A 1 445 ? -10.871 -4.220 30.267 1.00 87.25 445 SER A O 1
ATOM 3500 N N . GLN A 1 446 ? -11.897 -4.187 32.262 1.00 80.75 446 GLN A N 1
ATOM 3501 C CA . GLN A 1 446 ? -11.673 -2.766 32.529 1.00 80.75 446 GLN A CA 1
ATOM 3502 C C . GLN A 1 446 ? -11.127 -2.560 33.938 1.00 80.75 446 GLN A C 1
ATOM 3504 O O . GLN A 1 446 ? -11.626 -3.133 34.902 1.00 80.75 446 GLN A O 1
ATOM 3509 N N . ARG A 1 447 ? -10.094 -1.723 34.068 1.00 72.81 447 ARG A N 1
ATOM 3510 C CA . ARG A 1 447 ? -9.499 -1.427 35.378 1.00 72.81 447 ARG A CA 1
ATOM 3511 C C . ARG A 1 447 ? -10.285 -0.386 36.184 1.00 72.81 447 ARG A C 1
ATOM 3513 O O . ARG A 1 447 ? -10.350 -0.484 37.399 1.00 72.81 447 ARG A O 1
ATOM 3520 N N . SER A 1 448 ? -10.845 0.615 35.507 1.00 64.75 448 SER A N 1
ATOM 3521 C CA . SER A 1 448 ? -11.810 1.588 36.036 1.00 64.75 448 SER A CA 1
ATOM 3522 C C . SER A 1 448 ? -12.397 2.416 34.877 1.00 64.75 448 SER A C 1
ATOM 3524 O O . SER A 1 448 ? -11.862 2.391 33.764 1.00 64.75 448 SER A O 1
ATOM 3526 N N . GLY A 1 449 ? -13.540 3.072 35.107 1.00 62.59 449 GLY A N 1
ATOM 3527 C CA . GLY A 1 449 ? -14.253 3.901 34.122 1.00 62.59 449 GLY A CA 1
ATOM 3528 C C . GLY A 1 449 ? -15.754 3.593 34.063 1.00 62.59 449 GLY A C 1
ATOM 3529 O O . GLY A 1 449 ? -16.254 2.818 34.874 1.00 62.59 449 GLY A O 1
ATOM 3530 N N . ASN A 1 450 ? -16.470 4.229 33.132 1.00 62.88 450 ASN A N 1
ATOM 3531 C CA . ASN A 1 450 ? -17.896 3.991 32.888 1.00 62.88 450 ASN A CA 1
ATOM 3532 C C . ASN A 1 450 ? -18.070 3.315 31.522 1.00 62.88 450 ASN A C 1
ATOM 3534 O O . ASN A 1 450 ? -17.563 3.804 30.521 1.00 62.88 450 ASN A O 1
ATOM 3538 N N . GLY A 1 451 ? -18.805 2.207 31.446 1.00 62.28 451 GLY A N 1
ATOM 3539 C CA . GLY A 1 451 ? -19.245 1.630 30.174 1.00 62.28 451 GLY A CA 1
ATOM 3540 C C . GLY A 1 451 ? -20.671 2.066 29.861 1.00 62.28 451 GLY A C 1
ATOM 3541 O O . GLY A 1 451 ? -21.605 1.526 30.451 1.00 62.28 451 GLY A O 1
ATOM 3542 N N . GLY A 1 452 ? -20.852 3.037 28.964 1.00 63.75 452 GLY A N 1
ATOM 3543 C CA . GLY A 1 452 ? -22.174 3.522 28.571 1.00 63.75 452 GLY A CA 1
ATOM 3544 C C . GLY A 1 452 ? -22.662 2.895 27.268 1.00 63.75 452 GLY A C 1
ATOM 3545 O O . GLY A 1 452 ? -22.108 3.153 26.209 1.00 63.75 452 GLY A O 1
ATOM 3546 N N . MET A 1 453 ? -23.710 2.078 27.313 1.00 71.00 453 MET A N 1
ATOM 3547 C CA . MET A 1 453 ? -24.293 1.475 26.108 1.00 71.00 453 MET A CA 1
ATOM 3548 C C . MET A 1 453 ? -25.391 2.386 25.554 1.00 71.00 453 MET A C 1
ATOM 3550 O O . MET A 1 453 ? -26.480 2.451 26.119 1.00 71.00 453 MET A O 1
ATOM 3554 N N . TYR A 1 454 ? -25.116 3.084 24.449 1.00 67.62 454 TYR A N 1
ATOM 3555 C CA . TYR A 1 454 ? -26.046 4.057 23.869 1.00 67.62 454 TYR A CA 1
ATOM 3556 C C . TYR A 1 454 ? -26.236 3.847 22.368 1.00 67.62 454 TYR A C 1
ATOM 3558 O O . TYR A 1 454 ? -25.273 3.623 21.638 1.00 67.62 454 TYR A O 1
ATOM 3566 N N . GLY A 1 455 ? -27.480 3.983 21.899 1.00 68.50 455 GLY A N 1
ATOM 3567 C CA . GLY A 1 455 ? -27.790 4.098 20.470 1.00 68.50 455 GLY A CA 1
ATOM 3568 C C . GLY A 1 455 ? -27.536 2.847 19.621 1.00 68.50 455 GLY A C 1
ATOM 3569 O O . GLY A 1 455 ? -27.547 2.954 18.403 1.00 68.50 455 GLY A O 1
ATOM 3570 N N . ALA A 1 456 ? -27.324 1.671 20.217 1.00 78.31 456 ALA A N 1
ATOM 3571 C CA . ALA A 1 456 ? -27.178 0.406 19.497 1.00 78.31 456 ALA A CA 1
ATOM 3572 C C . ALA A 1 456 ? -27.755 -0.769 20.302 1.00 78.31 456 ALA A C 1
ATOM 3574 O O . ALA A 1 456 ? -27.815 -0.714 21.531 1.00 78.31 456 ALA A O 1
ATOM 3575 N N . ASP A 1 457 ? -28.151 -1.828 19.597 1.00 84.94 457 ASP A N 1
ATOM 3576 C CA . ASP A 1 457 ? -28.470 -3.128 20.177 1.00 84.94 457 ASP A CA 1
ATOM 3577 C C . ASP A 1 457 ? -27.157 -3.864 20.452 1.00 84.94 457 ASP A C 1
ATOM 3579 O O . ASP A 1 457 ? -26.311 -3.994 19.561 1.00 84.94 457 ASP A O 1
ATOM 3583 N N . PHE A 1 458 ? -26.995 -4.365 21.672 1.00 87.62 458 PHE A N 1
ATOM 3584 C CA . PHE A 1 458 ? -25.821 -5.130 22.072 1.00 87.62 458 PHE A CA 1
ATOM 3585 C C . PHE A 1 458 ? -26.231 -6.537 22.489 1.00 87.62 458 PHE A C 1
ATOM 3587 O O . PHE A 1 458 ? -27.201 -6.713 23.218 1.00 87.62 458 PHE A O 1
ATOM 3594 N N . THR A 1 459 ? -25.479 -7.546 22.067 1.00 92.06 459 THR A N 1
ATOM 3595 C CA . THR A 1 459 ? -25.702 -8.943 22.457 1.00 92.06 459 THR A CA 1
ATOM 3596 C C . THR A 1 459 ? -24.399 -9.541 22.967 1.00 92.06 459 THR A C 1
ATOM 3598 O O . THR A 1 459 ? -23.357 -9.368 22.344 1.00 92.06 459 THR A O 1
ATOM 3601 N N . PHE A 1 460 ? -24.455 -10.246 24.098 1.00 93.25 460 PHE A N 1
ATOM 3602 C CA . PHE A 1 460 ? -23.302 -10.907 24.709 1.00 93.25 460 PHE A CA 1
ATOM 3603 C C . PHE A 1 460 ? -23.613 -12.389 24.921 1.00 93.25 460 PHE A C 1
ATOM 3605 O O . PHE A 1 460 ? -24.418 -12.743 25.781 1.00 93.25 460 PHE A O 1
ATOM 3612 N N . ASN A 1 461 ? -22.951 -13.262 24.168 1.00 96.00 461 ASN A N 1
ATOM 3613 C CA . ASN A 1 461 ? -23.114 -14.707 24.249 1.00 96.00 461 ASN A CA 1
ATOM 3614 C C . ASN A 1 461 ? -21.836 -15.336 24.809 1.00 96.00 461 ASN A C 1
ATOM 3616 O O . ASN A 1 461 ? -20.778 -15.289 24.181 1.00 96.00 461 ASN A O 1
ATOM 3620 N N . HIS A 1 462 ? -21.934 -15.961 25.985 1.00 96.31 462 HIS A N 1
ATOM 3621 C CA . HIS A 1 462 ? -20.808 -16.640 26.647 1.00 96.31 462 HIS A CA 1
ATOM 3622 C C . HIS A 1 462 ? -19.574 -15.739 26.862 1.00 96.31 462 HIS A C 1
ATOM 3624 O O . HIS A 1 462 ? -18.435 -16.196 26.785 1.00 96.31 462 HIS A O 1
ATOM 3630 N N . CYS A 1 463 ? -19.792 -14.448 27.118 1.00 94.25 463 CYS A N 1
ATOM 3631 C CA . CYS A 1 463 ? -18.718 -13.493 27.382 1.00 94.25 463 CYS A CA 1
ATOM 3632 C C . CYS A 1 463 ? -18.318 -13.455 28.860 1.00 94.25 463 CYS A C 1
ATOM 3634 O O . CYS A 1 463 ? -19.150 -13.634 29.749 1.00 94.25 463 CYS A O 1
ATOM 3636 N N . ILE A 1 464 ? -17.049 -13.137 29.110 1.00 90.31 464 ILE A N 1
ATOM 3637 C CA . ILE A 1 464 ? -16.522 -12.816 30.438 1.00 90.31 464 ILE A CA 1
ATOM 3638 C C . ILE A 1 464 ? -16.392 -11.297 30.543 1.00 90.31 464 ILE A C 1
ATOM 3640 O O . ILE A 1 464 ? -15.742 -10.668 29.709 1.00 90.31 464 ILE A O 1
ATOM 3644 N N . LEU A 1 465 ? -17.000 -10.714 31.575 1.00 86.75 465 LEU A N 1
ATOM 3645 C CA . LEU A 1 465 ? -16.986 -9.278 31.851 1.00 86.75 465 LEU A CA 1
ATOM 3646 C C . LEU A 1 465 ? -16.290 -9.047 33.198 1.00 86.75 465 LEU A C 1
ATOM 3648 O O . LEU A 1 465 ? -16.838 -9.409 34.238 1.00 86.75 465 LEU A O 1
ATOM 3652 N N . ASN A 1 466 ? -15.096 -8.456 33.180 1.00 82.19 466 ASN A N 1
ATOM 3653 C CA . ASN A 1 466 ? -14.275 -8.230 34.370 1.00 82.19 466 ASN A CA 1
ATOM 3654 C C . ASN A 1 466 ? -14.107 -6.727 34.645 1.00 82.19 466 ASN A C 1
ATOM 3656 O O . ASN A 1 466 ? -13.736 -5.967 33.749 1.00 82.19 466 ASN A O 1
ATOM 3660 N N . SER A 1 467 ? -14.308 -6.313 35.899 1.00 73.56 467 SER A N 1
ATOM 3661 C CA . SER A 1 467 ? -13.813 -5.031 36.420 1.00 73.56 467 SER A CA 1
ATOM 3662 C C . SER A 1 467 ? -12.839 -5.317 37.545 1.00 73.56 467 SER A C 1
ATOM 3664 O O . SER A 1 467 ? -13.209 -6.029 38.480 1.00 73.56 467 SER A O 1
ATOM 3666 N N . ASP A 1 468 ? -11.654 -4.712 37.512 1.00 62.91 468 ASP A N 1
ATOM 3667 C CA . ASP A 1 468 ? -10.868 -4.593 38.739 1.00 62.91 468 ASP A CA 1
ATOM 3668 C C . ASP A 1 468 ? -11.471 -3.489 39.609 1.00 62.91 468 ASP A C 1
ATOM 3670 O O . ASP A 1 468 ? -11.934 -2.458 39.124 1.00 62.91 468 ASP A O 1
ATOM 3674 N N . ASN A 1 469 ? -11.530 -3.743 40.914 1.00 53.22 469 ASN A N 1
ATOM 3675 C CA . ASN A 1 469 ? -12.162 -2.865 41.901 1.00 53.22 469 ASN A CA 1
ATOM 3676 C C . ASN A 1 469 ? -11.134 -1.933 42.575 1.00 53.22 469 ASN A C 1
ATOM 3678 O O . ASN A 1 469 ? -11.381 -1.432 43.674 1.00 53.22 469 ASN A O 1
ATOM 3682 N N . ASP A 1 470 ? -9.976 -1.728 41.931 1.00 55.44 470 ASP A N 1
ATOM 3683 C CA . ASP A 1 470 ? -8.810 -1.022 42.488 1.00 55.44 470 ASP A CA 1
ATOM 3684 C C . ASP A 1 470 ? -9.155 0.413 42.954 1.00 55.44 470 ASP A C 1
ATOM 3686 O O . ASP A 1 470 ? -8.559 0.902 43.912 1.00 55.44 470 ASP A O 1
ATOM 3690 N N . ASP A 1 471 ? -10.185 1.048 42.372 1.00 55.12 471 ASP A N 1
ATOM 3691 C CA . ASP A 1 471 ? -10.540 2.456 42.632 1.00 55.12 471 ASP A CA 1
ATOM 3692 C C . ASP A 1 471 ? -11.861 2.690 43.393 1.00 55.12 471 ASP A C 1
ATOM 3694 O O . ASP A 1 471 ? -12.326 3.830 43.480 1.00 55.12 471 ASP A O 1
ATOM 3698 N N . LYS A 1 472 ? -12.517 1.655 43.941 1.00 53.34 472 LYS A N 1
ATOM 3699 C CA . LYS A 1 472 ? -13.862 1.772 44.566 1.00 53.34 472 LYS A CA 1
ATOM 3700 C C . LYS A 1 472 ? -14.961 2.344 43.639 1.00 53.34 472 LYS A C 1
ATOM 3702 O O . LYS A 1 472 ? -15.996 2.794 44.134 1.00 53.34 472 LYS A O 1
ATOM 3707 N N . LYS A 1 473 ? -14.764 2.345 42.314 1.00 53.75 473 LYS A N 1
ATOM 3708 C CA . LYS A 1 473 ? -15.770 2.749 41.312 1.00 53.75 473 LYS A CA 1
ATOM 3709 C C . LYS A 1 473 ? -16.542 1.503 40.849 1.00 53.75 473 LYS A C 1
ATOM 3711 O O . LYS A 1 473 ? -15.927 0.625 40.249 1.00 53.75 473 LYS A O 1
ATOM 3716 N N . PRO A 1 474 ? -17.849 1.373 41.142 1.00 46.56 474 PRO A N 1
ATOM 3717 C CA . PRO A 1 474 ? -18.527 0.089 41.044 1.00 46.56 474 PRO A CA 1
ATOM 3718 C C . PRO A 1 474 ? -19.345 -0.025 39.754 1.00 46.56 474 PRO A C 1
ATOM 3720 O O . PRO A 1 474 ? -20.542 0.213 39.814 1.00 46.56 474 PRO A O 1
ATOM 3723 N N . SER A 1 475 ? -18.742 -0.401 38.619 1.00 53.56 475 SER A N 1
ATOM 3724 C CA . SER A 1 475 ? -19.448 -1.080 37.505 1.00 53.56 475 SER A CA 1
ATOM 3725 C C . SER A 1 475 ? -18.617 -1.159 36.219 1.00 53.56 475 SER A C 1
ATOM 3727 O O . SER A 1 475 ? -18.115 -0.140 35.762 1.00 53.56 475 SER A O 1
ATOM 3729 N N . VAL A 1 476 ? -18.607 -2.331 35.564 1.00 56.56 476 VAL A N 1
ATOM 3730 C CA . VAL A 1 476 ? -18.199 -2.485 34.145 1.00 56.56 476 VAL A CA 1
ATOM 3731 C C . VAL A 1 476 ? -19.163 -1.726 33.216 1.00 56.56 476 VAL A C 1
ATOM 3733 O O . VAL A 1 476 ? -18.749 -1.134 32.224 1.00 56.56 476 VAL A O 1
ATOM 3736 N N . PHE A 1 477 ? -20.461 -1.724 33.542 1.00 62.50 477 PHE A N 1
ATOM 3737 C CA . PHE A 1 477 ? -21.512 -1.102 32.735 1.00 62.50 477 PHE A CA 1
ATOM 3738 C C . PHE A 1 477 ? -22.437 -0.235 33.580 1.00 62.50 477 PHE A C 1
ATOM 3740 O O . PHE A 1 477 ? -22.974 -0.693 34.589 1.00 62.50 477 PHE A O 1
ATOM 3747 N N . THR A 1 478 ? -22.696 0.977 33.096 1.00 55.53 478 THR A N 1
ATOM 3748 C CA . THR A 1 478 ? -23.781 1.832 33.577 1.00 55.53 478 THR A CA 1
ATOM 3749 C C . THR A 1 478 ? -24.845 1.870 32.487 1.00 55.53 478 THR A C 1
ATOM 3751 O O . THR A 1 478 ? -24.646 2.470 31.433 1.00 55.53 478 THR A O 1
ATOM 3754 N N . ILE A 1 479 ? -25.984 1.217 32.725 1.00 54.03 479 ILE A N 1
ATOM 3755 C CA . ILE A 1 479 ? -27.137 1.258 31.817 1.00 54.03 479 ILE A CA 1
ATOM 3756 C C . ILE A 1 479 ? -28.016 2.439 32.248 1.00 54.03 479 ILE A C 1
ATOM 3758 O O . ILE A 1 479 ? -28.793 2.323 33.194 1.00 54.03 479 ILE A O 1
ATOM 3762 N N . GLY A 1 480 ? -27.854 3.595 31.603 1.00 44.66 480 GLY A N 1
ATOM 3763 C CA . GLY A 1 480 ? -28.615 4.815 31.897 1.00 44.66 480 GLY A CA 1
ATOM 3764 C C . GLY A 1 480 ? -29.470 5.262 30.711 1.00 44.66 480 GLY A C 1
ATOM 3765 O O . GLY A 1 480 ? -29.018 5.225 29.572 1.00 44.66 480 GLY A O 1
ATOM 3766 N N . SER A 1 481 ? -30.704 5.707 30.965 1.00 40.03 481 SER A N 1
ATOM 3767 C CA . SER A 1 481 ? -31.547 6.361 29.957 1.00 40.03 481 SER A CA 1
ATOM 3768 C C . SER A 1 481 ? -31.526 7.878 30.157 1.00 40.03 481 SER A C 1
ATOM 3770 O O . SER A 1 481 ? -32.362 8.423 30.880 1.00 40.03 481 SER A O 1
ATOM 3772 N N . GLU A 1 482 ? -30.609 8.588 29.507 1.00 40.31 482 GLU A N 1
ATOM 3773 C CA . GLU A 1 482 ? -30.737 10.042 29.377 1.00 40.31 482 GLU A CA 1
ATOM 3774 C C . GLU A 1 482 ? -31.559 10.355 28.126 1.00 40.31 482 GLU A C 1
ATOM 3776 O O . GLU A 1 482 ? -31.038 10.627 27.054 1.00 40.31 482 GLU A O 1
ATOM 3781 N N . SER A 1 483 ? -32.883 10.292 28.285 1.00 42.34 483 SER A N 1
ATOM 3782 C CA . SER A 1 483 ? -33.906 10.696 27.309 1.00 42.34 483 SER A CA 1
ATOM 3783 C C . SER A 1 483 ? -33.951 9.928 25.969 1.00 42.34 483 SER A C 1
ATOM 3785 O O . SER A 1 483 ? -33.047 9.970 25.146 1.00 42.34 483 SER A O 1
ATOM 3787 N N . ASN A 1 484 ? -35.117 9.313 25.731 1.00 37.69 484 ASN A N 1
ATOM 3788 C CA . ASN A 1 484 ? -35.584 8.628 24.514 1.00 37.69 484 ASN A CA 1
ATOM 3789 C C . ASN A 1 484 ? -35.146 7.163 24.315 1.00 37.69 484 ASN A C 1
ATOM 3791 O O . ASN A 1 484 ? -34.199 6.839 23.612 1.00 37.69 484 ASN A O 1
ATOM 3795 N N . VAL A 1 485 ? -35.951 6.287 24.929 1.00 37.78 485 VAL A N 1
ATOM 3796 C CA . VAL A 1 485 ? -36.472 5.004 24.415 1.00 37.78 485 VAL A CA 1
ATOM 3797 C C . VAL A 1 485 ? -35.624 4.314 23.338 1.00 37.78 485 VAL A C 1
ATOM 3799 O O . VAL A 1 485 ? -35.965 4.330 22.159 1.00 37.78 485 VAL A O 1
ATOM 3802 N N . HIS A 1 486 ? -34.609 3.574 23.769 1.00 40.31 486 HIS A N 1
ATOM 3803 C CA . HIS A 1 486 ? -34.172 2.373 23.064 1.00 40.31 486 HIS A CA 1
ATOM 3804 C C . HIS A 1 486 ? -34.121 1.233 24.080 1.00 40.31 486 HIS A C 1
ATOM 3806 O O . HIS A 1 486 ? -33.567 1.377 25.169 1.00 40.31 486 HIS A O 1
ATOM 3812 N N . ALA A 1 487 ? -34.823 0.143 23.778 1.00 33.75 487 ALA A N 1
ATOM 3813 C CA . ALA A 1 487 ? -34.925 -0.998 24.670 1.00 33.75 487 ALA A CA 1
ATOM 3814 C C . ALA A 1 487 ? -33.576 -1.720 24.715 1.00 33.75 487 ALA A C 1
ATOM 3816 O O . ALA A 1 487 ? -33.136 -2.251 23.702 1.00 33.75 487 ALA A O 1
ATOM 3817 N N . VAL A 1 488 ? -32.954 -1.771 25.889 1.00 35.53 488 VAL A N 1
ATOM 3818 C CA . VAL A 1 488 ? -31.917 -2.767 26.169 1.00 35.53 488 VAL A CA 1
ATOM 3819 C C . VAL A 1 488 ? -32.631 -4.119 26.211 1.00 35.53 488 VAL A C 1
ATOM 3821 O O . VAL A 1 488 ? -33.517 -4.309 27.049 1.00 35.53 488 VAL A O 1
ATOM 3824 N N . ARG A 1 489 ? -32.332 -5.009 25.263 1.00 31.38 489 ARG A N 1
ATOM 3825 C CA . ARG A 1 489 ? -32.827 -6.391 25.242 1.00 31.38 489 ARG A CA 1
ATOM 3826 C C . ARG A 1 489 ? -31.698 -7.364 25.491 1.00 31.38 489 ARG A C 1
ATOM 3828 O O . ARG A 1 489 ? -30.635 -7.165 24.870 1.00 31.38 489 ARG A O 1
#